Protein AF-A0AA39TIG7-F1 (afdb_monomer_lite)

Structure (mmCIF, N/CA/C/O backbone):
data_AF-A0AA39TIG7-F1
#
_entry.id   AF-A0AA39TIG7-F1
#
loop_
_atom_site.group_PDB
_atom_site.id
_atom_site.type_symbol
_atom_site.label_atom_id
_atom_site.label_alt_id
_atom_site.label_comp_id
_atom_site.label_asym_id
_atom_site.label_entity_id
_atom_site.label_seq_id
_atom_site.pdbx_PDB_ins_code
_atom_site.Cartn_x
_atom_site.Cartn_y
_atom_site.Cartn_z
_atom_site.occupancy
_atom_site.B_iso_or_equiv
_atom_site.auth_seq_id
_atom_site.auth_comp_id
_atom_site.auth_asym_id
_atom_site.auth_atom_id
_atom_site.pdbx_PDB_model_num
ATOM 1 N N . MET A 1 1 ? -5.031 3.787 -11.534 1.00 89.88 1 MET A N 1
ATOM 2 C CA . MET A 1 1 ? -4.505 4.512 -12.710 1.00 89.88 1 MET A CA 1
ATOM 3 C C . MET A 1 1 ? -5.677 5.017 -13.544 1.00 89.88 1 MET A C 1
ATOM 5 O O . MET A 1 1 ? -6.628 4.262 -13.726 1.00 89.88 1 MET A O 1
ATOM 9 N N . HIS A 1 2 ? -5.612 6.263 -14.025 1.00 93.69 2 HIS A N 1
ATOM 10 C CA . HIS A 1 2 ? -6.522 6.784 -15.052 1.00 93.69 2 HIS A CA 1
ATOM 11 C C . HIS A 1 2 ? -5.994 6.335 -16.424 1.00 93.69 2 HIS A C 1
ATOM 13 O O . HIS A 1 2 ? -4.950 6.807 -16.865 1.00 93.69 2 HIS A O 1
ATOM 19 N N . LEU A 1 3 ? -6.628 5.332 -17.029 1.00 95.31 3 LEU A N 1
ATOM 20 C CA . LEU A 1 3 ? -6.149 4.639 -18.228 1.00 95.31 3 LEU A CA 1
ATOM 21 C C . LEU A 1 3 ? -6.550 5.350 -19.520 1.00 95.31 3 LEU A C 1
ATOM 23 O O . LEU A 1 3 ? -5.784 5.358 -20.479 1.00 95.31 3 LEU A O 1
ATOM 27 N N . TRP A 1 4 ? -7.751 5.910 -19.568 1.00 96.31 4 TRP A N 1
ATOM 28 C CA . TRP A 1 4 ? -8.241 6.693 -20.696 1.00 96.31 4 TRP A CA 1
ATOM 29 C C . TRP A 1 4 ? -9.334 7.644 -20.220 1.00 96.31 4 TRP A C 1
ATOM 31 O O . TRP A 1 4 ? -9.942 7.386 -19.186 1.00 96.31 4 TRP A O 1
ATOM 41 N N . ASP A 1 5 ? -9.565 8.714 -20.976 1.00 92.19 5 ASP A N 1
ATOM 42 C CA . ASP A 1 5 ? -10.555 9.748 -20.670 1.00 92.19 5 ASP A CA 1
ATOM 43 C C . ASP A 1 5 ? -11.641 9.754 -21.754 1.00 92.19 5 ASP A C 1
ATOM 45 O O . ASP A 1 5 ? -11.363 9.902 -22.950 1.00 92.19 5 ASP A O 1
ATOM 49 N N . ALA A 1 6 ? -12.896 9.576 -21.348 1.00 88.69 6 ALA A N 1
ATOM 50 C CA . ALA A 1 6 ? -14.019 9.424 -22.267 1.00 88.69 6 ALA A CA 1
ATOM 51 C C . ALA A 1 6 ? -14.382 10.708 -23.017 1.00 88.69 6 ALA A C 1
ATOM 53 O O . ALA A 1 6 ? -14.984 10.646 -24.091 1.00 88.69 6 ALA A O 1
ATOM 54 N N . ARG A 1 7 ? -14.015 11.872 -22.474 1.00 89.38 7 ARG A N 1
ATOM 55 C CA . ARG A 1 7 ? -14.324 13.179 -23.061 1.00 89.38 7 ARG A CA 1
ATOM 56 C C . ARG A 1 7 ? -13.363 13.532 -24.191 1.00 89.38 7 ARG A C 1
ATOM 58 O O . ARG A 1 7 ? -13.789 14.011 -25.238 1.00 89.38 7 ARG A O 1
ATOM 65 N N . THR A 1 8 ? -12.075 13.318 -23.968 1.00 89.56 8 THR A N 1
ATOM 66 C CA . THR A 1 8 ? -10.991 13.640 -24.904 1.00 89.56 8 THR A CA 1
ATOM 67 C C . THR A 1 8 ? -10.666 12.473 -25.834 1.00 89.56 8 THR A C 1
ATOM 69 O O . THR A 1 8 ? -10.095 12.679 -26.904 1.00 89.56 8 THR A O 1
ATOM 72 N N . GLY A 1 9 ? -11.013 11.244 -25.440 1.00 87.00 9 GLY A N 1
ATOM 73 C CA . GLY A 1 9 ? -10.613 10.020 -26.131 1.00 87.00 9 GLY A CA 1
ATOM 74 C C . GLY A 1 9 ? -9.125 9.689 -25.978 1.00 87.00 9 GLY A C 1
ATOM 75 O O . GLY A 1 9 ? -8.648 8.766 -26.642 1.00 87.00 9 GLY A O 1
ATOM 76 N N . GLN A 1 10 ? -8.386 10.427 -25.139 1.00 91.00 10 GLN A N 1
ATOM 77 C CA . GLN A 1 10 ? -6.978 10.152 -24.865 1.00 91.00 10 GLN A CA 1
ATOM 78 C C . GLN A 1 10 ? -6.837 8.851 -24.073 1.00 91.00 10 GLN A C 1
ATOM 80 O O . GLN A 1 10 ? -7.632 8.560 -23.181 1.00 91.00 10 GLN A O 1
ATOM 85 N N . ILE A 1 11 ? -5.805 8.075 -24.396 1.00 95.50 11 ILE A N 1
ATOM 86 C CA . ILE A 1 11 ? -5.454 6.825 -23.719 1.00 95.50 11 ILE A CA 1
ATOM 87 C C . ILE A 1 11 ? -4.019 6.973 -23.226 1.00 95.50 11 ILE A C 1
ATOM 89 O O . ILE A 1 11 ? -3.161 7.423 -23.982 1.00 95.50 11 ILE A O 1
ATOM 93 N N . ALA A 1 12 ? -3.765 6.603 -21.976 1.00 94.25 12 ALA A N 1
ATOM 94 C CA . ALA A 1 12 ? -2.455 6.723 -21.364 1.00 94.25 12 ALA A CA 1
ATOM 95 C C . ALA A 1 12 ? -1.497 5.666 -21.926 1.00 94.25 12 ALA A C 1
ATOM 97 O O . ALA A 1 12 ? -1.851 4.489 -22.049 1.00 94.25 12 ALA A O 1
ATOM 98 N N . ASP A 1 13 ? -0.267 6.082 -22.215 1.00 96.88 13 ASP A N 1
ATOM 99 C CA . ASP A 1 13 ? 0.856 5.162 -22.354 1.00 96.88 13 ASP A CA 1
ATOM 100 C C . ASP A 1 13 ? 1.290 4.711 -20.957 1.00 96.88 13 ASP A C 1
ATOM 102 O O . ASP A 1 13 ? 1.221 5.475 -19.987 1.00 96.88 13 ASP A O 1
ATOM 106 N N . PHE A 1 14 ? 1.765 3.474 -20.840 1.00 97.38 14 PHE A N 1
ATOM 107 C CA . PHE A 1 14 ? 2.387 3.018 -19.602 1.00 97.38 14 PHE A CA 1
ATOM 108 C C . PHE A 1 14 ? 3.564 2.092 -19.865 1.00 97.38 14 PHE A C 1
ATOM 110 O O . PHE A 1 14 ? 3.647 1.416 -20.891 1.00 97.38 14 PHE A O 1
ATOM 117 N N . SER A 1 15 ? 4.465 2.041 -18.895 1.00 96.38 15 SER A N 1
ATOM 118 C CA . SER A 1 15 ? 5.565 1.093 -18.838 1.00 96.38 15 SER A CA 1
ATOM 119 C C . SER A 1 15 ? 5.729 0.603 -17.412 1.00 96.38 15 SER A C 1
ATOM 121 O O . SER A 1 15 ? 5.716 1.396 -16.472 1.00 96.38 15 SER A O 1
ATOM 123 N N . THR A 1 16 ? 5.944 -0.689 -17.247 1.00 97.56 16 THR A N 1
ATOM 124 C CA . THR A 1 16 ? 6.286 -1.286 -15.967 1.00 97.56 16 THR A CA 1
ATOM 125 C C . THR A 1 16 ? 7.482 -2.198 -16.126 1.00 97.56 16 THR A C 1
ATOM 127 O O . THR A 1 16 ? 7.651 -2.842 -17.161 1.00 97.56 16 THR A O 1
ATOM 130 N N . HIS A 1 17 ? 8.319 -2.215 -15.101 1.00 96.50 17 HIS A N 1
ATOM 131 C CA . HIS A 1 17 ? 9.458 -3.097 -14.984 1.00 96.50 17 HIS A CA 1
ATOM 132 C C . HIS A 1 17 ? 9.397 -3.773 -13.622 1.00 96.50 17 HIS A C 1
ATOM 134 O O . HIS A 1 17 ? 9.190 -3.111 -12.607 1.00 96.50 17 HIS A O 1
ATOM 140 N N . PHE A 1 18 ? 9.566 -5.084 -13.584 1.00 97.50 18 PHE A N 1
ATOM 141 C CA . PHE A 1 18 ? 9.679 -5.811 -12.331 1.00 97.50 18 PHE A CA 1
ATOM 142 C C . PHE A 1 18 ? 10.649 -6.966 -12.478 1.00 97.50 18 PHE A C 1
ATOM 144 O O . PHE A 1 18 ? 10.773 -7.569 -13.548 1.00 97.50 18 PHE A O 1
ATOM 151 N N . SER A 1 19 ? 11.307 -7.281 -11.370 1.00 96.75 19 SER A N 1
ATOM 152 C CA . SER A 1 19 ? 12.077 -8.506 -11.244 1.00 96.75 19 SER A CA 1
ATOM 153 C C . SER A 1 19 ? 11.345 -9.487 -10.349 1.00 96.75 19 SER A C 1
ATOM 155 O O . SER A 1 19 ? 10.748 -9.105 -9.338 1.00 96.75 19 SER A O 1
ATOM 157 N N . PHE A 1 20 ? 11.366 -10.755 -10.733 1.00 96.88 20 PHE A N 1
ATOM 158 C CA . PHE A 1 20 ? 10.688 -11.819 -10.012 1.00 96.88 20 PHE A CA 1
ATOM 159 C C . PHE A 1 20 ? 11.479 -13.118 -10.103 1.00 96.88 20 PHE A C 1
ATOM 161 O O . PHE A 1 20 ? 12.367 -13.256 -10.940 1.00 96.88 20 PHE A O 1
ATOM 168 N N . ASN A 1 21 ? 11.161 -14.083 -9.253 1.00 95.19 21 ASN A N 1
ATOM 169 C CA . ASN A 1 21 ? 11.560 -15.464 -9.484 1.00 95.19 21 ASN A CA 1
ATOM 170 C C . ASN A 1 21 ? 10.405 -16.407 -9.142 1.00 95.19 21 ASN A C 1
ATOM 172 O O . ASN A 1 21 ? 9.489 -16.052 -8.391 1.00 95.19 21 ASN A O 1
ATOM 176 N N . ILE A 1 22 ? 10.451 -17.600 -9.728 1.00 92.69 22 ILE A N 1
ATOM 177 C CA . ILE A 1 22 ? 9.528 -18.688 -9.425 1.00 92.69 22 ILE A CA 1
ATOM 178 C C . ILE A 1 22 ? 10.371 -19.875 -8.988 1.00 92.69 22 ILE A C 1
ATOM 180 O O . ILE A 1 22 ? 11.316 -20.260 -9.678 1.00 92.69 22 ILE A O 1
ATOM 184 N N . SER A 1 23 ? 10.065 -20.418 -7.815 1.00 87.62 23 SER A N 1
ATOM 185 C CA . SER A 1 23 ? 10.843 -21.492 -7.200 1.00 87.62 23 SER A CA 1
ATOM 186 C C . SER A 1 23 ? 9.969 -22.711 -6.943 1.00 87.62 23 SER A C 1
ATOM 188 O O . SER A 1 23 ? 8.957 -22.626 -6.243 1.00 87.62 23 SER A O 1
ATOM 190 N N . GLN A 1 24 ? 10.389 -23.856 -7.477 1.00 82.25 24 GLN A N 1
ATOM 191 C CA . GLN A 1 24 ? 9.772 -25.150 -7.189 1.00 82.25 24 GLN A CA 1
ATOM 192 C C . GLN A 1 24 ? 10.023 -25.606 -5.741 1.00 82.25 24 GLN A C 1
ATOM 194 O O . GLN A 1 24 ? 11.098 -25.375 -5.179 1.00 82.25 24 GLN A O 1
ATOM 199 N N . LEU A 1 25 ? 9.051 -26.310 -5.155 1.00 75.94 25 LEU A N 1
ATOM 200 C CA . LEU A 1 25 ? 9.242 -27.043 -3.903 1.00 75.94 25 LEU A CA 1
ATOM 201 C C . LEU A 1 25 ? 9.793 -28.461 -4.169 1.00 75.94 25 LEU A C 1
ATOM 203 O O . LEU A 1 25 ? 9.568 -29.005 -5.248 1.00 75.94 25 LEU A O 1
ATOM 207 N N . PRO A 1 26 ? 10.512 -29.084 -3.210 1.00 64.56 26 PRO A N 1
ATOM 208 C CA . PRO A 1 26 ? 11.216 -30.354 -3.440 1.00 64.56 26 PRO A CA 1
ATOM 209 C C . PRO A 1 26 ? 10.320 -31.559 -3.764 1.00 64.56 26 PRO A C 1
ATOM 211 O O . PRO A 1 26 ? 10.795 -32.528 -4.349 1.00 64.56 26 PRO A O 1
ATOM 214 N N . GLU A 1 27 ? 9.048 -31.527 -3.362 1.00 63.78 27 GLU A N 1
ATOM 215 C CA . GLU A 1 27 ? 8.099 -32.628 -3.535 1.00 63.78 27 GLU A CA 1
ATOM 216 C C . GLU A 1 27 ? 6.745 -32.086 -4.011 1.00 63.78 27 GLU A C 1
ATOM 218 O O . GLU A 1 27 ? 6.176 -31.202 -3.370 1.00 63.78 27 GLU A O 1
ATOM 223 N N . GLY A 1 28 ? 6.209 -32.643 -5.103 1.00 65.56 28 GLY A N 1
ATOM 224 C CA . GLY A 1 28 ? 4.862 -32.342 -5.596 1.00 65.56 28 GLY A CA 1
ATOM 225 C C . GLY A 1 28 ? 4.795 -32.015 -7.086 1.00 65.56 28 GLY A C 1
ATOM 226 O O . GLY A 1 28 ? 5.802 -31.978 -7.789 1.00 65.56 28 GLY A O 1
ATOM 227 N N . TRP A 1 29 ? 3.570 -31.797 -7.564 1.00 70.19 29 TRP A N 1
ATOM 228 C CA . TRP A 1 29 ? 3.323 -31.168 -8.860 1.00 70.19 29 TRP A CA 1
ATOM 229 C C . TRP A 1 29 ? 3.708 -29.684 -8.750 1.00 70.19 29 TRP A C 1
ATOM 231 O O . TRP A 1 29 ? 3.694 -29.125 -7.653 1.00 70.19 29 TRP A O 1
ATOM 241 N N . ILE A 1 30 ? 4.079 -29.044 -9.856 1.00 79.88 30 ILE A N 1
ATOM 242 C CA . ILE A 1 30 ? 4.574 -27.661 -9.844 1.00 79.88 30 ILE A CA 1
ATOM 243 C C . ILE A 1 30 ? 3.651 -26.816 -10.716 1.00 79.88 30 ILE A C 1
ATOM 245 O O . ILE A 1 30 ? 3.354 -27.226 -11.835 1.00 79.88 30 ILE A O 1
ATOM 249 N N . GLY A 1 31 ? 3.194 -25.683 -10.189 1.00 82.12 31 GLY A N 1
ATOM 250 C CA . GLY A 1 31 ? 2.282 -24.763 -10.862 1.00 82.12 31 GLY A CA 1
ATOM 251 C C . GLY A 1 31 ? 1.778 -23.658 -9.923 1.00 82.12 31 GLY A C 1
ATOM 252 O O . GLY A 1 31 ? 2.040 -23.701 -8.719 1.00 82.12 31 GLY A O 1
ATOM 253 N N . ASP A 1 32 ? 1.061 -22.652 -10.421 1.00 89.12 32 ASP A N 1
ATOM 254 C CA . ASP A 1 32 ? 0.542 -22.538 -11.799 1.00 89.12 32 ASP A CA 1
ATOM 255 C C . ASP A 1 32 ? 0.975 -21.246 -12.523 1.00 89.12 32 ASP A C 1
ATOM 257 O O . ASP A 1 32 ? 0.581 -21.003 -13.656 1.00 89.12 32 ASP A O 1
ATOM 261 N N . GLY A 1 33 ? 1.794 -20.411 -11.891 1.00 92.88 33 GLY A N 1
ATOM 262 C CA . GLY A 1 33 ? 2.364 -19.211 -12.494 1.00 92.88 33 GLY A CA 1
ATOM 263 C C . GLY A 1 33 ? 1.943 -17.898 -11.838 1.00 92.88 33 GLY A C 1
ATOM 264 O O . GLY A 1 33 ? 1.318 -17.837 -10.775 1.00 92.88 33 GLY A O 1
ATOM 265 N N . LEU A 1 34 ? 2.334 -16.813 -12.498 1.00 96.19 34 LEU A N 1
ATOM 266 C CA . LEU A 1 34 ? 2.170 -15.426 -12.063 1.00 96.19 34 LEU A CA 1
ATOM 267 C C . LEU A 1 34 ? 1.564 -14.608 -13.208 1.00 96.19 34 LEU A C 1
ATOM 269 O O . LEU A 1 34 ? 1.876 -14.848 -14.368 1.00 96.19 34 LEU A O 1
ATOM 273 N N . ALA A 1 35 ? 0.776 -13.581 -12.901 1.00 98.12 35 ALA A N 1
ATOM 274 C CA . ALA A 1 35 ? 0.313 -12.614 -13.890 1.00 98.12 35 ALA A CA 1
ATOM 275 C C . ALA A 1 35 ? 0.469 -11.167 -13.411 1.00 98.12 35 ALA A C 1
ATOM 277 O O . ALA A 1 35 ? 0.228 -10.853 -12.246 1.00 98.12 35 ALA A O 1
ATOM 278 N N . PHE A 1 36 ? 0.819 -10.271 -14.334 1.00 98.56 36 PHE A N 1
ATOM 279 C CA . PHE A 1 36 ? 0.627 -8.825 -14.191 1.00 98.56 36 PHE A CA 1
ATOM 280 C C . PHE A 1 36 ? -0.705 -8.442 -14.843 1.00 98.56 36 PHE A C 1
ATOM 282 O O . PHE A 1 36 ? -0.936 -8.814 -15.991 1.00 98.56 36 PHE A O 1
ATOM 289 N N . PHE A 1 37 ? -1.577 -7.698 -14.162 1.00 98.25 37 PHE A N 1
ATOM 290 C CA . PHE A 1 37 ? -2.932 -7.434 -14.659 1.00 98.25 37 PHE A CA 1
ATOM 291 C C . PHE A 1 37 ? -3.379 -5.972 -14.554 1.00 98.25 37 PHE A C 1
ATOM 293 O O . PHE A 1 37 ? -2.893 -5.197 -13.729 1.00 98.25 37 PHE A O 1
ATOM 300 N N . LEU A 1 38 ? -4.366 -5.630 -15.387 1.00 98.31 38 LEU A N 1
ATOM 301 C CA . LEU A 1 38 ? -5.185 -4.423 -15.344 1.00 98.31 38 LEU A CA 1
ATOM 302 C C . LEU A 1 38 ? -6.660 -4.822 -15.193 1.00 98.31 38 LEU A C 1
ATOM 304 O O . LEU A 1 38 ? -7.195 -5.532 -16.046 1.00 98.31 38 LEU A O 1
ATOM 308 N N . SER A 1 39 ? -7.337 -4.329 -14.155 1.00 96.81 39 SER A N 1
ATOM 309 C CA . SER A 1 39 ? -8.763 -4.603 -13.896 1.00 96.81 39 SER A CA 1
ATOM 310 C C . SER A 1 39 ? -9.506 -3.351 -13.411 1.00 96.81 39 SER A C 1
ATOM 312 O O . SER A 1 39 ? -8.861 -2.437 -12.901 1.00 96.81 39 SER A O 1
ATOM 314 N N . PRO A 1 40 ? -10.850 -3.286 -13.468 1.00 94.62 40 PRO A N 1
ATOM 315 C CA . PRO A 1 40 ? -11.622 -2.200 -12.871 1.00 94.62 40 PRO A CA 1
ATOM 316 C C . PRO A 1 40 ? -11.231 -1.919 -11.421 1.00 94.62 40 PRO A C 1
ATOM 318 O O . PRO A 1 40 ? -10.966 -2.851 -10.648 1.00 94.62 40 PRO A O 1
ATOM 321 N N . ASN A 1 41 ? -11.236 -0.643 -11.040 1.00 86.44 41 ASN A N 1
ATOM 322 C CA . ASN A 1 41 ? -11.006 -0.253 -9.655 1.00 86.44 41 ASN A CA 1
ATOM 323 C C . ASN A 1 41 ? -12.034 -0.920 -8.714 1.00 86.44 41 ASN A C 1
ATOM 325 O O . ASN A 1 41 ? -13.228 -0.950 -9.004 1.00 86.44 41 ASN A O 1
ATOM 329 N N . GLY A 1 42 ? -11.562 -1.477 -7.598 1.00 81.25 42 GLY A N 1
ATOM 330 C CA . GLY A 1 42 ? -12.390 -2.195 -6.622 1.00 81.25 42 GLY A CA 1
ATOM 331 C C . GLY A 1 42 ? -12.694 -3.660 -6.965 1.00 81.25 42 GLY A C 1
ATOM 332 O O . GLY A 1 42 ? -13.411 -4.315 -6.204 1.00 81.25 42 GLY A O 1
ATOM 333 N N . SER A 1 43 ? -12.145 -4.192 -8.066 1.00 86.62 43 SER A N 1
ATOM 334 C CA . SER A 1 43 ? -12.255 -5.620 -8.398 1.00 86.62 43 SER A CA 1
ATOM 335 C C . SER A 1 43 ? -11.749 -6.499 -7.250 1.00 86.62 43 SER A C 1
ATOM 337 O O . SER A 1 43 ? -10.721 -6.209 -6.643 1.00 86.62 43 SER A O 1
ATOM 339 N N . GLN A 1 44 ? -12.488 -7.568 -6.959 1.00 88.38 44 GLN A N 1
ATOM 340 C CA . GLN A 1 44 ? -12.138 -8.585 -5.966 1.00 88.38 44 GLN A CA 1
ATOM 341 C C . GLN A 1 44 ? -11.704 -9.869 -6.675 1.00 88.38 44 GLN A C 1
ATOM 343 O O . GLN A 1 44 ? -12.090 -10.091 -7.826 1.00 88.38 44 GLN A O 1
ATOM 348 N N . VAL A 1 45 ? -10.952 -10.720 -5.973 1.00 89.31 45 VAL A N 1
ATOM 349 C CA . VAL A 1 45 ? -10.595 -12.056 -6.470 1.00 89.31 45 VAL A CA 1
ATOM 350 C C . VAL A 1 45 ? -11.883 -12.834 -6.774 1.00 89.31 45 VAL A C 1
ATOM 352 O O . VAL A 1 45 ? -12.747 -12.926 -5.895 1.00 89.31 45 VAL A O 1
ATOM 355 N N . PRO A 1 46 ? -12.057 -13.370 -7.996 1.00 88.19 46 PRO A N 1
ATOM 356 C CA . PRO A 1 46 ? -13.255 -14.124 -8.335 1.00 88.19 46 PRO A CA 1
ATOM 357 C C . PRO A 1 46 ? -13.358 -15.433 -7.544 1.00 88.19 46 PRO A C 1
ATOM 359 O O . PRO A 1 46 ? -12.355 -16.047 -7.178 1.00 88.19 46 PRO A O 1
ATOM 362 N N . GLU A 1 47 ? -14.584 -15.902 -7.311 1.00 86.00 47 GLU A N 1
ATOM 363 C CA . GLU A 1 47 ? -14.808 -17.214 -6.696 1.00 86.00 47 GLU A CA 1
ATOM 364 C C . GLU A 1 47 ? -14.207 -18.324 -7.572 1.00 86.00 47 GLU A C 1
ATOM 366 O O . GLU A 1 47 ? -14.279 -18.250 -8.800 1.00 86.00 47 GLU A O 1
ATOM 371 N N . ASN A 1 48 ? -13.639 -19.361 -6.948 1.00 85.38 48 ASN A N 1
ATOM 372 C CA . ASN A 1 48 ? -13.027 -20.512 -7.629 1.00 85.38 48 ASN A CA 1
ATOM 373 C C . ASN A 1 48 ? -11.950 -20.137 -8.669 1.00 85.38 48 ASN A C 1
ATOM 375 O O . ASN A 1 48 ? -11.864 -20.760 -9.727 1.00 85.38 48 ASN A O 1
ATOM 379 N N . ALA A 1 49 ? -11.141 -19.114 -8.380 1.00 89.50 49 ALA A N 1
ATOM 380 C CA . ALA A 1 49 ? -10.009 -18.694 -9.207 1.00 89.50 49 ALA A CA 1
ATOM 381 C C . ALA A 1 49 ? -8.680 -19.337 -8.744 1.00 89.50 49 ALA A C 1
ATOM 383 O O . ALA A 1 49 ? -7.708 -18.646 -8.454 1.00 89.50 49 ALA A O 1
ATOM 384 N N . THR A 1 50 ? -8.652 -20.665 -8.616 1.00 89.06 50 THR A N 1
ATOM 385 C CA . THR A 1 50 ? -7.495 -21.447 -8.125 1.00 89.06 50 THR A CA 1
ATOM 386 C C . THR A 1 50 ? -6.608 -21.965 -9.263 1.00 89.06 50 THR A C 1
ATOM 388 O O . THR A 1 50 ? -7.075 -22.049 -10.398 1.00 89.06 50 THR A O 1
ATOM 391 N N . GLY A 1 51 ? -5.370 -22.377 -8.959 1.00 90.00 51 GLY A N 1
ATOM 392 C CA . GLY A 1 51 ? -4.432 -22.963 -9.930 1.00 90.00 51 GLY A CA 1
ATOM 393 C C . GLY A 1 51 ? -4.243 -22.112 -11.186 1.00 90.00 51 GLY A C 1
ATOM 394 O O . GLY A 1 51 ? -4.158 -20.889 -11.083 1.00 90.00 51 GLY A O 1
ATOM 395 N N . GLY A 1 52 ? -4.272 -22.746 -12.361 1.00 91.19 52 GLY A N 1
ATOM 396 C CA . GLY A 1 52 ? -4.131 -22.106 -13.679 1.00 91.19 52 GLY A CA 1
ATOM 397 C C . GLY A 1 52 ? -5.131 -20.993 -13.997 1.00 91.19 52 GLY A C 1
ATOM 398 O O . GLY A 1 52 ? -5.033 -20.350 -15.030 1.00 91.19 52 GLY A O 1
ATOM 399 N N . CYS A 1 53 ? -6.092 -20.696 -13.117 1.00 92.94 53 CYS A N 1
ATOM 400 C CA . CYS A 1 53 ? -6.896 -19.481 -13.228 1.00 92.94 53 CYS A CA 1
ATOM 401 C C . CYS A 1 53 ? -6.184 -18.216 -12.706 1.00 92.94 53 CYS A C 1
ATOM 403 O O . CYS A 1 53 ? -6.758 -17.126 -12.806 1.00 92.94 53 CYS A O 1
ATOM 405 N N . LEU A 1 54 ? -4.989 -18.352 -12.113 1.00 94.25 54 LEU A N 1
ATOM 406 C CA . LEU A 1 54 ? -4.082 -17.281 -11.669 1.00 94.25 54 LEU A CA 1
ATOM 407 C C . LEU A 1 54 ? -4.719 -16.227 -10.744 1.00 94.25 54 LEU A C 1
ATOM 409 O O . LEU A 1 54 ? -4.290 -15.073 -10.722 1.00 94.25 54 LEU A O 1
ATOM 413 N N . ALA A 1 55 ? -5.763 -16.598 -9.994 1.00 94.12 55 ALA A N 1
ATOM 414 C CA . ALA A 1 55 ? -6.604 -15.687 -9.206 1.00 94.12 55 ALA A CA 1
ATOM 415 C C . ALA A 1 55 ? -7.311 -14.582 -10.026 1.00 94.12 55 ALA A C 1
ATOM 417 O O . ALA A 1 55 ? -7.771 -13.587 -9.462 1.00 94.12 55 ALA A O 1
ATOM 418 N N . LEU A 1 56 ? -7.447 -14.767 -11.345 1.00 93.00 56 LEU A N 1
ATOM 419 C CA . LEU A 1 56 ? -8.020 -13.785 -12.274 1.00 93.00 56 LEU A CA 1
ATOM 420 C C . LEU A 1 56 ? -9.401 -14.157 -12.821 1.00 93.00 56 LEU A C 1
ATOM 422 O O . LEU A 1 56 ? -10.184 -13.268 -13.162 1.00 93.00 56 LEU A O 1
ATOM 426 N N . PHE A 1 57 ? -9.721 -15.449 -12.913 1.00 91.50 57 PHE A N 1
ATOM 427 C CA . PHE A 1 57 ? -10.925 -15.929 -13.598 1.00 91.50 57 PHE A CA 1
ATOM 428 C C . PHE A 1 57 ? -11.679 -16.974 -12.769 1.00 91.50 57 PHE A C 1
ATOM 430 O O . PHE A 1 57 ? -11.090 -17.928 -12.273 1.00 91.50 57 PHE A O 1
ATOM 437 N N . THR A 1 58 ? -13.005 -16.844 -12.670 1.00 88.12 58 THR A N 1
ATOM 438 C CA . THR A 1 58 ? -13.860 -17.898 -12.101 1.00 88.12 58 THR A CA 1
ATOM 439 C C . THR A 1 58 ? -13.982 -19.053 -13.083 1.00 88.12 58 THR A C 1
ATOM 441 O O . THR A 1 58 ? -14.449 -18.843 -14.202 1.00 88.12 58 THR A O 1
ATOM 444 N N . ASN A 1 59 ? -13.646 -20.269 -12.644 1.00 83.38 59 ASN A N 1
ATOM 445 C CA . ASN A 1 59 ? -13.785 -21.496 -13.436 1.00 83.38 59 ASN A CA 1
ATOM 446 C C . ASN A 1 59 ? -13.224 -21.342 -14.864 1.00 83.38 59 ASN A C 1
ATOM 448 O O . ASN A 1 59 ? -13.938 -21.476 -15.861 1.00 83.38 59 ASN A O 1
ATOM 452 N N . CYS A 1 60 ? -11.944 -20.977 -14.946 1.00 83.12 60 CYS A N 1
ATOM 453 C CA . CYS A 1 60 ? -11.282 -20.514 -16.164 1.00 83.12 60 CYS A CA 1
ATOM 454 C C . CYS A 1 60 ? -11.332 -21.506 -17.342 1.00 83.12 60 CYS A C 1
ATOM 456 O O . CYS A 1 60 ? -11.354 -21.076 -18.496 1.00 83.12 60 CYS A O 1
ATOM 458 N N . SER A 1 61 ? -11.480 -22.803 -17.060 1.00 84.75 61 SER A N 1
ATOM 459 C CA . SER A 1 61 ? -11.671 -23.879 -18.042 1.00 84.75 61 SER A CA 1
ATOM 460 C C . SER A 1 61 ? -12.938 -23.745 -18.899 1.00 84.75 61 SER A C 1
ATOM 462 O O . SER A 1 61 ? -13.012 -24.333 -19.976 1.00 84.75 61 SER A O 1
ATOM 464 N N . ASP A 1 62 ? -13.943 -22.986 -18.444 1.00 82.88 62 ASP A N 1
ATOM 465 C CA . ASP A 1 62 ? -15.191 -22.768 -19.190 1.00 82.88 62 ASP A CA 1
ATOM 466 C C . ASP A 1 62 ? -15.065 -21.657 -20.254 1.00 82.88 62 ASP A C 1
ATOM 468 O O . ASP A 1 62 ? -16.002 -21.442 -21.028 1.00 82.88 62 ASP A O 1
ATOM 472 N N . PHE A 1 63 ? -13.961 -20.897 -20.251 1.00 83.50 63 PHE A N 1
ATOM 473 C CA . PHE A 1 63 ? -13.712 -19.718 -21.102 1.00 83.50 63 PHE A CA 1
ATOM 474 C C . PHE A 1 63 ? -14.864 -18.705 -21.143 1.00 83.50 63 PHE A C 1
ATOM 476 O O . PHE A 1 63 ? -15.081 -18.015 -22.143 1.00 83.50 63 PHE A O 1
ATOM 483 N N . LYS A 1 64 ? -15.629 -18.611 -20.053 1.00 79.19 64 LYS A N 1
ATOM 484 C CA . LYS A 1 64 ? -16.718 -17.643 -19.936 1.00 79.19 64 LYS A CA 1
ATOM 485 C C . LYS A 1 64 ? -16.155 -16.231 -19.878 1.00 79.19 64 LYS A C 1
ATOM 487 O O . LYS A 1 64 ? -15.127 -15.986 -19.252 1.00 79.19 64 LYS A O 1
ATOM 492 N N . VAL A 1 65 ? -16.885 -15.300 -20.490 1.00 78.69 65 VAL A N 1
ATOM 493 C CA . VAL A 1 65 ? -16.587 -13.873 -20.365 1.00 78.69 65 VAL A CA 1
ATOM 494 C C . VAL A 1 65 ? -16.660 -13.501 -18.878 1.00 78.69 65 VAL A C 1
ATOM 496 O O . VAL A 1 65 ? -17.683 -13.774 -18.239 1.00 78.69 65 VAL A O 1
ATOM 499 N N . PRO A 1 66 ? -15.598 -12.914 -18.304 1.00 83.69 66 PRO A N 1
ATOM 500 C CA . PRO A 1 66 ? -15.557 -12.582 -16.894 1.00 83.69 66 PRO A CA 1
ATOM 501 C C . PRO A 1 66 ? -16.541 -11.456 -16.582 1.00 83.69 66 PRO A C 1
ATOM 503 O O . PRO A 1 66 ? -16.828 -10.593 -17.412 1.00 83.69 66 PRO A O 1
ATOM 506 N N . LYS A 1 67 ? -17.047 -11.452 -15.346 1.00 81.50 67 LYS A N 1
ATOM 507 C CA . LYS A 1 67 ? -17.963 -10.411 -14.855 1.00 81.50 67 LYS A CA 1
ATOM 508 C C . LYS A 1 67 ? -17.312 -9.024 -14.862 1.00 81.50 67 LYS A C 1
ATOM 510 O O . LYS A 1 67 ? -17.979 -8.042 -15.165 1.00 81.50 67 LYS A O 1
ATOM 515 N N . ASN A 1 68 ? -16.024 -8.970 -14.528 1.00 87.44 68 ASN A N 1
ATOM 516 C CA . ASN A 1 68 ? -15.208 -7.768 -14.602 1.00 87.44 68 ASN A CA 1
ATOM 517 C C . ASN A 1 68 ? -14.223 -7.927 -15.764 1.00 87.44 68 ASN A C 1
ATOM 519 O O . ASN A 1 68 ? -13.575 -8.974 -15.839 1.00 87.44 68 ASN A O 1
ATOM 523 N N . PRO A 1 69 ? -14.094 -6.931 -16.656 1.00 94.69 69 PRO A N 1
ATOM 524 C CA . PRO A 1 69 ? -13.109 -6.999 -17.720 1.00 94.69 69 PRO A CA 1
ATOM 525 C C . PRO A 1 69 ? -11.693 -7.031 -17.146 1.00 94.69 69 PRO A C 1
ATOM 527 O O . PRO A 1 69 ? -11.424 -6.445 -16.097 1.00 94.69 69 PRO A O 1
ATOM 530 N N . ILE A 1 70 ? -10.785 -7.704 -17.839 1.00 96.69 70 ILE A N 1
ATOM 531 C CA . ILE A 1 70 ? -9.403 -7.843 -17.405 1.00 96.69 70 ILE A CA 1
ATOM 532 C C . ILE A 1 70 ? -8.466 -8.000 -18.598 1.00 96.69 70 ILE A C 1
ATOM 534 O O . ILE A 1 70 ? -8.789 -8.657 -19.593 1.00 96.69 70 ILE A O 1
ATOM 538 N N . VAL A 1 71 ? -7.293 -7.392 -18.478 1.00 98.44 71 VAL A N 1
ATOM 539 C CA . VAL A 1 71 ? -6.154 -7.603 -19.371 1.00 98.44 71 VAL A CA 1
ATOM 540 C C . VAL A 1 71 ? -4.991 -8.050 -18.510 1.00 98.44 71 VAL A C 1
ATOM 542 O O . VAL A 1 71 ? -4.715 -7.405 -17.501 1.00 98.44 71 VAL A O 1
ATOM 545 N N . ALA A 1 72 ? -4.319 -9.131 -18.884 1.00 98.31 72 ALA A N 1
ATOM 546 C CA . ALA A 1 72 ? -3.184 -9.637 -18.128 1.00 98.31 72 ALA A CA 1
ATOM 547 C C . ALA A 1 72 ? -2.040 -10.075 -19.040 1.00 98.31 72 ALA A C 1
ATOM 549 O O . ALA A 1 72 ? -2.232 -10.334 -20.228 1.00 98.31 72 ALA A O 1
ATOM 550 N N . VAL A 1 73 ? -0.847 -10.112 -18.464 1.00 98.62 73 VAL A N 1
ATOM 551 C CA . VAL A 1 73 ? 0.335 -10.746 -19.029 1.00 98.62 73 VAL A CA 1
ATOM 552 C C . VAL A 1 73 ? 0.729 -11.865 -18.074 1.00 98.62 73 VAL A C 1
ATOM 554 O O . VAL A 1 73 ? 1.092 -11.584 -16.930 1.00 98.62 73 VAL A O 1
ATOM 557 N N . GLU A 1 74 ? 0.605 -13.108 -18.528 1.00 97.81 74 GLU A N 1
ATOM 558 C CA . GLU A 1 74 ? 0.869 -14.315 -17.741 1.00 97.81 74 GLU A CA 1
ATOM 559 C C . GLU A 1 74 ? 2.295 -14.835 -17.954 1.00 97.81 74 GLU A C 1
ATOM 561 O O . GLU A 1 74 ? 2.872 -14.719 -19.040 1.00 97.81 74 GLU A O 1
ATOM 566 N N . PHE A 1 75 ? 2.831 -15.422 -16.890 1.00 96.56 75 PHE A N 1
ATOM 567 C CA . PHE A 1 75 ? 4.063 -16.196 -16.813 1.00 96.56 75 PHE A CA 1
ATOM 568 C C . PHE A 1 75 ? 3.661 -17.563 -16.270 1.00 96.56 75 PHE A C 1
ATOM 570 O O . PHE A 1 75 ? 3.656 -17.789 -15.057 1.00 96.56 75 PHE A O 1
ATOM 577 N N . ASP A 1 76 ? 3.228 -18.421 -17.182 1.00 94.50 76 ASP A N 1
ATOM 578 C CA . ASP A 1 76 ? 2.595 -19.694 -16.887 1.00 94.50 76 ASP A CA 1
ATOM 579 C C . ASP A 1 76 ? 3.643 -20.806 -16.816 1.00 94.50 76 ASP A C 1
ATOM 581 O O . ASP A 1 76 ? 4.485 -20.980 -17.705 1.00 94.50 76 ASP A O 1
ATOM 585 N N . THR A 1 77 ? 3.614 -21.538 -15.714 1.00 91.69 77 THR A N 1
ATOM 586 C CA . THR A 1 77 ? 4.553 -22.614 -15.408 1.00 91.69 77 THR A CA 1
ATOM 587 C C . THR A 1 77 ? 3.898 -23.990 -15.469 1.00 91.69 77 THR A C 1
ATOM 589 O O . THR A 1 77 ? 4.578 -24.998 -15.235 1.00 91.69 77 THR A O 1
ATOM 592 N N . TYR A 1 78 ? 2.602 -24.073 -15.771 1.00 89.56 78 TYR A N 1
ATOM 593 C CA . TYR A 1 78 ? 1.860 -25.321 -15.801 1.00 89.56 78 TYR A CA 1
ATOM 594 C C . TYR A 1 78 ? 0.938 -25.411 -17.013 1.00 89.56 78 TYR A C 1
ATOM 596 O O . TYR A 1 78 ? -0.088 -24.760 -17.107 1.00 89.56 78 TYR A O 1
ATOM 604 N N . GLN A 1 79 ? 1.246 -26.346 -17.909 1.00 89.12 79 GLN A N 1
ATOM 605 C CA . GLN A 1 79 ? 0.443 -26.537 -19.108 1.00 89.12 79 GLN A CA 1
ATOM 606 C C . GLN A 1 79 ? -0.924 -27.167 -18.800 1.00 89.12 79 GLN A C 1
ATOM 608 O O . GLN A 1 79 ? -1.049 -28.375 -18.558 1.00 89.12 79 GLN A O 1
ATOM 613 N N . ASN A 1 80 ? -1.973 -26.365 -18.911 1.00 90.12 80 ASN A N 1
ATOM 614 C CA . ASN A 1 80 ? -3.361 -26.785 -18.970 1.00 90.12 80 ASN A CA 1
ATOM 615 C C . ASN A 1 80 ? -3.804 -27.096 -20.415 1.00 90.12 80 ASN A C 1
ATOM 617 O O . ASN A 1 80 ? -3.087 -26.927 -21.399 1.00 90.12 80 ASN A O 1
ATOM 621 N N . GLY A 1 81 ? -5.043 -27.574 -20.570 1.00 88.69 81 GLY A N 1
ATOM 622 C CA . GLY A 1 81 ? -5.592 -27.967 -21.876 1.00 88.69 81 GLY A CA 1
ATOM 623 C C . GLY A 1 81 ? -5.869 -26.808 -22.847 1.00 88.69 81 GLY A C 1
ATOM 624 O O . GLY A 1 81 ? -6.232 -27.062 -23.996 1.00 88.69 81 GLY A O 1
ATOM 625 N N . TRP A 1 82 ? -5.753 -25.554 -22.399 1.00 89.25 82 TRP A N 1
ATOM 626 C CA . TRP A 1 82 ? -5.925 -24.355 -23.231 1.00 89.25 82 TRP A CA 1
ATOM 627 C C . TRP A 1 82 ? -4.618 -23.727 -23.700 1.00 89.25 82 TRP A C 1
ATOM 629 O O . TRP A 1 82 ? -4.660 -22.865 -24.586 1.00 89.25 82 TRP A O 1
ATOM 639 N N . ASP A 1 83 ? -3.504 -24.175 -23.138 1.00 91.25 83 ASP A N 1
ATOM 640 C CA . ASP A 1 83 ? -2.183 -23.619 -23.380 1.00 91.25 83 ASP A CA 1
ATOM 641 C C . ASP A 1 83 ? -1.589 -24.119 -24.691 1.00 91.25 83 ASP A C 1
ATOM 643 O O . ASP A 1 83 ? -2.039 -25.130 -25.251 1.00 91.25 83 ASP A O 1
ATOM 647 N N . PRO A 1 84 ? -0.601 -23.398 -25.250 1.00 84.12 84 PRO A N 1
ATOM 648 C CA . PRO A 1 84 ? 0.091 -23.853 -26.444 1.00 84.12 84 PRO A CA 1
ATOM 649 C C . PRO A 1 84 ? 0.625 -25.277 -26.259 1.00 84.12 84 PRO A C 1
ATOM 651 O O . PRO A 1 84 ? 1.228 -25.624 -25.245 1.00 84.12 84 PRO A O 1
ATOM 654 N N . ASN A 1 85 ? 0.419 -26.117 -27.275 1.00 72.94 85 ASN A N 1
ATOM 655 C CA . ASN A 1 85 ? 0.971 -27.467 -27.303 1.00 72.94 85 ASN A CA 1
ATOM 656 C C . ASN A 1 85 ? 2.497 -27.386 -27.461 1.00 72.94 85 ASN A C 1
ATOM 658 O O . ASN A 1 85 ? 2.997 -27.269 -28.580 1.00 72.94 85 ASN A O 1
ATOM 662 N N . GLY A 1 86 ? 3.232 -27.446 -26.351 1.00 58.88 86 GLY A N 1
ATOM 663 C CA . GLY A 1 86 ? 4.682 -27.630 -26.362 1.00 58.88 86 GLY A CA 1
ATOM 664 C C . GLY A 1 86 ? 5.048 -29.057 -26.776 1.00 58.88 86 GLY A C 1
ATOM 665 O O . GLY A 1 86 ? 4.481 -30.022 -26.259 1.00 58.88 86 GLY A O 1
ATOM 666 N N . LEU A 1 87 ? 5.980 -29.196 -27.723 1.00 57.03 87 LEU A N 1
ATOM 667 C CA . LEU A 1 87 ? 6.556 -30.492 -28.107 1.00 57.03 87 LEU A CA 1
ATOM 668 C C . LEU A 1 87 ? 7.652 -30.954 -27.126 1.00 57.03 87 LEU A C 1
ATOM 670 O O . LEU A 1 87 ? 7.917 -32.151 -27.065 1.00 57.03 87 LEU A O 1
ATOM 674 N N . ASP A 1 88 ? 8.205 -30.037 -26.321 1.00 56.66 88 ASP A N 1
ATOM 675 C CA . ASP A 1 88 ? 9.336 -30.261 -25.415 1.00 56.66 88 ASP A CA 1
ATOM 676 C C . ASP A 1 88 ? 9.039 -29.761 -23.981 1.00 56.66 88 ASP A C 1
ATOM 678 O O . ASP A 1 88 ? 8.208 -28.876 -23.774 1.00 56.66 88 ASP A O 1
ATOM 682 N N . ASP A 1 89 ? 9.699 -30.366 -22.989 1.00 60.12 89 ASP A N 1
ATOM 683 C CA . ASP A 1 89 ? 9.709 -29.969 -21.570 1.00 60.12 89 ASP A CA 1
ATOM 684 C C . ASP A 1 89 ? 10.898 -29.012 -21.338 1.00 60.12 89 ASP A C 1
ATOM 686 O O . ASP A 1 89 ? 12.008 -29.347 -21.772 1.00 60.12 89 ASP A O 1
ATOM 690 N N . PRO A 1 90 ? 10.732 -27.837 -20.698 1.00 65.75 90 PRO A N 1
ATOM 691 C CA . PRO A 1 90 ? 9.573 -27.358 -19.941 1.00 65.75 90 PRO A CA 1
ATOM 692 C C . PRO A 1 90 ? 8.482 -26.714 -20.796 1.00 65.75 90 PRO A C 1
ATOM 694 O O . PRO A 1 90 ? 8.747 -25.950 -21.717 1.00 65.75 90 PRO A O 1
ATOM 697 N N . ARG A 1 91 ? 7.227 -27.000 -20.436 1.00 81.31 91 ARG A N 1
ATOM 698 C CA . ARG A 1 91 ? 6.014 -26.482 -21.097 1.00 81.31 91 ARG A CA 1
ATOM 699 C C . ARG A 1 91 ? 5.594 -25.106 -20.564 1.00 81.31 91 ARG A C 1
ATOM 701 O O . ARG A 1 91 ? 4.409 -24.801 -20.523 1.00 81.31 91 ARG A O 1
ATOM 708 N N . ASP A 1 92 ? 6.565 -24.317 -20.129 1.00 91.00 92 ASP A N 1
ATOM 709 C CA . ASP A 1 92 ? 6.354 -22.987 -19.572 1.00 91.00 92 ASP A CA 1
ATOM 710 C C . ASP A 1 92 ? 6.072 -22.007 -20.727 1.00 91.00 92 ASP A C 1
ATOM 712 O O . ASP A 1 92 ? 6.656 -22.127 -21.812 1.00 91.00 92 ASP A O 1
ATOM 716 N N . HIS A 1 93 ? 5.201 -21.018 -20.539 1.00 93.56 93 HIS A N 1
ATOM 717 C CA . HIS A 1 93 ? 4.958 -19.990 -21.557 1.00 93.56 93 HIS A CA 1
ATOM 718 C C . HIS A 1 93 ? 4.690 -18.619 -20.953 1.00 93.56 93 HIS A C 1
ATOM 720 O O . HIS A 1 93 ? 4.349 -18.464 -19.786 1.00 93.56 93 HIS A O 1
ATOM 726 N N . VAL A 1 94 ? 4.844 -17.597 -21.788 1.00 96.56 94 VAL A N 1
ATOM 727 C CA . VAL A 1 94 ? 4.349 -16.253 -21.495 1.00 96.56 94 VAL A CA 1
ATOM 728 C C . VAL A 1 94 ? 3.224 -15.900 -22.443 1.00 96.56 94 VAL A C 1
ATOM 730 O O . VAL A 1 94 ? 3.231 -16.313 -23.607 1.00 96.56 94 VAL A O 1
ATOM 733 N N . GLY A 1 95 ? 2.261 -15.126 -21.964 1.00 97.56 95 GLY A N 1
ATOM 734 C CA . GLY A 1 95 ? 1.027 -14.892 -22.697 1.00 97.56 95 GLY A CA 1
ATOM 735 C C . GLY A 1 95 ? 0.398 -13.537 -22.419 1.00 97.56 95 GLY A C 1
ATOM 736 O O . GLY A 1 95 ? 0.668 -12.911 -21.400 1.00 97.56 95 GLY A O 1
ATOM 737 N N . ILE A 1 96 ? -0.415 -13.052 -23.357 1.00 98.50 96 ILE A N 1
ATOM 738 C CA . ILE A 1 96 ? -1.270 -11.877 -23.161 1.00 98.50 96 ILE A CA 1
ATOM 739 C C . ILE A 1 96 ? -2.717 -12.357 -23.150 1.00 98.50 96 ILE A C 1
ATOM 741 O O . ILE A 1 96 ? -3.197 -12.917 -24.137 1.00 98.50 96 ILE A O 1
ATOM 745 N N . ASN A 1 97 ? -3.427 -12.077 -22.065 1.00 97.69 97 ASN A N 1
ATOM 746 C CA . ASN A 1 97 ? -4.813 -12.461 -21.838 1.00 97.69 97 ASN A CA 1
ATOM 747 C C . ASN A 1 97 ? -5.741 -11.259 -21.988 1.00 97.69 97 ASN A C 1
ATOM 749 O O . ASN A 1 97 ? -5.503 -10.206 -21.396 1.00 97.69 97 ASN A O 1
ATOM 753 N N . ILE A 1 98 ? -6.846 -11.430 -22.716 1.00 97.12 98 ILE A N 1
ATOM 754 C CA . ILE A 1 98 ? -7.906 -10.420 -22.844 1.00 97.12 98 ILE A CA 1
ATOM 755 C C . ILE A 1 98 ? -9.237 -11.080 -22.499 1.00 97.12 98 ILE A C 1
ATOM 757 O O . ILE A 1 98 ? -9.763 -11.857 -23.294 1.00 97.12 98 ILE A O 1
ATOM 761 N N . ASN A 1 99 ? -9.795 -10.769 -21.325 1.00 95.19 99 ASN A N 1
ATOM 762 C CA . ASN A 1 99 ? -11.083 -11.296 -20.855 1.00 95.19 99 ASN A CA 1
ATOM 763 C C . ASN A 1 99 ? -11.212 -12.837 -20.894 1.00 95.19 99 ASN A C 1
ATOM 765 O O . ASN A 1 99 ? -12.319 -13.365 -20.967 1.00 95.19 99 ASN A O 1
ATOM 769 N N . SER A 1 100 ? -10.103 -13.572 -20.874 1.00 94.38 100 SER A N 1
ATOM 770 C CA . SER A 1 100 ? -10.072 -15.035 -20.864 1.00 94.38 100 SER A CA 1
ATOM 771 C C . SER A 1 100 ? -8.706 -15.508 -20.390 1.00 94.38 100 SER A C 1
ATOM 773 O O . SER A 1 100 ? -7.717 -14.868 -20.734 1.00 94.38 100 SER A O 1
ATOM 775 N N . ILE A 1 101 ? -8.641 -16.637 -19.675 1.00 94.38 101 ILE A N 1
ATOM 776 C CA . ILE A 1 101 ? -7.357 -17.274 -19.341 1.00 94.38 101 ILE A CA 1
ATOM 777 C C . ILE A 1 101 ? -6.615 -17.734 -20.595 1.00 94.38 101 ILE A C 1
ATOM 779 O O . ILE A 1 101 ? -5.398 -17.761 -20.635 1.00 94.38 101 ILE A O 1
ATOM 783 N N . LYS A 1 102 ? -7.338 -18.038 -21.677 1.00 94.50 102 LYS A N 1
ATOM 784 C CA . LYS A 1 102 ? -6.695 -18.418 -22.925 1.00 94.50 102 LYS A CA 1
ATOM 785 C C . LYS A 1 102 ? -6.038 -17.192 -23.555 1.00 94.50 102 LYS A C 1
ATOM 787 O O . LYS A 1 102 ? -6.727 -16.286 -24.030 1.00 94.50 102 LYS A O 1
ATOM 792 N N . SER A 1 103 ? -4.712 -17.202 -23.587 1.00 95.81 103 SER A N 1
ATOM 793 C CA . SER A 1 103 ? -3.899 -16.161 -24.208 1.00 95.81 103 SER A CA 1
ATOM 794 C C . SER A 1 103 ? -4.296 -15.879 -25.662 1.00 95.81 103 SER A C 1
ATOM 796 O O . SER A 1 103 ? -4.411 -16.793 -26.483 1.00 95.81 103 SER A O 1
ATOM 798 N N . VAL A 1 104 ? -4.467 -14.597 -26.004 1.00 96.06 104 VAL A N 1
ATOM 799 C CA . VAL A 1 104 ? -4.696 -14.142 -27.392 1.00 96.06 104 VAL A CA 1
ATOM 800 C C . VAL A 1 104 ? -3.413 -14.184 -28.223 1.00 96.06 104 VAL A C 1
ATOM 802 O O . VAL A 1 104 ? -3.467 -14.304 -29.444 1.00 96.06 104 VAL A O 1
ATOM 805 N N . THR A 1 105 ? -2.262 -14.108 -27.557 1.00 96.25 105 THR A N 1
ATOM 806 C CA . THR A 1 105 ? -0.942 -14.403 -28.114 1.00 96.25 105 THR A CA 1
ATOM 807 C C . THR A 1 105 ? -0.065 -14.970 -27.007 1.00 96.25 105 THR A C 1
ATOM 809 O O . THR A 1 105 ? -0.197 -14.560 -25.855 1.00 96.25 105 THR A O 1
ATOM 812 N N . ASN A 1 106 ? 0.818 -15.905 -27.343 1.00 95.19 106 ASN A N 1
ATOM 813 C CA . ASN A 1 106 ? 1.717 -16.553 -26.395 1.00 95.19 106 ASN A CA 1
ATOM 814 C C . ASN A 1 106 ? 3.069 -16.871 -27.041 1.00 95.19 106 ASN A C 1
ATOM 816 O O . ASN A 1 106 ? 3.220 -16.816 -28.264 1.00 95.19 106 ASN A O 1
ATOM 820 N N . LEU A 1 107 ? 4.046 -17.180 -26.196 1.00 92.31 107 LEU A N 1
ATOM 821 C CA . LEU A 1 107 ? 5.358 -17.681 -26.574 1.00 92.31 107 LEU A CA 1
ATOM 822 C C . LEU A 1 107 ? 5.772 -18.763 -25.574 1.00 92.31 107 LEU A C 1
ATOM 824 O O . LEU A 1 107 ? 5.908 -18.479 -24.385 1.00 92.31 107 LEU A O 1
ATOM 828 N N . THR A 1 108 ? 6.012 -19.981 -26.059 1.00 90.88 108 THR A N 1
ATOM 829 C CA . THR A 1 108 ? 6.621 -21.045 -25.251 1.00 90.88 108 THR A CA 1
ATOM 830 C C . THR A 1 108 ? 8.035 -20.639 -24.842 1.00 90.88 108 THR A C 1
ATOM 832 O O . THR A 1 108 ? 8.850 -20.252 -25.686 1.00 90.88 108 THR A O 1
ATOM 835 N N . TRP A 1 109 ? 8.323 -20.712 -23.547 1.00 89.94 109 TRP A N 1
ATOM 836 C CA . TRP A 1 109 ? 9.612 -20.355 -22.982 1.00 89.94 109 TRP A CA 1
ATOM 837 C C . TRP A 1 109 ? 10.560 -21.556 -23.051 1.00 89.94 109 TRP A C 1
ATOM 839 O O . TRP A 1 109 ? 10.243 -22.643 -22.587 1.00 89.94 109 TRP A O 1
ATOM 849 N N . GLY A 1 110 ? 11.732 -21.380 -23.666 1.00 83.56 110 GLY A N 1
ATOM 850 C CA . GLY A 1 110 ? 12.636 -22.497 -23.984 1.00 83.56 110 GLY A CA 1
ATOM 851 C C . GLY A 1 110 ? 13.401 -23.089 -22.794 1.00 83.56 110 GLY A C 1
ATOM 852 O O . GLY A 1 110 ? 14.146 -24.051 -22.966 1.00 83.56 110 GLY A O 1
ATOM 853 N N . THR A 1 111 ? 13.273 -22.509 -21.601 1.00 84.62 111 THR A N 1
ATOM 854 C CA . THR A 1 111 ? 13.903 -22.981 -20.360 1.00 84.62 111 THR A CA 1
ATOM 855 C C . THR A 1 111 ? 12.891 -22.961 -19.218 1.00 84.62 111 THR A C 1
ATOM 857 O O . THR A 1 111 ? 11.799 -22.433 -19.362 1.00 84.62 111 THR A O 1
ATOM 860 N N . SER A 1 112 ? 13.220 -23.561 -18.073 1.00 87.44 112 SER A N 1
ATOM 861 C CA . SER A 1 112 ? 12.281 -23.601 -16.945 1.00 87.44 112 SER A CA 1
ATOM 862 C C . SER A 1 112 ? 12.277 -22.257 -16.225 1.00 87.44 112 SER A C 1
ATOM 864 O O . SER A 1 112 ? 13.338 -21.781 -15.811 1.00 87.44 112 SER A O 1
ATOM 866 N N . MET A 1 113 ? 11.095 -21.671 -16.040 1.00 90.44 113 MET A N 1
ATOM 867 C CA . MET A 1 113 ? 10.890 -20.456 -15.248 1.00 90.44 113 MET A CA 1
ATOM 868 C C . MET A 1 113 ? 10.904 -20.740 -13.735 1.00 90.44 113 MET A C 1
ATOM 870 O O . MET A 1 113 ? 11.085 -19.819 -12.944 1.00 90.44 113 MET A O 1
ATOM 874 N N . LYS A 1 114 ? 10.771 -22.015 -13.338 1.00 88.06 114 LYS A N 1
ATOM 875 C CA . LYS A 1 114 ? 10.599 -22.508 -11.952 1.00 88.06 114 LYS A CA 1
ATOM 876 C C . LYS A 1 114 ? 11.900 -22.793 -11.188 1.00 88.06 114 LYS A C 1
ATOM 878 O O . LYS A 1 114 ? 11.886 -23.396 -10.112 1.00 88.06 114 LYS A O 1
ATOM 883 N N . ASN A 1 115 ? 13.046 -22.439 -11.758 1.00 87.19 115 ASN A N 1
ATOM 884 C CA . ASN A 1 115 ? 14.360 -22.810 -11.228 1.00 87.19 115 ASN A CA 1
ATOM 885 C C . ASN A 1 115 ? 14.905 -21.838 -10.157 1.00 87.19 115 ASN A C 1
ATOM 887 O O . ASN A 1 115 ? 16.051 -21.986 -9.737 1.00 87.19 115 ASN A O 1
ATOM 891 N N . GLY A 1 116 ? 14.119 -20.841 -9.743 1.00 88.19 116 GLY A N 1
ATOM 892 C CA . GLY A 1 116 ? 14.519 -19.807 -8.784 1.00 88.19 116 GLY A CA 1
ATOM 893 C C . GLY A 1 116 ? 15.403 -18.697 -9.364 1.00 88.19 116 GLY A C 1
ATOM 894 O O . GLY A 1 116 ? 15.787 -17.786 -8.628 1.00 88.19 116 GLY A O 1
ATOM 895 N N . SER A 1 117 ? 15.711 -18.731 -10.665 1.00 89.88 117 SER A N 1
ATOM 896 C CA . SER A 1 117 ? 16.478 -17.669 -11.327 1.00 89.88 117 SER A CA 1
ATOM 897 C C . SER A 1 117 ? 15.684 -16.370 -11.368 1.00 89.88 117 SER A C 1
ATOM 899 O O . SER A 1 117 ? 14.463 -16.372 -11.533 1.00 89.88 117 SER A O 1
ATOM 901 N N . ILE A 1 118 ? 16.397 -15.252 -11.254 1.00 93.31 118 ILE A N 1
ATOM 902 C CA . ILE A 1 118 ? 15.793 -13.926 -11.318 1.00 93.31 118 ILE A CA 1
ATOM 903 C C . ILE A 1 118 ? 15.469 -13.596 -12.775 1.00 93.31 118 ILE A C 1
ATOM 905 O O . ILE A 1 118 ? 16.352 -13.484 -13.623 1.00 93.31 118 ILE A O 1
ATOM 909 N N . ALA A 1 119 ? 14.185 -13.419 -13.045 1.00 94.69 119 ALA A N 1
ATOM 910 C CA . ALA A 1 119 ? 13.657 -12.888 -14.283 1.00 94.69 119 ALA A CA 1
ATOM 911 C C . ALA A 1 119 ? 13.463 -11.372 -14.167 1.00 94.69 119 ALA A C 1
ATOM 913 O O . ALA A 1 119 ? 13.090 -10.865 -13.109 1.00 94.69 119 ALA A O 1
ATOM 914 N N . ASN A 1 120 ? 13.659 -10.656 -15.271 1.00 95.31 120 ASN A N 1
ATOM 915 C CA . ASN A 1 120 ? 13.324 -9.242 -15.413 1.00 95.31 120 ASN A CA 1
ATOM 916 C C . ASN A 1 120 ? 12.319 -9.086 -16.557 1.00 95.31 120 ASN A C 1
ATOM 918 O O . ASN A 1 120 ? 12.582 -9.519 -17.686 1.00 95.31 120 ASN A O 1
ATOM 922 N N . ALA A 1 121 ? 11.173 -8.476 -16.259 1.00 96.94 121 ALA A N 1
ATOM 923 C CA . ALA A 1 121 ? 10.078 -8.281 -17.196 1.00 96.94 121 ALA A CA 1
ATOM 924 C C . ALA A 1 121 ? 9.780 -6.793 -17.391 1.00 96.94 121 ALA A C 1
ATOM 926 O O . ALA A 1 121 ? 9.534 -6.069 -16.427 1.00 96.94 121 ALA A O 1
ATOM 927 N N . TRP A 1 122 ? 9.748 -6.359 -18.650 1.00 97.69 122 TRP A N 1
ATOM 928 C CA . TRP A 1 122 ? 9.256 -5.050 -19.065 1.00 97.69 122 TRP A CA 1
ATOM 929 C C . TRP A 1 122 ? 7.946 -5.222 -19.813 1.00 97.69 122 TRP A C 1
ATOM 931 O O . TRP A 1 122 ? 7.901 -5.908 -20.834 1.00 97.69 122 TRP A O 1
ATOM 941 N N . ILE A 1 123 ? 6.894 -4.567 -19.337 1.00 98.19 123 ILE A N 1
ATOM 942 C CA . ILE A 1 123 ? 5.612 -4.503 -20.036 1.00 98.19 123 ILE A CA 1
ATOM 943 C C . ILE A 1 123 ? 5.347 -3.051 -20.395 1.00 98.19 123 ILE A C 1
ATOM 945 O O . ILE A 1 123 ? 5.413 -2.174 -19.535 1.00 98.19 123 ILE A O 1
ATOM 949 N N . SER A 1 124 ? 5.043 -2.782 -21.659 1.00 96.88 124 SER A N 1
ATOM 950 C CA . SER A 1 124 ? 4.718 -1.437 -22.124 1.00 96.88 124 SER A CA 1
ATOM 951 C C . SER A 1 124 ? 3.487 -1.426 -23.012 1.00 96.88 124 SER A C 1
ATOM 953 O O . SER A 1 124 ? 3.233 -2.356 -23.778 1.00 96.88 124 SER A O 1
ATOM 955 N N . TYR A 1 125 ? 2.722 -0.347 -22.908 1.00 97.94 125 TYR A N 1
ATOM 956 C CA . TYR A 1 125 ? 1.604 -0.061 -23.784 1.00 97.94 125 TYR A CA 1
ATOM 957 C C . TYR A 1 125 ? 1.827 1.267 -24.493 1.00 97.94 125 TYR A C 1
ATOM 959 O O . TYR A 1 125 ? 2.051 2.293 -23.852 1.00 97.94 125 TYR A O 1
ATOM 967 N N . ASN A 1 126 ? 1.742 1.225 -25.820 1.00 93.94 126 ASN A N 1
ATOM 968 C CA . ASN A 1 126 ? 1.791 2.398 -26.678 1.00 93.94 126 ASN A CA 1
ATOM 969 C C . ASN A 1 126 ? 0.396 2.636 -27.272 1.00 93.94 126 ASN A C 1
ATOM 971 O O . ASN A 1 126 ? -0.058 1.893 -28.146 1.00 93.94 126 ASN A O 1
ATOM 975 N N . SER A 1 127 ? -0.275 3.677 -26.799 1.00 94.19 127 SER A N 1
ATOM 976 C CA . SER A 1 127 ? -1.623 4.107 -27.169 1.00 94.19 127 SER A CA 1
ATOM 977 C C . SER A 1 127 ? -1.757 4.440 -28.656 1.00 94.19 127 SER A C 1
ATOM 979 O O . SER A 1 127 ? -2.735 4.022 -29.282 1.00 94.19 127 SER A O 1
ATOM 981 N N . GLN A 1 128 ? -0.754 5.099 -29.250 1.00 91.50 128 GLN A N 1
ATOM 982 C CA . GLN A 1 128 ? -0.748 5.497 -30.666 1.00 91.50 128 GLN A CA 1
ATOM 983 C C . GLN A 1 128 ? -0.801 4.287 -31.605 1.00 91.50 128 GLN A C 1
ATOM 985 O O . GLN A 1 128 ? -1.495 4.293 -32.621 1.00 91.50 128 GLN A O 1
ATOM 990 N N . THR A 1 129 ? -0.078 3.224 -31.254 1.00 91.88 129 THR A N 1
ATOM 991 C CA . THR A 1 129 ? -0.055 1.963 -32.013 1.00 91.88 129 THR A CA 1
ATOM 992 C C . THR A 1 129 ? -1.057 0.933 -31.488 1.00 91.88 129 THR A C 1
ATOM 994 O O . THR A 1 129 ? -1.323 -0.060 -32.173 1.00 91.88 129 THR A O 1
ATOM 997 N N . SER A 1 130 ? -1.649 1.194 -30.317 1.00 95.38 130 SER A N 1
ATOM 998 C CA . SER A 1 130 ? -2.477 0.275 -29.529 1.00 95.38 130 SER A CA 1
ATOM 999 C C . SER A 1 130 ? -1.770 -1.052 -29.254 1.00 95.38 130 SER A C 1
ATOM 1001 O O . SER A 1 130 ? -2.373 -2.109 -29.406 1.00 95.38 130 SER A O 1
ATOM 1003 N N . ASN A 1 131 ? -0.476 -1.015 -28.936 1.00 96.06 131 ASN A N 1
ATOM 1004 C CA . ASN A 1 131 ? 0.345 -2.218 -28.825 1.00 96.06 131 ASN A CA 1
ATOM 1005 C C . ASN A 1 131 ? 0.756 -2.460 -27.371 1.00 96.06 131 ASN A C 1
ATOM 1007 O O . ASN A 1 131 ? 1.429 -1.618 -26.778 1.00 96.06 131 ASN A O 1
ATOM 1011 N N . LEU A 1 132 ? 0.358 -3.607 -26.820 1.00 98.12 132 LEU A N 1
ATOM 1012 C CA . LEU A 1 132 ? 0.799 -4.109 -25.521 1.00 98.12 132 LEU A CA 1
ATOM 1013 C C . LEU A 1 132 ? 1.952 -5.083 -25.751 1.00 98.12 132 LEU A C 1
ATOM 1015 O O . LEU A 1 132 ? 1.792 -6.056 -26.484 1.00 98.12 132 LEU A O 1
ATOM 1019 N N . SER A 1 133 ? 3.109 -4.811 -25.160 1.00 97.38 133 SER A N 1
ATOM 1020 C CA . SER A 1 133 ? 4.345 -5.556 -25.400 1.00 97.38 133 SER A CA 1
ATOM 1021 C C . SER A 1 133 ? 4.947 -6.057 -24.096 1.00 97.38 133 SER A C 1
ATOM 1023 O O . SER A 1 133 ? 4.953 -5.331 -23.109 1.00 97.38 133 SER A O 1
ATOM 1025 N N . LEU A 1 134 ? 5.489 -7.272 -24.121 1.00 97.62 134 LEU A N 1
ATOM 1026 C CA . LEU A 1 134 ? 6.284 -7.888 -23.065 1.00 97.62 134 LEU A CA 1
ATOM 1027 C C . LEU A 1 134 ? 7.707 -8.100 -23.581 1.00 97.62 134 LEU A C 1
ATOM 1029 O O . LEU A 1 134 ? 7.903 -8.619 -24.679 1.00 97.62 134 LEU A O 1
ATOM 1033 N N . PHE A 1 135 ? 8.693 -7.776 -22.757 1.00 95.62 135 PHE A N 1
ATOM 1034 C CA . PHE A 1 135 ? 10.066 -8.237 -22.887 1.00 95.62 135 PHE A CA 1
ATOM 1035 C C . PHE A 1 135 ? 10.477 -8.956 -21.607 1.00 95.62 135 PHE A C 1
ATOM 1037 O O . PHE A 1 135 ? 10.381 -8.385 -20.525 1.00 95.62 135 PHE A O 1
ATOM 1044 N N . LEU A 1 136 ? 10.925 -10.201 -21.741 1.00 95.06 136 LEU A N 1
ATOM 1045 C CA . LEU A 1 136 ? 11.356 -11.052 -20.634 1.00 95.06 136 LEU A CA 1
ATOM 1046 C C . LEU A 1 136 ? 12.805 -11.489 -20.852 1.00 95.06 136 LEU A C 1
ATOM 1048 O O . LEU A 1 136 ? 13.172 -11.902 -21.954 1.00 95.06 136 LEU A O 1
ATOM 1052 N N . THR A 1 137 ? 13.619 -11.420 -19.801 1.00 92.56 137 THR A N 1
ATOM 1053 C CA . THR A 1 137 ? 15.016 -11.869 -19.818 1.00 92.56 137 THR A CA 1
ATOM 1054 C C . THR A 1 137 ? 15.465 -12.376 -18.449 1.00 92.56 137 THR A C 1
ATOM 1056 O O . THR A 1 137 ? 14.989 -11.912 -17.417 1.00 92.56 137 THR A O 1
ATOM 1059 N N . TYR A 1 138 ? 16.412 -13.312 -18.455 1.00 90.38 138 TYR A N 1
ATOM 1060 C CA . TYR A 1 138 ? 17.055 -13.888 -17.266 1.00 90.38 138 TYR A CA 1
ATOM 1061 C C . TYR A 1 138 ? 18.535 -13.486 -17.162 1.00 90.38 138 TYR A C 1
ATOM 1063 O O . TYR A 1 138 ? 19.311 -14.129 -16.464 1.00 90.38 138 TYR A O 1
ATOM 1071 N N . LEU A 1 139 ? 18.960 -12.463 -17.910 1.00 83.50 139 LEU A N 1
ATOM 1072 C CA . LEU A 1 139 ? 20.315 -11.926 -17.794 1.00 83.50 139 LEU A CA 1
ATOM 1073 C C . LEU A 1 139 ? 20.478 -11.164 -16.475 1.00 83.50 139 LEU A C 1
ATOM 1075 O O . LEU A 1 139 ? 19.576 -10.435 -16.063 1.00 83.50 139 LEU A O 1
ATOM 1079 N N . ASP A 1 140 ? 21.657 -11.268 -15.869 1.00 73.06 140 ASP A N 1
ATOM 1080 C CA . ASP A 1 140 ? 22.021 -10.441 -14.721 1.00 73.06 140 ASP A CA 1
ATOM 1081 C C . ASP A 1 140 ? 22.215 -8.982 -15.162 1.00 73.06 140 ASP A C 1
ATOM 1083 O O . ASP A 1 140 ? 22.930 -8.701 -16.125 1.00 73.06 140 ASP A O 1
ATOM 1087 N N . ASN A 1 141 ? 21.585 -8.046 -14.446 1.00 71.56 141 ASN A N 1
ATOM 1088 C CA . ASN A 1 141 ? 21.586 -6.603 -14.738 1.00 71.56 141 ASN A CA 1
ATOM 1089 C C . ASN A 1 141 ? 21.236 -6.252 -16.205 1.00 71.56 141 ASN A C 1
ATOM 1091 O O . ASN A 1 141 ? 22.033 -5.611 -16.900 1.00 71.56 141 ASN A O 1
ATOM 1095 N N . PRO A 1 142 ? 20.052 -6.648 -16.708 1.00 78.81 142 PRO A N 1
ATOM 1096 C CA . PRO A 1 142 ? 19.704 -6.430 -18.103 1.00 78.81 142 PRO A CA 1
ATOM 1097 C C . PRO A 1 142 ? 19.424 -4.955 -18.399 1.00 78.81 142 PRO A C 1
ATOM 1099 O O . PRO A 1 142 ? 18.756 -4.259 -17.637 1.00 78.81 142 PRO A O 1
ATOM 1102 N N . VAL A 1 143 ? 19.869 -4.497 -19.571 1.00 70.56 143 VAL A N 1
ATOM 1103 C CA . VAL A 1 143 ? 19.483 -3.196 -20.129 1.00 70.56 143 VAL A CA 1
ATOM 1104 C C . VAL A 1 143 ? 18.390 -3.418 -21.165 1.00 70.56 143 VAL A C 1
ATOM 1106 O O . VAL A 1 143 ? 18.588 -4.143 -22.140 1.00 70.56 143 VAL A O 1
ATOM 1109 N N . PHE A 1 144 ? 17.239 -2.776 -20.980 1.00 76.94 144 PHE A N 1
ATOM 1110 C CA . PHE A 1 144 ? 16.149 -2.839 -21.946 1.00 76.94 144 PHE A CA 1
ATOM 1111 C C . PHE A 1 144 ? 16.481 -2.024 -23.203 1.00 76.94 144 PHE A C 1
ATOM 1113 O O . PHE A 1 144 ? 16.685 -0.812 -23.132 1.00 76.94 144 PHE A O 1
ATOM 1120 N N . LEU A 1 145 ? 16.529 -2.689 -24.362 1.00 73.75 145 LEU A N 1
ATOM 1121 C CA . LEU A 1 145 ? 16.881 -2.079 -25.654 1.00 73.75 145 LEU A CA 1
ATOM 1122 C C . LEU A 1 145 ? 15.656 -1.747 -26.527 1.00 73.75 145 LEU A C 1
ATOM 1124 O O . LEU A 1 145 ? 15.816 -1.335 -27.674 1.00 73.75 145 LEU A O 1
ATOM 1128 N N . GLY A 1 146 ? 14.437 -1.925 -26.007 1.00 71.81 146 GLY A N 1
ATOM 1129 C CA . GLY A 1 146 ? 13.191 -1.636 -26.727 1.00 71.81 146 GLY A CA 1
ATOM 1130 C C . GLY A 1 146 ? 12.676 -2.770 -27.622 1.00 71.81 146 GLY A C 1
ATOM 1131 O O . GLY A 1 146 ? 11.662 -2.600 -28.295 1.00 71.81 146 GLY A O 1
ATOM 1132 N N . ASN A 1 147 ? 13.338 -3.928 -27.638 1.00 80.62 147 ASN A N 1
ATOM 1133 C CA . ASN A 1 147 ? 12.829 -5.137 -28.281 1.00 80.62 147 ASN A CA 1
ATOM 1134 C C . ASN A 1 147 ? 11.744 -5.797 -27.420 1.00 80.62 147 ASN A C 1
ATOM 1136 O O . ASN A 1 147 ? 11.852 -5.824 -26.202 1.00 80.62 147 ASN A O 1
ATOM 1140 N N . SER A 1 148 ? 10.710 -6.355 -28.049 1.00 86.25 148 SER A N 1
ATOM 1141 C CA . SER A 1 148 ? 9.682 -7.138 -27.357 1.00 86.25 148 SER A CA 1
ATOM 1142 C C . SER A 1 148 ? 9.852 -8.624 -27.649 1.00 86.25 148 SER A C 1
ATOM 1144 O O . SER A 1 148 ? 10.186 -9.021 -28.765 1.00 86.25 148 SER A O 1
ATOM 1146 N N . THR A 1 149 ? 9.634 -9.444 -26.628 1.00 89.38 149 THR A N 1
ATOM 1147 C CA . THR A 1 149 ? 9.554 -10.903 -26.729 1.00 89.38 149 THR A CA 1
ATOM 1148 C C . THR A 1 149 ? 8.183 -11.331 -27.254 1.00 89.38 149 THR A C 1
ATOM 1150 O O . THR A 1 149 ? 8.076 -12.266 -28.042 1.00 89.38 149 THR A O 1
ATOM 1153 N N . LEU A 1 150 ? 7.134 -10.615 -26.845 1.00 94.69 150 LEU A N 1
ATOM 1154 C CA . LEU A 1 150 ? 5.749 -10.846 -27.238 1.00 94.69 150 LEU A CA 1
ATOM 1155 C C . LEU A 1 150 ? 5.039 -9.495 -27.370 1.00 94.69 150 LEU A C 1
ATOM 1157 O O . LEU A 1 150 ? 5.290 -8.587 -26.581 1.00 94.69 150 LEU A O 1
ATOM 1161 N N . SER A 1 151 ? 4.148 -9.337 -28.348 1.00 96.06 151 SER A N 1
ATOM 1162 C CA . SER A 1 151 ? 3.301 -8.143 -28.439 1.00 96.06 151 SER A CA 1
ATOM 1163 C C . SER A 1 151 ? 1.933 -8.458 -29.027 1.00 96.06 151 SER A C 1
ATOM 1165 O O . SER A 1 151 ? 1.775 -9.414 -29.788 1.00 96.06 151 SER A O 1
ATOM 1167 N N . TYR A 1 152 ? 0.937 -7.655 -28.661 1.00 97.69 152 TYR A N 1
ATOM 1168 C CA . TYR A 1 152 ? -0.428 -7.781 -29.146 1.00 97.69 152 TYR A CA 1
ATOM 1169 C C . TYR A 1 152 ? -1.083 -6.418 -29.333 1.00 97.69 152 TYR A C 1
ATOM 1171 O O . TYR A 1 152 ? -1.045 -5.556 -28.450 1.00 97.69 152 TYR A O 1
ATOM 1179 N N . LYS A 1 153 ? -1.759 -6.253 -30.472 1.00 97.44 153 LYS A N 1
ATOM 1180 C CA . LYS A 1 153 ? -2.489 -5.029 -30.782 1.00 97.44 153 LYS A CA 1
ATOM 1181 C C . LYS A 1 153 ? -3.880 -5.060 -30.150 1.00 97.44 153 LYS A C 1
ATOM 1183 O O . LYS A 1 153 ? -4.777 -5.746 -30.636 1.00 97.44 153 LYS A O 1
ATOM 1188 N N . VAL A 1 154 ? -4.076 -4.273 -29.099 1.00 96.38 154 VAL A N 1
ATOM 1189 C CA . VAL A 1 154 ? -5.338 -4.130 -28.370 1.00 96.38 154 VAL A CA 1
ATOM 1190 C C . VAL A 1 154 ? -5.605 -2.666 -28.051 1.00 96.38 154 VAL A C 1
ATOM 1192 O O . VAL A 1 154 ? -4.758 -1.969 -27.509 1.00 96.38 154 VAL A O 1
ATOM 1195 N N . ASN A 1 155 ? -6.811 -2.191 -28.357 1.00 95.81 155 ASN A N 1
ATOM 1196 C CA . ASN A 1 155 ? -7.256 -0.886 -27.883 1.00 95.81 155 ASN A CA 1
ATOM 1197 C C . ASN A 1 155 ? -7.859 -1.045 -26.480 1.00 95.81 155 ASN A C 1
ATOM 1199 O O . ASN A 1 155 ? -8.979 -1.545 -26.344 1.00 95.81 155 ASN A O 1
ATOM 1203 N N . LEU A 1 156 ? -7.119 -0.619 -25.455 1.00 96.81 156 LEU A N 1
ATOM 1204 C CA . LEU A 1 156 ? -7.507 -0.823 -24.059 1.00 96.81 156 LEU A CA 1
ATOM 1205 C C . LEU A 1 156 ? -8.788 -0.078 -23.651 1.00 96.81 156 LEU A C 1
ATOM 1207 O O . LEU A 1 156 ? -9.517 -0.599 -22.809 1.00 96.81 156 LEU A O 1
ATOM 1211 N N . SER A 1 157 ? -9.135 1.056 -24.276 1.00 95.62 157 SER A N 1
ATOM 1212 C CA . SER A 1 157 ? -10.378 1.782 -23.945 1.00 95.62 157 SER A CA 1
ATOM 1213 C C . SER A 1 157 ? -11.648 1.054 -24.387 1.00 95.62 157 SER A C 1
ATOM 1215 O O . SER A 1 157 ? -12.740 1.333 -23.901 1.00 95.62 157 SER A O 1
ATOM 1217 N N . LYS A 1 158 ? -11.517 0.074 -25.290 1.00 95.38 158 LYS A N 1
ATOM 1218 C CA . LYS A 1 158 ? -12.624 -0.802 -25.705 1.00 95.38 158 LYS A CA 1
ATOM 1219 C C . LYS A 1 158 ? -12.799 -2.022 -24.802 1.00 95.38 158 LYS A C 1
ATOM 1221 O O . LYS A 1 158 ? -13.750 -2.775 -24.996 1.00 95.38 158 LYS A O 1
ATOM 1226 N N . VAL A 1 159 ? -11.868 -2.248 -23.877 1.00 96.69 159 VAL A N 1
ATOM 1227 C CA . VAL A 1 159 ? -11.829 -3.441 -23.022 1.00 96.69 159 VAL A CA 1
ATOM 1228 C C . VAL A 1 159 ? -12.031 -3.067 -21.559 1.00 96.69 159 VAL A C 1
ATOM 1230 O O . VAL A 1 159 ? -12.833 -3.698 -20.877 1.00 96.69 159 VAL A O 1
ATOM 1233 N N . LEU A 1 160 ? -11.317 -2.049 -21.080 1.00 97.19 160 LEU A N 1
ATOM 1234 C CA . LEU A 1 160 ? -11.245 -1.659 -19.674 1.00 97.19 160 LEU A CA 1
ATOM 1235 C C . LEU A 1 160 ? -11.938 -0.308 -19.429 1.00 97.19 160 LEU A C 1
ATOM 1237 O O . LEU A 1 160 ? -11.982 0.529 -20.332 1.00 97.19 160 LEU A O 1
ATOM 1241 N N . PRO A 1 161 ? -12.456 -0.057 -18.212 1.00 96.19 161 PRO A N 1
ATOM 1242 C CA . PRO A 1 161 ? -12.999 1.251 -17.842 1.00 96.19 161 PRO A CA 1
ATOM 1243 C C . PRO A 1 161 ? -11.901 2.323 -17.738 1.00 96.19 161 PRO A C 1
ATOM 1245 O O . PRO A 1 161 ? -10.713 2.006 -17.734 1.00 96.19 161 PRO A O 1
ATOM 1248 N N . GLU A 1 162 ? -12.306 3.591 -17.611 1.00 95.31 162 GLU A N 1
ATOM 1249 C CA . GLU A 1 162 ? -11.392 4.741 -17.475 1.00 95.31 162 GLU A CA 1
ATOM 1250 C C . GLU A 1 162 ? -10.440 4.588 -16.280 1.00 95.31 162 GLU A C 1
ATOM 1252 O O . GLU A 1 162 ? -9.261 4.921 -16.366 1.00 95.31 162 GLU A O 1
ATOM 1257 N N . TRP A 1 163 ? -10.923 4.026 -15.167 1.00 94.19 163 TRP A N 1
ATOM 1258 C CA . TRP A 1 163 ? -10.149 3.842 -13.939 1.00 94.19 163 TRP A CA 1
ATOM 1259 C C . TRP A 1 163 ? -9.892 2.369 -13.638 1.00 94.19 163 TRP A C 1
ATOM 1261 O O . TRP A 1 163 ? -10.818 1.592 -13.380 1.00 94.19 163 TRP A O 1
ATOM 1271 N N . VAL A 1 164 ? -8.611 2.005 -13.602 1.00 96.38 164 VAL A N 1
ATOM 1272 C CA . VAL A 1 164 ? -8.151 0.628 -13.392 1.00 96.38 164 VAL A CA 1
ATOM 1273 C C . VAL A 1 164 ? -7.185 0.512 -12.217 1.00 96.38 164 VAL A C 1
ATOM 1275 O O . VAL A 1 164 ? -6.464 1.457 -11.880 1.00 96.38 164 VAL A O 1
ATOM 1278 N N . ASN A 1 165 ? -7.142 -0.678 -11.631 1.00 95.88 165 ASN A N 1
ATOM 1279 C CA . ASN A 1 165 ? -6.077 -1.139 -10.754 1.00 95.88 165 ASN A CA 1
ATOM 1280 C C . ASN A 1 165 ? -5.055 -1.927 -11.572 1.00 95.88 165 ASN A C 1
ATOM 1282 O O . ASN A 1 165 ? -5.421 -2.642 -12.503 1.00 95.88 165 ASN A O 1
ATOM 1286 N N . VAL A 1 166 ? -3.789 -1.772 -11.198 1.00 97.19 166 VAL A N 1
ATOM 1287 C CA . VAL A 1 166 ? -2.652 -2.526 -11.726 1.00 97.19 166 VAL A CA 1
ATOM 1288 C C . VAL A 1 166 ? -2.076 -3.360 -10.595 1.00 97.19 166 VAL A C 1
ATOM 1290 O O . VAL A 1 166 ? -2.042 -2.895 -9.452 1.00 97.19 166 VAL A O 1
ATOM 1293 N N . GLY A 1 167 ? -1.629 -4.573 -10.884 1.00 97.12 167 GLY A N 1
ATOM 1294 C CA . GLY A 1 167 ? -1.046 -5.411 -9.847 1.00 97.12 167 GLY A CA 1
ATOM 1295 C C . GLY A 1 167 ? -0.577 -6.760 -10.349 1.00 97.12 167 GLY A C 1
ATOM 1296 O O . GLY A 1 167 ? -0.526 -7.012 -11.552 1.00 97.12 167 GLY A O 1
ATOM 1297 N N . PHE A 1 168 ? -0.250 -7.615 -9.387 1.00 98.25 168 PHE A N 1
ATOM 1298 C CA . PHE A 1 168 ? 0.160 -8.989 -9.613 1.00 98.25 168 PHE A CA 1
ATOM 1299 C C . PHE A 1 168 ? -0.845 -9.949 -9.000 1.00 98.25 168 PHE A C 1
ATOM 1301 O O . PHE A 1 168 ? -1.411 -9.670 -7.939 1.00 98.25 168 PHE A O 1
ATOM 1308 N N . SER A 1 169 ? -1.038 -11.085 -9.648 1.00 96.62 169 SER A N 1
ATOM 1309 C CA . SER A 1 169 ? -1.815 -12.191 -9.112 1.00 96.62 169 SER A CA 1
ATOM 1310 C C . SER A 1 169 ? -1.078 -13.498 -9.344 1.00 96.62 169 SER A C 1
ATOM 1312 O O . SER A 1 169 ? -0.376 -13.673 -10.337 1.00 96.62 169 SER A O 1
ATOM 1314 N N . SER A 1 170 ? -1.244 -14.426 -8.419 1.00 93.62 170 SER A N 1
ATOM 1315 C CA . SER A 1 170 ? -0.852 -15.811 -8.609 1.00 93.62 170 SER A CA 1
ATOM 1316 C C . SER A 1 170 ? -1.847 -16.694 -7.880 1.00 93.62 170 SER A C 1
ATOM 1318 O O . SER A 1 170 ? -2.522 -16.271 -6.934 1.00 93.62 170 SER A O 1
ATOM 1320 N N . ALA A 1 171 ? -1.962 -17.926 -8.345 1.00 88.62 171 ALA A N 1
ATOM 1321 C CA . ALA A 1 171 ? -2.682 -18.964 -7.643 1.00 88.62 171 ALA A CA 1
ATOM 1322 C C . ALA A 1 171 ? -1.913 -20.270 -7.798 1.00 88.62 171 ALA A C 1
ATOM 1324 O O . ALA A 1 171 ? -1.198 -20.480 -8.773 1.00 88.62 171 ALA A O 1
ATOM 1325 N N . THR A 1 172 ? -2.070 -21.137 -6.812 1.00 80.44 172 THR A N 1
ATOM 1326 C CA . THR A 1 172 ? -1.565 -22.504 -6.856 1.00 80.44 172 THR A CA 1
ATOM 1327 C C . THR A 1 172 ? -2.746 -23.466 -6.870 1.00 80.44 172 THR A C 1
ATOM 1329 O O . THR A 1 172 ? -3.840 -23.151 -6.373 1.00 80.44 172 THR A O 1
ATOM 1332 N N . GLY A 1 173 ? -2.560 -24.603 -7.529 1.00 78.69 173 GLY A N 1
ATOM 1333 C CA . GLY A 1 173 ? -3.522 -25.693 -7.619 1.00 78.69 173 GLY A CA 1
ATOM 1334 C C . GLY A 1 173 ? -3.126 -26.864 -6.724 1.00 78.69 173 GLY A C 1
ATOM 1335 O O . GLY A 1 173 ? -2.768 -26.697 -5.559 1.00 78.69 173 GLY A O 1
ATOM 1336 N N . GLU A 1 174 ? -3.200 -28.078 -7.273 1.00 74.94 174 GLU A N 1
ATOM 1337 C CA . GLU A 1 174 ? -2.615 -29.265 -6.629 1.00 74.94 174 GLU A CA 1
ATOM 1338 C C . GLU A 1 174 ? -1.082 -29.200 -6.610 1.00 74.94 174 GLU A C 1
ATOM 1340 O O . GLU A 1 174 ? -0.448 -29.750 -5.707 1.00 74.94 174 GLU A O 1
ATOM 1345 N N . GLY A 1 175 ? -0.499 -28.518 -7.601 1.00 75.25 175 GLY A N 1
ATOM 1346 C CA . GLY A 1 175 ? 0.910 -28.172 -7.617 1.00 75.25 175 GLY A CA 1
ATOM 1347 C C . GLY A 1 175 ? 1.198 -26.898 -6.832 1.00 75.25 175 GLY A C 1
ATOM 1348 O O . GLY A 1 175 ? 0.367 -25.993 -6.778 1.00 75.25 175 GLY A O 1
ATOM 1349 N N . VAL A 1 176 ? 2.372 -26.840 -6.201 1.00 77.31 176 VAL A N 1
ATOM 1350 C CA . VAL A 1 176 ? 2.773 -25.699 -5.371 1.00 77.31 176 VAL A CA 1
ATOM 1351 C C . VAL A 1 176 ? 4.138 -25.196 -5.804 1.00 77.31 176 VAL A C 1
ATOM 1353 O O . VAL A 1 176 ? 5.128 -25.928 -5.801 1.00 77.31 176 VAL A O 1
ATOM 1356 N N . GLU A 1 177 ? 4.197 -23.907 -6.097 1.00 85.75 177 GLU A N 1
ATOM 1357 C CA . GLU A 1 177 ? 5.432 -23.165 -6.296 1.00 85.75 177 GLU A CA 1
ATOM 1358 C C . GLU A 1 177 ? 5.381 -21.837 -5.537 1.00 85.75 177 GLU A C 1
ATOM 1360 O O . GLU A 1 177 ? 4.325 -21.413 -5.055 1.00 85.75 177 GLU A O 1
ATOM 1365 N N . ILE A 1 178 ? 6.541 -21.200 -5.387 1.00 87.75 178 ILE A N 1
ATOM 1366 C CA . ILE A 1 178 ? 6.659 -19.912 -4.707 1.00 87.75 178 ILE A CA 1
ATOM 1367 C C . ILE A 1 178 ? 6.986 -18.830 -5.731 1.00 87.75 178 ILE A C 1
ATOM 1369 O O . ILE A 1 178 ? 7.991 -18.931 -6.435 1.00 87.75 178 ILE A O 1
ATOM 1373 N N . HIS A 1 179 ? 6.173 -17.773 -5.758 1.00 91.31 179 HIS A N 1
ATOM 1374 C CA . HIS A 1 179 ? 6.373 -16.589 -6.594 1.00 91.31 179 HIS A CA 1
ATOM 1375 C C . HIS A 1 179 ? 6.862 -15.417 -5.746 1.00 91.31 179 HIS A C 1
ATOM 1377 O O . HIS A 1 179 ? 6.167 -14.982 -4.825 1.00 91.31 179 HIS A O 1
ATOM 1383 N N . TYR A 1 180 ? 8.027 -14.865 -6.075 1.00 91.94 180 TYR A N 1
ATOM 1384 C CA . TYR A 1 180 ? 8.539 -13.657 -5.429 1.00 91.94 180 TYR A CA 1
ATOM 1385 C C . TYR A 1 180 ? 8.592 -12.503 -6.418 1.00 91.94 180 TYR A C 1
ATOM 1387 O O . TYR A 1 180 ? 9.273 -12.604 -7.432 1.00 91.94 180 TYR A O 1
ATOM 1395 N N . ILE A 1 181 ? 7.954 -11.380 -6.083 1.00 97.06 181 ILE A N 1
ATOM 1396 C CA . ILE A 1 181 ? 8.237 -10.087 -6.718 1.00 97.06 181 ILE A CA 1
ATOM 1397 C C . ILE A 1 181 ? 9.358 -9.417 -5.922 1.00 97.06 181 ILE A C 1
ATOM 1399 O O . ILE A 1 181 ? 9.204 -9.131 -4.736 1.00 97.06 181 ILE A O 1
ATOM 1403 N N . LEU A 1 182 ? 10.499 -9.193 -6.566 1.00 91.56 182 LEU A N 1
ATOM 1404 C CA . LEU A 1 182 ? 11.728 -8.696 -5.938 1.00 91.56 182 LEU A CA 1
ATOM 1405 C C . LEU A 1 182 ? 11.860 -7.172 -6.063 1.00 91.56 182 LEU A C 1
ATOM 1407 O O . LEU A 1 182 ? 12.362 -6.498 -5.157 1.00 91.56 182 LEU A O 1
ATOM 1411 N N . SER A 1 183 ? 11.396 -6.621 -7.183 1.00 94.50 183 SER A N 1
ATOM 1412 C CA . SER A 1 183 ? 11.303 -5.181 -7.426 1.00 94.50 183 SER A CA 1
ATOM 1413 C C . SER A 1 183 ? 10.135 -4.874 -8.354 1.00 94.50 183 SER A C 1
ATOM 1415 O O . SER A 1 183 ? 9.734 -5.730 -9.138 1.00 94.50 183 SER A O 1
ATOM 1417 N N . TRP A 1 184 ? 9.593 -3.660 -8.271 1.00 97.50 184 TRP A N 1
ATOM 1418 C CA . TRP A 1 184 ? 8.545 -3.202 -9.173 1.00 97.50 184 TRP A CA 1
ATOM 1419 C C . TRP A 1 184 ? 8.623 -1.689 -9.376 1.00 97.50 184 TRP A C 1
ATOM 1421 O O . TRP A 1 184 ? 8.682 -0.919 -8.419 1.00 97.50 184 TRP A O 1
ATOM 1431 N N . GLU A 1 185 ? 8.599 -1.283 -10.637 1.00 94.69 185 GLU A N 1
ATOM 1432 C CA . GLU A 1 185 ? 8.468 0.083 -11.112 1.00 94.69 185 GLU A CA 1
ATOM 1433 C C . GLU A 1 185 ? 7.291 0.156 -12.091 1.00 94.69 185 GLU A C 1
ATOM 1435 O O . GLU A 1 185 ? 7.124 -0.698 -12.966 1.00 94.69 185 GLU A O 1
ATOM 1440 N N . PHE A 1 186 ? 6.469 1.193 -11.961 1.00 96.19 186 PHE A N 1
ATOM 1441 C CA . PHE A 1 186 ? 5.346 1.462 -12.851 1.00 96.19 186 PHE A CA 1
ATOM 1442 C C . PHE A 1 186 ? 5.304 2.954 -13.183 1.00 96.19 186 PHE A C 1
ATOM 1444 O O . PHE A 1 186 ? 5.403 3.798 -12.293 1.00 96.19 186 PHE A O 1
ATOM 1451 N N . ASN A 1 187 ? 5.140 3.277 -14.461 1.00 93.62 187 ASN A N 1
ATOM 1452 C CA . ASN A 1 187 ? 5.039 4.638 -14.969 1.00 93.62 187 ASN A CA 1
ATOM 1453 C C . ASN A 1 187 ? 3.891 4.724 -15.982 1.00 93.62 187 ASN A C 1
ATOM 1455 O O . ASN A 1 187 ? 3.732 3.833 -16.815 1.00 93.62 187 ASN A O 1
ATOM 1459 N N . SER A 1 188 ? 3.104 5.793 -15.913 1.00 95.12 188 SER A N 1
ATOM 1460 C CA . SER A 1 188 ? 2.024 6.092 -16.849 1.00 95.12 188 SER A CA 1
ATOM 1461 C C . SER A 1 188 ? 2.006 7.573 -17.191 1.00 95.12 188 SER A C 1
ATOM 1463 O O . SER A 1 188 ? 2.218 8.405 -16.308 1.00 95.12 188 SER A O 1
ATOM 1465 N N . THR A 1 189 ? 1.674 7.908 -18.433 1.00 91.31 189 THR A N 1
ATOM 1466 C CA . THR A 1 189 ? 1.465 9.302 -18.843 1.00 91.31 189 THR A CA 1
ATOM 1467 C C . THR A 1 189 ? 0.206 9.877 -18.201 1.00 91.31 189 THR A C 1
ATOM 1469 O O . THR A 1 189 ? -0.833 9.214 -18.178 1.00 91.31 189 THR A O 1
ATOM 1472 N N . GLU A 1 190 ? 0.270 11.122 -17.732 1.00 85.38 190 GLU A N 1
ATOM 1473 C CA . GLU A 1 190 ? -0.918 11.847 -17.280 1.00 85.38 190 GLU A CA 1
ATOM 1474 C C . GLU A 1 190 ? -1.819 12.219 -18.463 1.00 85.38 190 GLU A C 1
ATOM 1476 O O . GLU A 1 190 ? -1.349 12.639 -19.521 1.00 85.38 190 GLU A O 1
ATOM 1481 N N . LEU A 1 191 ? -3.130 12.073 -18.270 1.00 85.44 191 LEU A N 1
ATOM 1482 C CA . LEU A 1 191 ? -4.137 12.511 -19.232 1.00 85.44 191 LEU A CA 1
ATOM 1483 C C . LEU A 1 191 ? -4.476 13.976 -18.956 1.00 85.44 191 LEU A C 1
ATOM 1485 O O . LEU A 1 191 ? -4.876 14.322 -17.841 1.00 85.44 191 LEU A O 1
ATOM 1489 N N . ILE A 1 192 ? -4.315 14.839 -19.959 1.00 77.44 192 ILE A N 1
ATOM 1490 C CA . ILE A 1 192 ? -4.571 16.273 -19.807 1.00 77.44 192 ILE A CA 1
ATOM 1491 C C . ILE A 1 192 ? -6.079 16.488 -19.896 1.00 77.44 192 ILE A C 1
ATOM 1493 O O . ILE A 1 192 ? -6.688 16.340 -20.955 1.00 77.44 192 ILE A O 1
ATOM 1497 N N . SER A 1 193 ? -6.692 16.861 -18.775 1.00 54.44 193 SER A N 1
ATOM 1498 C CA . SER A 1 193 ? -8.067 17.341 -18.779 1.00 54.44 193 SER A CA 1
ATOM 1499 C C . SER A 1 193 ? -8.063 18.841 -19.067 1.00 54.44 193 SER A C 1
ATOM 1501 O O . SER A 1 193 ? -7.648 19.638 -18.232 1.00 54.44 193 SER A O 1
ATOM 1503 N N . ASP A 1 194 ? -8.551 19.254 -20.240 1.00 47.09 194 ASP A N 1
ATOM 1504 C CA . ASP A 1 194 ? -8.856 20.670 -20.462 1.00 47.09 194 ASP A CA 1
ATOM 1505 C C . ASP A 1 194 ? -9.912 21.083 -19.428 1.00 47.09 194 ASP A C 1
ATOM 1507 O O . ASP A 1 194 ? -11.050 20.603 -19.471 1.00 47.09 194 ASP A O 1
ATOM 1511 N N . GLN A 1 195 ? -9.549 21.921 -18.457 1.00 47.75 195 GLN A N 1
ATOM 1512 C CA . GLN A 1 195 ? -10.528 22.586 -17.605 1.00 47.75 195 GLN A CA 1
ATOM 1513 C C . GLN A 1 195 ? -11.280 23.598 -18.472 1.00 47.75 195 GLN A C 1
ATOM 1515 O O . GLN A 1 195 ? -10.760 24.656 -18.814 1.00 47.75 195 GLN A O 1
ATOM 1520 N N . GLY A 1 196 ? -12.503 23.245 -18.865 1.00 36.69 196 GLY A N 1
ATOM 1521 C CA . GLY A 1 196 ? -13.324 24.060 -19.750 1.00 36.69 196 GLY A CA 1
ATOM 1522 C C . GLY A 1 196 ? -14.806 23.726 -19.622 1.00 36.69 196 GLY A C 1
ATOM 1523 O O . GLY A 1 196 ? -15.290 22.824 -20.294 1.00 36.69 196 GLY A O 1
ATOM 1524 N N . ASN A 1 197 ? -15.479 24.517 -18.784 1.00 33.41 197 ASN A N 1
ATOM 1525 C CA . ASN A 1 197 ? -16.915 24.809 -18.716 1.00 33.41 197 ASN A CA 1
ATOM 1526 C C . ASN A 1 197 ? -17.899 23.652 -18.464 1.00 33.41 197 ASN A C 1
ATOM 1528 O O . ASN A 1 197 ? -18.270 22.898 -19.362 1.00 33.41 197 ASN A O 1
ATOM 1532 N N . ASP A 1 198 ? -18.432 23.646 -17.238 1.00 46.62 198 ASP A N 1
ATOM 1533 C CA . ASP A 1 198 ? -19.679 22.989 -16.854 1.00 46.62 198 ASP A CA 1
ATOM 1534 C C . ASP A 1 198 ? -20.821 23.351 -17.816 1.00 46.62 198 ASP A C 1
ATOM 1536 O O . ASP A 1 198 ? -21.325 24.476 -17.835 1.00 46.62 198 ASP A O 1
ATOM 1540 N N . ALA A 1 199 ? -21.273 22.366 -18.589 1.00 32.50 199 ALA A N 1
ATOM 1541 C CA . ALA A 1 199 ? -22.556 22.401 -19.272 1.00 32.50 199 ALA A CA 1
ATOM 1542 C C . ALA A 1 199 ? -23.289 21.084 -18.998 1.00 32.50 199 ALA A C 1
ATOM 1544 O O . ALA A 1 199 ? -22.961 20.028 -19.536 1.00 32.50 199 ALA A O 1
ATOM 1545 N N . ILE A 1 200 ? -24.285 21.173 -18.120 1.00 38.38 200 ILE A N 1
ATOM 1546 C CA . ILE A 1 200 ? -25.245 20.119 -17.783 1.00 38.38 200 ILE A CA 1
ATOM 1547 C C . ILE A 1 200 ? -25.973 19.665 -19.065 1.00 38.38 200 ILE A C 1
ATOM 1549 O O . ILE A 1 200 ? -26.616 20.506 -19.701 1.00 38.38 200 ILE A O 1
ATOM 1553 N N . PRO A 1 201 ? -25.975 18.370 -19.438 1.00 34.91 201 PRO A N 1
ATOM 1554 C CA . PRO A 1 201 ? -26.918 17.852 -20.419 1.00 34.91 201 PRO A CA 1
ATOM 1555 C C . PRO A 1 201 ? -28.242 17.447 -19.741 1.00 34.91 201 PRO A C 1
ATOM 1557 O O . PRO A 1 201 ? -28.248 17.021 -18.583 1.00 34.91 201 PRO A O 1
ATOM 1560 N N . PRO A 1 202 ? -29.379 17.568 -20.447 1.00 31.86 202 PRO A N 1
ATOM 1561 C CA . PRO A 1 202 ? -30.702 17.416 -19.862 1.00 31.86 202 PRO A CA 1
ATOM 1562 C C . PRO A 1 202 ? -31.092 15.949 -19.655 1.00 31.86 202 PRO A C 1
ATOM 1564 O O . PRO A 1 202 ? -30.765 15.056 -20.437 1.00 31.86 202 PRO A O 1
ATOM 1567 N N . THR A 1 203 ? -31.882 15.741 -18.608 1.00 31.00 203 THR A N 1
ATOM 1568 C CA . THR A 1 203 ? -32.669 14.543 -18.336 1.00 31.00 203 THR A CA 1
ATOM 1569 C C . THR A 1 203 ? -33.654 14.254 -19.474 1.00 31.00 203 THR A C 1
ATOM 1571 O O . THR A 1 203 ? -34.456 15.107 -19.853 1.00 31.00 203 THR A O 1
ATOM 1574 N N . SER A 1 204 ? -33.648 13.018 -19.982 1.00 30.19 204 SER A N 1
ATOM 1575 C CA . SER A 1 204 ? -34.704 12.486 -20.849 1.00 30.19 204 SER A CA 1
ATOM 1576 C C . SER A 1 204 ? -35.260 11.193 -20.265 1.00 30.19 204 SER A C 1
ATOM 1578 O O . SER A 1 204 ? -34.556 10.197 -20.120 1.00 30.19 204 SER A O 1
ATOM 1580 N N . ASN A 1 205 ? -36.554 11.241 -19.957 1.00 27.67 205 ASN A N 1
ATOM 1581 C CA . ASN A 1 205 ? -37.396 10.126 -19.549 1.00 27.67 205 ASN A CA 1
ATOM 1582 C C . ASN A 1 205 ? -37.766 9.195 -20.721 1.00 27.67 205 ASN A C 1
ATOM 1584 O O . ASN A 1 205 ? -37.906 9.632 -21.860 1.00 27.67 205 ASN A O 1
ATOM 1588 N N . ASN A 1 206 ? -38.120 7.969 -20.323 1.00 30.08 206 ASN A N 1
ATOM 1589 C CA . ASN A 1 206 ? -39.057 7.010 -20.925 1.00 30.08 206 ASN A CA 1
ATOM 1590 C C . ASN A 1 206 ? -38.638 6.113 -22.103 1.00 30.08 206 ASN A C 1
ATOM 1592 O O . ASN A 1 206 ? -38.468 6.540 -23.239 1.00 30.08 206 ASN A O 1
ATOM 1596 N N . GLY A 1 207 ? -38.735 4.805 -21.826 1.00 25.58 207 GLY A N 1
ATOM 1597 C CA . GLY A 1 207 ? -38.934 3.731 -22.798 1.00 25.58 207 GLY A CA 1
ATOM 1598 C C . GLY A 1 207 ? -39.243 2.395 -22.108 1.00 25.58 207 GLY A C 1
ATOM 1599 O O . GLY A 1 207 ? -38.336 1.681 -21.708 1.00 25.58 207 GLY A O 1
ATOM 1600 N N . ASN A 1 208 ? -40.532 2.074 -21.953 1.00 27.62 208 ASN A N 1
ATOM 1601 C CA . ASN A 1 208 ? -41.060 0.808 -21.421 1.00 27.62 208 ASN A CA 1
ATOM 1602 C C . ASN A 1 208 ? -40.854 -0.400 -22.365 1.00 27.62 208 ASN A C 1
ATOM 1604 O O . ASN A 1 208 ? -40.844 -0.215 -23.581 1.00 27.62 208 ASN A O 1
ATOM 1608 N N . LYS A 1 209 ? -40.954 -1.608 -21.763 1.00 27.44 209 LYS A N 1
ATOM 1609 C CA . LYS A 1 209 ? -41.211 -2.983 -22.293 1.00 27.44 209 LYS A CA 1
ATOM 1610 C C . LYS A 1 209 ? -39.979 -3.910 -22.273 1.00 27.44 209 LYS A C 1
ATOM 1612 O O . LYS A 1 209 ? -38.902 -3.485 -22.643 1.00 27.44 209 LYS A O 1
ATOM 1617 N N . ALA A 1 210 ? -40.054 -5.192 -21.902 1.00 27.03 210 ALA A N 1
ATOM 1618 C CA . ALA A 1 210 ? -41.165 -6.066 -21.511 1.00 27.03 210 ALA A CA 1
ATOM 1619 C C . ALA A 1 210 ? -40.659 -7.223 -20.623 1.00 27.03 210 ALA A C 1
ATOM 1621 O O . ALA A 1 210 ? -39.497 -7.615 -20.683 1.00 27.03 210 ALA A O 1
ATOM 1622 N N . GLN A 1 211 ? -41.586 -7.772 -19.837 1.00 28.66 211 GLN A N 1
ATOM 1623 C CA . GLN A 1 211 ? -41.475 -9.012 -19.072 1.00 28.66 211 GLN A CA 1
ATOM 1624 C C . GLN A 1 211 ? -41.310 -10.244 -19.974 1.00 28.6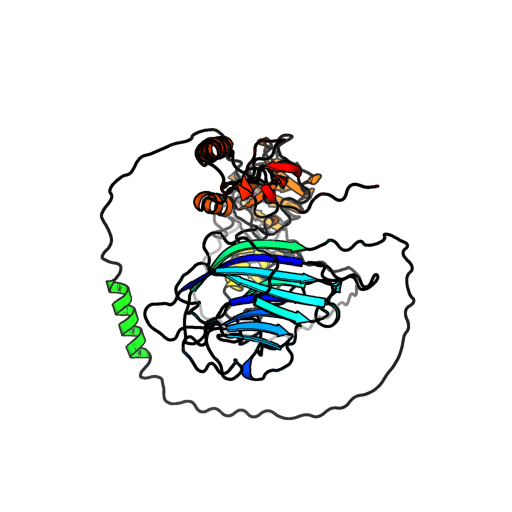6 211 GLN A C 1
ATOM 1626 O O . GLN A 1 211 ? -41.965 -10.355 -21.009 1.00 28.66 211 GLN A O 1
ATOM 1631 N N . GLY A 1 212 ? -40.539 -11.219 -19.493 1.00 25.47 212 GLY A N 1
ATOM 1632 C CA . GLY A 1 212 ? -40.561 -12.608 -19.945 1.00 25.47 212 GLY A CA 1
ATOM 1633 C C . GLY A 1 212 ? -40.080 -13.504 -18.807 1.00 25.47 212 GLY A C 1
ATOM 1634 O O . GLY A 1 212 ? -38.893 -13.525 -18.503 1.00 25.47 212 GLY A O 1
ATOM 1635 N N . GLY A 1 213 ? -41.010 -14.176 -18.128 1.00 26.28 213 GLY A N 1
ATOM 1636 C CA . GLY A 1 213 ? -40.706 -15.136 -17.070 1.00 26.28 213 GLY A CA 1
ATOM 1637 C C . GLY A 1 213 ? -40.535 -16.558 -17.604 1.00 26.28 213 GLY A C 1
ATOM 1638 O O . GLY A 1 213 ? -41.159 -16.925 -18.597 1.00 26.28 213 GLY A O 1
ATOM 1639 N N . ALA A 1 214 ? -39.753 -17.366 -16.889 1.00 30.56 214 ALA A N 1
ATOM 1640 C CA . ALA A 1 214 ? -39.929 -18.813 -16.802 1.00 30.56 214 ALA A CA 1
ATOM 1641 C C . ALA A 1 214 ? -39.292 -19.337 -15.502 1.00 30.56 214 ALA A C 1
ATOM 1643 O O . ALA A 1 214 ? -38.126 -19.080 -15.217 1.00 30.56 214 ALA A O 1
ATOM 1644 N N . ASN A 1 215 ? -40.098 -20.060 -14.724 1.00 27.50 215 ASN A N 1
ATOM 1645 C CA . ASN A 1 215 ? -39.719 -20.840 -13.545 1.00 27.50 215 ASN A CA 1
ATOM 1646 C C . ASN A 1 215 ? -39.065 -22.169 -13.960 1.00 27.50 215 ASN A C 1
ATOM 1648 O O . ASN A 1 215 ? -39.474 -22.707 -14.981 1.00 27.50 215 ASN A O 1
ATOM 1652 N N . ILE A 1 216 ? -38.177 -22.718 -13.121 1.00 33.62 216 ILE A N 1
ATOM 1653 C CA . ILE A 1 216 ? -37.860 -24.144 -12.830 1.00 33.62 216 ILE A CA 1
ATOM 1654 C C . ILE A 1 216 ? -36.812 -24.051 -11.696 1.00 33.62 216 ILE A C 1
ATOM 1656 O O . ILE A 1 216 ? -35.889 -23.258 -11.810 1.00 33.62 216 ILE A O 1
ATOM 1660 N N . GLY A 1 217 ? -36.831 -24.724 -10.549 1.00 29.61 217 GLY A N 1
ATOM 1661 C CA . GLY A 1 217 ? -37.509 -25.920 -10.063 1.00 29.61 217 GLY A CA 1
ATOM 1662 C C . GLY A 1 217 ? -36.520 -26.587 -9.092 1.00 29.61 217 GLY A C 1
ATOM 1663 O O . GLY A 1 217 ? -35.402 -26.906 -9.480 1.00 29.61 217 GLY A O 1
ATOM 1664 N N . VAL A 1 218 ? -36.898 -26.718 -7.819 1.00 31.19 218 VAL A N 1
ATOM 1665 C CA . VAL A 1 218 ? -36.103 -27.316 -6.730 1.00 31.19 218 VAL A CA 1
ATOM 1666 C C . VAL A 1 218 ? -36.063 -28.841 -6.871 1.00 31.19 218 VAL A C 1
ATOM 1668 O O . VAL A 1 218 ? -37.116 -29.448 -7.049 1.00 31.19 218 VAL A O 1
ATOM 1671 N N . VAL A 1 219 ? -34.893 -29.467 -6.683 1.00 31.64 219 VAL A N 1
ATOM 1672 C CA . VAL A 1 219 ? -34.784 -30.890 -6.307 1.00 31.64 219 VAL A CA 1
ATOM 1673 C C . VAL A 1 219 ? -33.715 -31.053 -5.223 1.00 31.64 219 VAL A C 1
ATOM 1675 O O . VAL A 1 219 ? -32.537 -30.787 -5.442 1.00 31.64 219 VAL A O 1
ATOM 1678 N N . ILE A 1 220 ? -34.158 -31.498 -4.047 1.00 36.31 220 ILE A N 1
ATOM 1679 C CA . ILE A 1 220 ? -33.337 -31.985 -2.932 1.00 36.31 220 ILE A CA 1
ATOM 1680 C C . ILE A 1 220 ? -33.194 -33.502 -3.094 1.00 36.31 220 ILE A C 1
ATOM 1682 O O . ILE A 1 220 ? -34.185 -34.185 -3.349 1.00 36.31 220 ILE A O 1
ATOM 1686 N N . GLY A 1 221 ? -31.992 -34.037 -2.879 1.00 30.55 221 GLY A N 1
ATOM 1687 C CA . GLY A 1 221 ? -31.765 -35.477 -2.764 1.00 30.55 221 GLY A CA 1
ATOM 1688 C C . GLY A 1 221 ? -30.477 -35.787 -2.008 1.00 30.55 221 GLY A C 1
ATOM 1689 O O . GLY A 1 221 ? -29.387 -35.666 -2.554 1.00 30.55 221 GLY A O 1
ATOM 1690 N N . SER A 1 222 ? -30.615 -36.165 -0.739 1.00 33.12 222 SER A N 1
ATOM 1691 C CA . SER A 1 222 ? -29.547 -36.617 0.155 1.00 33.12 222 SER A CA 1
ATOM 1692 C C . SER A 1 222 ? -29.111 -38.054 -0.149 1.00 33.12 222 SER A C 1
ATOM 1694 O O . SER A 1 222 ? -29.963 -38.923 -0.304 1.00 33.12 222 SER A O 1
ATOM 1696 N N . VAL A 1 223 ? -27.805 -38.335 -0.080 1.00 32.19 223 VAL A N 1
ATOM 1697 C CA . VAL A 1 223 ? -27.276 -39.654 0.312 1.00 32.19 223 VAL A CA 1
ATOM 1698 C C . VAL A 1 223 ? -26.108 -39.429 1.274 1.00 32.19 223 VAL A C 1
ATOM 1700 O O . VAL A 1 223 ? -25.042 -38.958 0.891 1.00 32.19 223 VAL A O 1
ATOM 1703 N N . VAL A 1 224 ? -26.342 -39.747 2.546 1.00 40.50 224 VAL A N 1
ATOM 1704 C CA . VAL A 1 224 ? -25.323 -39.876 3.594 1.00 40.50 224 VAL A CA 1
ATOM 1705 C C . VAL A 1 224 ? -25.024 -41.360 3.764 1.00 40.50 224 VAL A C 1
ATOM 1707 O O . VAL A 1 224 ? -25.952 -42.161 3.843 1.00 40.50 224 VAL A O 1
ATOM 1710 N N . GLY A 1 225 ? -23.746 -41.704 3.925 1.00 34.09 225 GLY A N 1
ATOM 1711 C CA . GLY A 1 225 ? -23.348 -42.927 4.621 1.00 34.09 225 GLY A CA 1
ATOM 1712 C C . GLY A 1 225 ? -22.170 -43.641 3.980 1.00 34.09 225 GLY A C 1
ATOM 1713 O O . GLY A 1 225 ? -22.369 -44.525 3.157 1.00 34.09 225 GLY A O 1
ATOM 1714 N N . GLY A 1 226 ? -20.943 -43.300 4.394 1.00 35.38 226 GLY A N 1
ATOM 1715 C CA . GLY A 1 226 ? -19.792 -44.120 4.014 1.00 35.38 226 GLY A CA 1
ATOM 1716 C C . GLY A 1 226 ? -18.378 -43.576 4.207 1.00 35.38 226 GLY A C 1
ATOM 1717 O O . GLY A 1 226 ? -17.480 -44.187 3.657 1.00 35.38 226 GLY A O 1
ATOM 1718 N N . LEU A 1 227 ? -18.118 -42.481 4.936 1.00 41.47 227 LEU A N 1
ATOM 1719 C CA . LEU A 1 227 ? -16.736 -41.984 5.131 1.00 41.47 227 LEU A CA 1
ATOM 1720 C C . LEU A 1 227 ? -16.490 -41.361 6.521 1.00 41.47 227 LEU A C 1
ATOM 1722 O O . LEU A 1 227 ? -15.918 -40.285 6.636 1.00 41.47 227 LEU A O 1
ATOM 1726 N N . VAL A 1 228 ? -16.907 -42.028 7.604 1.00 46.31 228 VAL A N 1
ATOM 1727 C CA . VAL A 1 228 ? -16.617 -41.556 8.982 1.00 46.31 228 VAL A CA 1
ATOM 1728 C C . VAL A 1 228 ? -15.555 -42.394 9.709 1.00 46.31 228 VAL A C 1
ATOM 1730 O O . VAL A 1 228 ? -15.066 -41.982 10.752 1.00 46.31 228 VAL A O 1
ATOM 1733 N N . LEU A 1 229 ? -15.082 -43.514 9.155 1.00 42.78 229 LEU A N 1
ATOM 1734 C CA . LEU A 1 229 ? -14.168 -44.403 9.896 1.00 42.78 229 LEU A CA 1
ATOM 1735 C C . LEU A 1 229 ? -12.709 -44.429 9.413 1.00 42.78 229 LEU A C 1
ATOM 1737 O O . LEU A 1 229 ? -11.913 -45.176 9.968 1.00 42.78 229 LEU A O 1
ATOM 1741 N N . VAL A 1 230 ? -12.319 -43.568 8.466 1.00 47.41 230 VAL A N 1
ATOM 1742 C CA . VAL A 1 230 ? -10.912 -43.463 8.012 1.00 47.41 230 VAL A CA 1
ATOM 1743 C C . VAL A 1 230 ? -10.269 -42.119 8.398 1.00 47.41 230 VAL A C 1
ATOM 1745 O O . VAL A 1 230 ? -9.094 -42.076 8.757 1.00 47.41 230 VAL A O 1
ATOM 1748 N N . GLY A 1 231 ? -11.043 -41.027 8.456 1.00 46.72 231 GLY A N 1
ATOM 1749 C CA . GLY A 1 231 ? -10.526 -39.694 8.815 1.00 46.72 231 GLY A CA 1
ATOM 1750 C C . GLY A 1 231 ? -10.125 -39.535 10.289 1.00 46.72 231 GLY A C 1
ATOM 1751 O O . GLY A 1 231 ? -9.169 -38.827 10.598 1.00 46.72 231 GLY A O 1
ATOM 1752 N N . GLY A 1 232 ? -10.795 -40.242 11.207 1.00 50.41 232 GLY A N 1
ATOM 1753 C CA . GLY A 1 232 ? -10.523 -40.134 12.647 1.00 50.41 232 GLY A CA 1
ATOM 1754 C C . GLY A 1 232 ? -9.174 -40.722 13.083 1.00 50.41 232 GLY A C 1
ATOM 1755 O O . GLY A 1 232 ? -8.586 -40.267 14.063 1.00 50.41 232 GLY A O 1
ATOM 1756 N N . VAL A 1 233 ? -8.649 -41.699 12.338 1.00 53.03 233 VAL A N 1
ATOM 1757 C CA . VAL A 1 233 ? -7.364 -42.349 12.652 1.00 53.03 233 VAL A CA 1
ATOM 1758 C C . VAL A 1 233 ? -6.186 -41.525 12.117 1.00 53.03 233 VAL A C 1
ATOM 1760 O O . VAL A 1 233 ? -5.159 -41.409 12.779 1.00 53.03 233 VAL A O 1
ATOM 1763 N N . LEU A 1 234 ? -6.353 -40.853 10.974 1.00 53.94 234 LEU A N 1
ATOM 1764 C CA . LEU A 1 234 ? -5.327 -39.965 10.417 1.00 53.94 234 LEU A CA 1
ATOM 1765 C C . LEU A 1 234 ? -5.152 -38.686 11.252 1.00 53.94 234 LEU A C 1
ATOM 1767 O O . LEU A 1 234 ? -4.023 -38.261 11.497 1.00 53.94 234 LEU A O 1
ATOM 1771 N N . SER A 1 235 ? -6.237 -38.103 11.776 1.00 55.34 235 SER A N 1
ATOM 1772 C CA . SER A 1 235 ? -6.138 -36.898 12.614 1.00 55.34 235 SER A CA 1
ATOM 1773 C C . SER A 1 235 ? -5.459 -37.142 13.970 1.00 55.34 235 SER A C 1
ATOM 1775 O O . SER A 1 235 ? -4.750 -36.260 14.454 1.00 55.34 235 SER A O 1
ATOM 1777 N N . THR A 1 236 ? -5.608 -38.326 14.577 1.00 56.44 236 THR A N 1
ATOM 1778 C CA . THR A 1 236 ? -4.963 -38.652 15.867 1.00 56.44 236 THR A CA 1
ATOM 1779 C C . THR A 1 236 ? -3.472 -38.967 15.722 1.00 56.44 236 THR A C 1
ATOM 1781 O O . THR A 1 236 ? -2.678 -38.601 16.598 1.00 56.44 236 THR A O 1
ATOM 1784 N N . LEU A 1 237 ? -3.064 -39.539 14.585 1.00 59.31 237 LEU A N 1
ATOM 1785 C CA . LEU A 1 237 ? -1.656 -39.772 14.251 1.00 59.31 237 LEU A CA 1
ATOM 1786 C C . LEU A 1 237 ? -0.917 -38.460 13.942 1.00 59.31 237 LEU A C 1
ATOM 1788 O O . LEU A 1 237 ? 0.172 -38.235 14.471 1.00 59.31 237 LEU A O 1
ATOM 1792 N N . VAL A 1 238 ? -1.537 -37.536 13.196 1.00 65.44 238 VAL A N 1
ATOM 1793 C CA . VAL A 1 238 ? -0.953 -36.209 12.902 1.00 65.44 238 VAL A CA 1
ATOM 1794 C C . VAL A 1 238 ? -0.818 -35.351 14.166 1.00 65.44 238 VAL A C 1
ATOM 1796 O O . VAL A 1 238 ? 0.180 -34.644 14.336 1.00 65.44 238 VAL A O 1
ATOM 1799 N N . PHE A 1 239 ? -1.783 -35.429 15.090 1.00 55.38 239 PHE A N 1
ATOM 1800 C CA . PHE A 1 239 ? -1.726 -34.671 16.344 1.00 55.38 239 PHE A CA 1
ATOM 1801 C C . PHE A 1 239 ? -0.633 -35.191 17.291 1.00 55.38 239 PHE A C 1
ATOM 1803 O O . PHE A 1 239 ? 0.076 -34.401 17.919 1.00 55.38 239 PHE A O 1
ATOM 1810 N N . SER A 1 240 ? -0.439 -36.511 17.333 1.00 51.62 240 SER A N 1
ATOM 1811 C CA . SER A 1 240 ? 0.647 -37.148 18.091 1.00 51.62 240 SER A CA 1
ATOM 1812 C C . SER A 1 240 ? 2.025 -36.814 17.509 1.00 51.62 240 SER A C 1
ATOM 1814 O O . SER A 1 240 ? 2.954 -36.516 18.259 1.00 51.62 240 SER A O 1
ATOM 1816 N N . TRP A 1 241 ? 2.146 -36.759 16.178 1.00 49.22 241 TRP A N 1
ATOM 1817 C CA . TRP A 1 241 ? 3.401 -36.431 15.492 1.00 49.22 241 TRP A CA 1
ATOM 1818 C C . TRP A 1 241 ? 3.810 -34.955 15.659 1.00 49.22 241 TRP A C 1
ATOM 1820 O O . TRP A 1 241 ? 4.979 -34.653 15.902 1.00 49.22 241 TRP A O 1
ATOM 1830 N N . ARG A 1 242 ? 2.845 -34.020 15.652 1.00 47.81 242 ARG A N 1
ATOM 1831 C CA . ARG A 1 242 ? 3.098 -32.583 15.896 1.00 47.81 242 ARG A CA 1
ATOM 1832 C C . ARG A 1 242 ? 3.549 -32.262 17.323 1.00 47.81 242 ARG A C 1
ATOM 1834 O O . ARG A 1 242 ? 4.249 -31.271 17.521 1.00 47.81 242 ARG A O 1
ATOM 1841 N N . LYS A 1 243 ? 3.182 -33.082 18.313 1.00 43.16 243 LYS A N 1
ATOM 1842 C CA . LYS A 1 243 ? 3.592 -32.876 19.712 1.00 43.16 243 LYS A CA 1
ATOM 1843 C C . LYS A 1 243 ? 5.052 -33.280 19.963 1.00 43.16 243 LYS A C 1
ATOM 1845 O O . LYS A 1 243 ? 5.681 -32.707 20.844 1.00 43.16 243 LYS A O 1
ATOM 1850 N N . SER A 1 244 ? 5.602 -34.196 19.161 1.00 41.88 244 SER A N 1
ATOM 1851 C CA . SER A 1 244 ? 6.972 -34.698 19.337 1.00 41.88 244 SER A CA 1
ATOM 1852 C C . SER A 1 244 ? 8.060 -33.771 18.777 1.00 41.88 244 SER A C 1
ATOM 1854 O O . SER A 1 244 ? 9.196 -33.866 19.218 1.00 41.88 244 SER A O 1
ATOM 1856 N N . ARG A 1 245 ? 7.740 -32.851 17.849 1.00 46.56 245 ARG A N 1
ATOM 1857 C CA . ARG A 1 245 ? 8.727 -31.935 17.228 1.00 46.56 245 ARG A CA 1
ATOM 1858 C C . ARG A 1 245 ? 8.919 -30.596 17.958 1.00 46.56 245 ARG A C 1
ATOM 1860 O O . ARG A 1 245 ? 9.689 -29.770 17.499 1.00 46.56 245 ARG A O 1
ATOM 1867 N N . LYS A 1 246 ? 8.225 -30.356 19.079 1.00 37.62 246 LYS A N 1
ATOM 1868 C CA . LYS A 1 246 ? 8.356 -29.118 19.881 1.00 37.62 246 LYS A CA 1
ATOM 1869 C C . LYS A 1 246 ? 9.294 -29.247 21.093 1.00 37.62 246 LYS A C 1
ATOM 1871 O O . LYS A 1 246 ? 9.310 -28.346 21.923 1.00 37.62 246 LYS A O 1
ATOM 1876 N N . ALA A 1 247 ? 10.033 -30.351 21.214 1.00 37.75 247 ALA A N 1
ATOM 1877 C CA . ALA A 1 247 ? 10.881 -30.637 22.376 1.00 37.75 247 ALA A CA 1
ATOM 1878 C C . ALA A 1 247 ? 12.399 -30.626 22.096 1.00 37.75 247 ALA A C 1
ATOM 1880 O O . ALA A 1 247 ? 13.169 -30.751 23.039 1.00 37.75 247 ALA A O 1
ATOM 1881 N N . GLU A 1 248 ? 12.836 -30.421 20.854 1.00 38.41 248 GLU A N 1
ATOM 1882 C CA . GLU A 1 248 ? 14.253 -30.284 20.492 1.00 38.41 248 GLU A CA 1
ATOM 1883 C C . GLU A 1 248 ? 14.403 -29.062 19.590 1.00 38.41 248 GLU A C 1
ATOM 1885 O O . GLU A 1 248 ? 14.076 -29.128 18.414 1.00 38.41 248 GLU A O 1
ATOM 1890 N N . ASP A 1 249 ? 14.749 -27.926 20.197 1.00 31.17 249 ASP A N 1
ATOM 1891 C CA . ASP A 1 249 ? 15.637 -26.897 19.632 1.00 31.17 249 ASP A CA 1
ATOM 1892 C C . ASP A 1 249 ? 15.745 -25.750 20.648 1.00 31.17 249 ASP A C 1
ATOM 1894 O O . ASP A 1 249 ? 15.175 -24.665 20.525 1.00 31.17 249 ASP A O 1
ATOM 1898 N N . GLN A 1 250 ? 16.475 -26.033 21.726 1.00 29.20 250 GLN A N 1
ATOM 1899 C CA . GLN A 1 250 ? 17.216 -25.022 22.464 1.00 29.20 250 GLN A CA 1
ATOM 1900 C C . GLN A 1 250 ? 18.693 -25.379 22.330 1.00 29.20 250 GLN A C 1
ATOM 1902 O O . GLN A 1 250 ? 19.064 -26.516 22.610 1.00 29.20 250 GLN A O 1
ATOM 1907 N N . GLN A 1 251 ? 19.490 -24.360 21.981 1.00 25.23 251 GLN A N 1
ATOM 1908 C CA . GLN A 1 251 ? 20.933 -24.220 22.218 1.00 25.23 251 GLN A CA 1
ATOM 1909 C C . GLN A 1 251 ? 21.873 -24.368 21.008 1.00 25.23 251 GLN A C 1
ATOM 1911 O O . GLN A 1 251 ? 22.369 -25.448 20.725 1.00 25.23 251 GLN A O 1
ATOM 1916 N N . SER A 1 252 ? 22.250 -23.225 20.417 1.00 27.31 252 SER A N 1
ATOM 1917 C CA . SER A 1 252 ? 23.659 -22.786 20.354 1.00 27.31 252 SER A CA 1
ATOM 1918 C C . SER A 1 252 ? 23.783 -21.366 19.780 1.00 27.31 252 SER A C 1
ATOM 1920 O O . SER A 1 252 ? 23.458 -21.119 18.623 1.00 27.31 252 SER A O 1
ATOM 1922 N N . THR A 1 253 ? 24.268 -20.448 20.613 1.00 24.12 253 THR A N 1
ATOM 1923 C CA . THR A 1 253 ? 24.744 -19.090 20.309 1.00 24.12 253 THR A CA 1
ATOM 1924 C C . THR A 1 253 ? 26.215 -19.117 19.884 1.00 24.12 253 THR A C 1
ATOM 1926 O O . THR A 1 253 ? 26.992 -19.756 20.590 1.00 24.12 253 THR A O 1
ATOM 1929 N N . VAL A 1 254 ? 26.614 -18.364 18.849 1.00 27.20 254 VAL A N 1
ATOM 1930 C CA . VAL A 1 254 ? 27.936 -17.701 18.760 1.00 27.20 254 VAL A CA 1
ATOM 1931 C C . VAL A 1 254 ? 27.770 -16.352 18.044 1.00 27.20 254 VAL A C 1
ATOM 1933 O O . VAL A 1 254 ? 26.974 -16.219 17.119 1.00 27.20 254 VAL A O 1
ATOM 1936 N N . GLU A 1 255 ? 28.497 -15.376 18.574 1.00 24.72 255 GLU A N 1
ATOM 1937 C CA . GLU A 1 255 ? 28.480 -13.925 18.395 1.00 24.72 255 GLU A CA 1
ATOM 1938 C C . GLU A 1 255 ? 29.005 -13.436 17.032 1.00 24.72 255 GLU A C 1
ATOM 1940 O O . GLU A 1 255 ? 29.923 -14.027 16.465 1.00 24.72 255 GLU A O 1
ATOM 1945 N N . SER A 1 256 ? 28.502 -12.285 16.569 1.00 24.81 256 SER A N 1
ATOM 1946 C CA . SER A 1 256 ? 29.279 -11.357 15.736 1.00 24.81 256 SER A CA 1
ATOM 1947 C C . SER A 1 256 ? 28.776 -9.915 15.899 1.00 24.81 256 SER A C 1
ATOM 1949 O O . SER A 1 256 ? 27.745 -9.537 15.347 1.00 24.81 256 SER A O 1
ATOM 1951 N N . ASP A 1 257 ? 29.528 -9.183 16.715 1.00 24.39 257 ASP A N 1
ATOM 1952 C CA . ASP A 1 257 ? 29.858 -7.755 16.729 1.00 24.39 257 ASP A CA 1
ATOM 1953 C C . ASP A 1 257 ? 28.807 -6.669 16.418 1.00 24.39 257 ASP A C 1
ATOM 1955 O O . ASP A 1 257 ? 28.345 -6.440 15.301 1.00 24.39 257 ASP A O 1
ATOM 1959 N N . ASP A 1 258 ? 28.567 -5.934 17.501 1.00 24.83 258 ASP A N 1
ATOM 1960 C CA . ASP A 1 258 ? 27.895 -4.661 17.719 1.00 24.83 258 ASP A CA 1
ATOM 1961 C C . ASP A 1 258 ? 28.449 -3.499 16.870 1.00 24.83 258 ASP A C 1
ATOM 1963 O O . ASP A 1 258 ? 29.638 -3.177 16.912 1.00 24.83 258 ASP A O 1
ATOM 1967 N N . HIS A 1 259 ? 27.549 -2.795 16.180 1.00 28.09 259 HIS A N 1
ATOM 1968 C CA . HIS A 1 259 ? 27.726 -1.385 15.840 1.00 28.09 259 HIS A CA 1
ATOM 1969 C C . HIS A 1 259 ? 26.430 -0.615 16.114 1.00 28.09 259 HIS A C 1
ATOM 1971 O O . HIS A 1 259 ? 25.633 -0.333 15.217 1.00 28.09 259 HIS A O 1
ATOM 1977 N N . SER A 1 260 ? 26.256 -0.264 17.385 1.00 28.31 260 SER A N 1
ATOM 1978 C CA . SER A 1 260 ? 25.457 0.862 17.863 1.00 28.31 260 SER A CA 1
ATOM 1979 C C . SER A 1 260 ? 25.689 2.135 17.034 1.00 28.31 260 SER A C 1
ATOM 1981 O O . SER A 1 260 ? 26.804 2.640 16.887 1.00 28.31 260 SER A O 1
ATOM 1983 N N . ILE A 1 261 ? 24.598 2.677 16.492 1.00 27.66 261 ILE A N 1
ATOM 1984 C CA . ILE A 1 261 ? 24.490 4.093 16.143 1.00 27.66 261 ILE A CA 1
ATOM 1985 C C . ILE A 1 261 ? 23.350 4.630 16.995 1.00 27.66 261 ILE A C 1
ATOM 1987 O O . ILE A 1 261 ? 22.186 4.603 16.601 1.00 27.66 261 ILE A O 1
ATOM 1991 N N . ASP A 1 262 ? 23.712 5.106 18.179 1.00 27.86 262 ASP A N 1
ATOM 1992 C CA . ASP A 1 262 ? 22.911 6.104 18.860 1.00 27.86 262 ASP A CA 1
ATOM 1993 C C . ASP A 1 262 ? 23.069 7.420 18.093 1.00 27.86 262 ASP A C 1
ATOM 1995 O O . ASP A 1 262 ? 24.186 7.885 17.859 1.00 27.86 262 ASP A O 1
ATOM 1999 N N . ASN A 1 263 ? 21.943 7.977 17.650 1.00 26.95 263 ASN A N 1
ATOM 2000 C CA . ASN A 1 263 ? 21.631 9.398 17.781 1.00 26.95 263 ASN A CA 1
ATOM 2001 C C . ASN A 1 263 ? 20.160 9.640 17.404 1.00 26.95 263 ASN A C 1
ATOM 2003 O O . ASN A 1 263 ? 19.780 9.682 16.236 1.00 26.95 263 ASN A O 1
ATOM 2007 N N . GLU A 1 264 ? 19.357 9.784 18.459 1.00 26.94 264 GLU A N 1
ATOM 2008 C CA . GLU A 1 264 ? 18.473 10.934 18.665 1.00 26.94 264 GLU A CA 1
ATOM 2009 C C . GLU A 1 264 ? 17.472 11.247 17.536 1.00 26.94 264 GLU A C 1
ATOM 2011 O O . GLU A 1 264 ? 17.574 12.233 16.812 1.00 26.94 264 GLU A O 1
ATOM 2016 N N . PHE A 1 265 ? 16.432 10.419 17.442 1.00 26.89 265 PHE A N 1
ATOM 2017 C CA . PHE A 1 265 ? 15.106 10.887 17.045 1.00 26.89 265 PHE A CA 1
ATOM 2018 C C . PHE A 1 265 ? 14.144 10.548 18.180 1.00 26.89 265 PHE A C 1
ATOM 2020 O O . PHE A 1 265 ? 13.994 9.386 18.569 1.00 26.89 265 PHE A O 1
ATOM 2027 N N . GLU A 1 266 ? 13.556 11.592 18.763 1.00 26.05 266 GLU A N 1
ATOM 2028 C CA . GLU A 1 266 ? 12.590 11.480 19.846 1.00 26.05 266 GLU A CA 1
ATOM 2029 C C . GLU A 1 266 ? 11.499 10.484 19.458 1.00 26.05 266 GLU A C 1
ATOM 2031 O O . GLU A 1 266 ? 10.853 10.599 18.413 1.00 26.05 266 GLU A O 1
ATOM 2036 N N . HIS A 1 267 ? 11.309 9.484 20.317 1.00 29.11 267 HIS A N 1
ATOM 2037 C CA . HIS A 1 267 ? 10.212 8.541 20.218 1.00 29.11 267 HIS A CA 1
ATOM 2038 C C . HIS A 1 267 ? 8.919 9.318 20.461 1.00 29.11 267 HIS A C 1
ATOM 2040 O O . HIS A 1 267 ? 8.435 9.421 21.589 1.00 29.11 267 HIS A O 1
ATOM 2046 N N . GLY A 1 268 ? 8.361 9.896 19.399 1.00 26.56 268 GLY A N 1
ATOM 2047 C CA . GLY A 1 268 ? 6.991 10.368 19.407 1.00 26.56 268 GLY A CA 1
ATOM 2048 C C . GLY A 1 268 ? 6.106 9.166 19.702 1.00 26.56 268 GLY A C 1
ATOM 2049 O O . GLY A 1 268 ? 5.934 8.302 18.844 1.00 26.56 268 GLY A O 1
ATOM 2050 N N . MET A 1 269 ? 5.591 9.080 20.930 1.00 32.47 269 MET A N 1
ATOM 2051 C CA . MET A 1 269 ? 4.584 8.095 21.313 1.00 32.47 269 MET A CA 1
ATOM 2052 C C . MET A 1 269 ? 3.335 8.337 20.454 1.00 32.47 269 MET A C 1
ATOM 2054 O O . MET A 1 269 ? 2.493 9.184 20.752 1.00 32.47 269 MET A O 1
ATOM 2058 N N . GLY A 1 270 ? 3.278 7.624 19.329 1.00 30.33 270 GLY A N 1
ATOM 2059 C CA . GLY A 1 270 ? 2.130 7.534 18.440 1.00 30.33 270 GLY A CA 1
ATOM 2060 C C . GLY A 1 270 ? 0.990 6.722 19.071 1.00 30.33 270 GLY A C 1
ATOM 2061 O O . GLY A 1 270 ? 1.165 6.092 20.108 1.00 30.33 270 GLY A O 1
ATOM 2062 N N . PRO A 1 271 ? -0.227 6.799 18.516 1.00 33.72 271 PRO A N 1
ATOM 2063 C CA . PRO A 1 271 ? -1.446 6.694 19.304 1.00 33.72 271 PRO A CA 1
ATOM 2064 C C . PRO A 1 271 ? -2.039 5.281 19.345 1.00 33.72 271 PRO A C 1
ATOM 2066 O O . PRO A 1 271 ? -2.421 4.717 18.325 1.00 33.72 271 PRO A O 1
ATOM 2069 N N . LYS A 1 272 ? -2.320 4.784 20.553 1.00 30.48 272 LYS A N 1
ATOM 2070 C CA . LYS A 1 272 ? -3.216 3.637 20.758 1.00 30.48 272 LYS A CA 1
ATOM 2071 C C . LYS A 1 272 ? -4.670 4.079 20.603 1.00 30.48 272 LYS A C 1
ATOM 2073 O O . LYS A 1 272 ? -5.266 4.610 21.544 1.00 30.48 272 LYS A O 1
ATOM 2078 N N . ARG A 1 273 ? -5.275 3.852 19.432 1.00 38.00 273 ARG A N 1
ATOM 2079 C CA . ARG A 1 273 ? -6.725 4.020 19.240 1.00 38.00 273 ARG A CA 1
ATOM 2080 C C . ARG A 1 273 ? -7.373 2.986 18.330 1.00 38.00 273 ARG A C 1
ATOM 2082 O O . ARG A 1 273 ? -6.827 2.560 17.338 1.00 38.00 273 ARG A O 1
ATOM 2089 N N . SER A 1 274 ? -8.587 2.605 18.688 1.00 27.95 274 SER A N 1
ATOM 2090 C CA . SER A 1 274 ? -9.299 1.458 18.161 1.00 27.95 274 SER A CA 1
ATOM 2091 C C . SER A 1 274 ? -10.282 1.780 17.015 1.00 27.95 274 SER A C 1
ATOM 2093 O O . SER A 1 274 ? -10.942 2.825 17.020 1.00 27.95 274 SER A O 1
ATOM 2095 N N . ARG A 1 275 ? -10.344 0.871 16.026 1.00 27.89 275 ARG A N 1
ATOM 2096 C CA . ARG A 1 275 ? -10.934 1.022 14.672 1.00 27.89 275 ARG A CA 1
ATOM 2097 C C . ARG A 1 275 ? -12.423 1.383 14.612 1.00 27.89 275 ARG A C 1
ATOM 2099 O O . ARG A 1 275 ? -13.193 0.939 15.470 1.00 27.89 275 ARG A O 1
ATOM 2106 N N . GLN A 1 276 ? -12.802 2.168 13.589 1.00 30.12 276 GLN A N 1
ATOM 2107 C CA . GLN A 1 276 ? -14.155 2.247 13.008 1.00 30.12 276 GLN A CA 1
ATOM 2108 C C . GLN A 1 276 ? -14.175 3.041 11.689 1.00 30.12 276 GLN A C 1
ATOM 2110 O O . GLN A 1 276 ? -13.870 4.234 11.692 1.00 30.12 276 GLN A O 1
ATOM 2115 N N . THR A 1 277 ? -14.641 2.407 10.617 1.00 28.11 277 THR A N 1
ATOM 2116 C CA . THR A 1 277 ? -14.885 2.983 9.284 1.00 28.11 277 THR A CA 1
ATOM 2117 C C . THR A 1 277 ? -16.234 3.720 9.198 1.00 28.11 277 THR A C 1
ATOM 2119 O O . THR A 1 277 ? -17.207 3.350 9.854 1.00 28.11 277 THR A O 1
ATOM 2122 N N . LYS A 1 278 ? -16.303 4.788 8.384 1.00 28.31 278 LYS A N 1
ATOM 2123 C CA . LYS A 1 278 ? -17.526 5.551 8.048 1.00 28.31 278 LYS A CA 1
ATOM 2124 C C . LYS A 1 278 ? -18.027 5.182 6.647 1.00 28.31 278 LYS A C 1
ATOM 2126 O O . LYS A 1 278 ? -17.230 5.107 5.718 1.00 28.31 278 LYS A O 1
ATOM 2131 N N . SER A 1 279 ? -19.348 5.084 6.487 1.00 27.73 279 SER A N 1
ATOM 2132 C CA . SER A 1 279 ? -20.035 5.289 5.206 1.00 27.73 279 SER A CA 1
ATOM 2133 C C . SER A 1 279 ? -21.010 6.462 5.350 1.00 27.73 279 SER A C 1
ATOM 2135 O O . SER A 1 279 ? -21.629 6.640 6.399 1.00 27.73 279 SER A O 1
ATOM 2137 N N . ASN A 1 280 ? -21.064 7.314 4.326 1.00 24.92 280 ASN A N 1
ATOM 2138 C CA . ASN A 1 280 ? -21.955 8.468 4.245 1.00 24.92 280 ASN A CA 1
ATOM 2139 C C . ASN A 1 280 ? -23.329 8.013 3.751 1.00 24.92 280 ASN A C 1
ATOM 2141 O O . ASN A 1 280 ? -23.387 7.284 2.765 1.00 24.92 280 ASN A O 1
ATOM 2145 N N . ASN A 1 281 ? -24.414 8.519 4.343 1.00 26.27 281 ASN A N 1
ATOM 2146 C CA . ASN A 1 281 ? -25.633 8.761 3.580 1.00 26.27 281 ASN A CA 1
ATOM 2147 C C . ASN A 1 281 ? -26.526 9.854 4.172 1.00 26.27 281 ASN A C 1
ATOM 2149 O O . ASN A 1 281 ? -26.510 10.164 5.360 1.00 26.27 281 ASN A O 1
ATOM 2153 N N . LEU A 1 282 ? -27.234 10.454 3.223 1.00 24.28 282 LEU A N 1
ATOM 2154 C CA . LEU A 1 282 ? -27.980 11.699 3.224 1.00 24.28 282 LEU A CA 1
ATOM 2155 C C . LEU A 1 282 ? -29.279 11.626 4.046 1.00 24.28 282 LEU A C 1
ATOM 2157 O O . LEU A 1 282 ? -29.934 10.592 4.127 1.00 24.28 282 LEU A O 1
ATOM 2161 N N . ILE A 1 283 ? -29.645 12.769 4.623 1.00 23.81 283 ILE A N 1
ATOM 2162 C CA . ILE A 1 283 ? -30.829 13.017 5.457 1.00 23.81 283 ILE A CA 1
ATOM 2163 C C . ILE A 1 283 ? -32.046 13.319 4.569 1.00 23.81 283 ILE A C 1
ATOM 2165 O O . ILE A 1 283 ? -31.918 14.186 3.716 1.00 23.81 283 ILE A O 1
ATOM 2169 N N . PHE A 1 284 ? -33.220 12.724 4.843 1.00 23.22 284 PHE A N 1
ATOM 2170 C CA . PHE A 1 284 ? -34.540 13.396 4.808 1.00 23.22 284 PHE A CA 1
ATOM 2171 C C . PHE A 1 284 ? -35.560 12.678 5.736 1.00 23.22 284 PHE A C 1
ATOM 2173 O O . PHE A 1 284 ? -35.386 11.489 6.003 1.00 23.22 284 PHE A O 1
ATOM 2180 N N . PRO A 1 285 ? -36.577 13.387 6.284 1.00 26.44 285 PRO A N 1
ATOM 2181 C CA . PRO A 1 285 ? -37.173 13.069 7.586 1.00 26.44 285 PRO A CA 1
ATOM 2182 C C . PRO A 1 285 ? -38.612 12.506 7.566 1.00 26.44 285 PRO A C 1
ATOM 2184 O O . PRO A 1 285 ? -39.344 12.650 6.593 1.00 26.44 285 PRO A O 1
ATOM 2187 N N . ASN A 1 286 ? -39.002 12.020 8.754 1.00 24.83 286 ASN A N 1
ATOM 2188 C CA . ASN A 1 286 ? -40.342 11.910 9.355 1.00 24.83 286 ASN A CA 1
ATOM 2189 C C . ASN A 1 286 ? -41.378 10.936 8.768 1.00 24.83 286 ASN A C 1
ATOM 2191 O O . ASN A 1 286 ? -41.864 11.123 7.660 1.00 24.83 286 ASN A O 1
ATOM 2195 N N . GLN A 1 287 ? -41.900 10.062 9.640 1.00 25.19 287 GLN A N 1
ATOM 2196 C CA . GLN A 1 287 ? -43.315 10.128 10.029 1.00 25.19 287 GLN A CA 1
ATOM 2197 C C . GLN A 1 287 ? -43.608 9.375 11.337 1.00 25.19 287 GLN A C 1
ATOM 2199 O O . GLN A 1 287 ? -43.131 8.270 11.578 1.00 25.19 287 GLN A O 1
ATOM 2204 N N . GLU A 1 288 ? -44.389 10.046 12.179 1.00 26.64 288 GLU A N 1
ATOM 2205 C CA . GLU A 1 288 ? -45.016 9.575 13.410 1.00 26.64 288 GLU A CA 1
ATOM 2206 C C . GLU A 1 288 ? -46.029 8.458 13.132 1.00 26.64 288 GLU A C 1
ATOM 2208 O O . GLU A 1 288 ? -46.766 8.563 12.159 1.00 26.64 288 GLU A O 1
ATOM 2213 N N . THR A 1 289 ? -46.187 7.499 14.052 1.00 26.53 289 THR A N 1
ATOM 2214 C CA . THR A 1 289 ? -47.518 6.965 14.402 1.00 26.53 289 THR A CA 1
ATOM 2215 C C . THR A 1 289 ? -47.538 6.397 15.821 1.00 26.53 289 THR A C 1
ATOM 2217 O O . THR A 1 289 ? -46.678 5.612 16.217 1.00 26.53 289 THR A O 1
ATOM 2220 N N . LEU A 1 290 ? -48.565 6.817 16.557 1.00 22.08 290 LEU A N 1
ATOM 2221 C CA . LEU A 1 290 ? -48.937 6.466 17.924 1.00 22.08 290 LEU A CA 1
ATOM 2222 C C . LEU A 1 290 ? -49.754 5.165 18.011 1.00 22.08 290 LEU A C 1
ATOM 2224 O O . LEU A 1 290 ? -50.596 4.910 17.154 1.00 22.08 290 LEU A O 1
ATOM 2228 N N . SER A 1 291 ? -49.663 4.526 19.189 1.00 25.12 291 SER A N 1
ATOM 2229 C CA . SER A 1 291 ? -50.678 3.657 19.830 1.00 25.12 291 SER A CA 1
ATOM 2230 C C . SER A 1 291 ? -50.905 2.275 19.174 1.00 25.12 291 SER A C 1
ATOM 2232 O O . SER A 1 291 ? -50.726 2.110 17.981 1.00 25.12 291 SER A O 1
ATOM 2234 N N . LEU A 1 292 ? -51.232 1.184 19.870 1.00 24.00 292 LEU A N 1
ATOM 2235 C CA . LEU A 1 292 ? -52.149 1.004 20.992 1.00 24.00 292 LEU A CA 1
ATOM 2236 C C . LEU A 1 292 ? -51.763 -0.216 21.848 1.00 24.00 292 LEU A C 1
ATOM 2238 O O . LEU A 1 292 ? -51.262 -1.227 21.361 1.00 24.00 292 LEU A O 1
ATOM 2242 N N . SER A 1 293 ? -52.087 -0.104 23.130 1.00 26.84 293 SER A N 1
ATOM 2243 C CA . SER A 1 293 ? -52.103 -1.139 24.156 1.00 26.84 293 SER A CA 1
ATOM 2244 C C . SER A 1 293 ? -53.129 -2.247 23.878 1.00 26.84 293 SER A C 1
ATOM 2246 O O . SER A 1 293 ? -54.275 -1.969 23.535 1.00 26.84 293 SER A O 1
ATOM 2248 N N . PHE A 1 294 ? -52.751 -3.498 24.155 1.00 25.64 294 PHE A N 1
ATOM 2249 C CA . PHE A 1 294 ? -53.694 -4.585 24.422 1.00 25.64 294 PHE A CA 1
ATOM 2250 C C . PHE A 1 294 ? -53.296 -5.335 25.696 1.00 25.64 294 PHE A C 1
ATOM 2252 O O . PHE A 1 294 ? -52.240 -5.956 25.785 1.00 25.64 294 PHE A O 1
ATOM 2259 N N . PHE A 1 295 ? -54.181 -5.239 26.688 1.00 24.88 295 PHE A N 1
ATOM 2260 C CA . PHE A 1 295 ? -54.233 -6.075 27.879 1.00 24.88 295 PHE A CA 1
ATOM 2261 C C . PHE A 1 295 ? -54.691 -7.485 27.499 1.00 24.88 295 PHE A C 1
ATOM 2263 O O . PHE A 1 295 ? -55.756 -7.627 26.906 1.00 24.88 295 PHE A O 1
ATOM 2270 N N . PHE A 1 296 ? -53.973 -8.513 27.951 1.00 28.11 296 PHE A N 1
ATOM 2271 C CA . PHE A 1 296 ? -54.575 -9.805 28.281 1.00 28.11 296 PHE A CA 1
ATOM 2272 C C . PHE A 1 296 ? -53.919 -10.370 29.542 1.00 28.11 296 PHE A C 1
ATOM 2274 O O . PHE A 1 296 ? -52.701 -10.502 29.637 1.00 28.11 296 PHE A O 1
ATOM 2281 N N . SER A 1 297 ? -54.765 -10.646 30.532 1.00 24.66 297 SER A N 1
ATOM 2282 C CA . SER A 1 297 ? -54.442 -11.312 31.792 1.00 24.66 297 SER A CA 1
ATOM 2283 C C . SER A 1 297 ? -54.631 -12.828 31.685 1.00 24.66 297 SER A C 1
ATOM 2285 O O . SER A 1 297 ? -55.403 -13.288 30.845 1.00 24.66 297 SER A O 1
ATOM 2287 N N . SER A 1 298 ? -54.030 -13.535 32.657 1.00 26.94 298 SER A N 1
ATOM 2288 C CA . SER A 1 298 ? -54.257 -14.933 33.083 1.00 26.94 298 SER A CA 1
ATOM 2289 C C . SER A 1 298 ? -53.476 -15.999 32.295 1.00 26.94 298 SER A C 1
ATOM 2291 O O . SER A 1 298 ? -53.489 -15.991 31.077 1.00 26.94 298 SER A O 1
ATOM 2293 N N . LEU A 1 299 ? -52.769 -16.972 32.885 1.00 29.09 299 LEU A N 1
ATOM 2294 C CA . LEU A 1 299 ? -52.737 -17.554 34.235 1.00 29.09 299 LEU A CA 1
ATOM 2295 C C . LEU A 1 299 ? -51.335 -18.139 34.521 1.00 29.09 299 LEU A C 1
ATOM 2297 O O . LEU A 1 299 ? -50.634 -18.574 33.613 1.00 29.09 299 LEU A O 1
ATOM 2301 N N . ALA A 1 300 ? -50.966 -18.166 35.802 1.00 28.00 300 ALA A N 1
ATOM 2302 C CA . ALA A 1 300 ? -49.710 -18.679 36.347 1.00 28.00 300 ALA A CA 1
ATOM 2303 C C . ALA A 1 300 ? -49.694 -20.207 36.554 1.00 28.00 300 ALA A C 1
ATOM 2305 O O . ALA A 1 300 ? -50.752 -20.791 36.763 1.00 28.00 300 ALA A O 1
ATOM 2306 N N . LEU A 1 301 ? -48.486 -20.793 36.616 1.00 28.59 301 LEU A N 1
ATOM 2307 C CA . LEU A 1 301 ? -48.008 -21.829 37.564 1.00 28.59 301 LEU A CA 1
ATOM 2308 C C . LEU A 1 301 ? -46.443 -21.789 37.587 1.00 28.59 301 LEU A C 1
ATOM 2310 O O . LEU A 1 301 ? -45.855 -21.216 36.671 1.00 28.59 301 LEU A O 1
ATOM 2314 N N . PRO A 1 302 ? -45.763 -22.266 38.653 1.00 35.22 302 PRO A N 1
ATOM 2315 C CA . PRO A 1 302 ? -44.705 -21.516 39.352 1.00 35.22 302 PRO A CA 1
ATOM 2316 C C . PRO A 1 302 ? -43.250 -21.903 38.996 1.00 35.22 302 PRO A C 1
ATOM 2318 O O . PRO A 1 302 ? -43.019 -22.964 38.416 1.00 35.22 302 PRO A O 1
ATOM 2321 N N . PRO A 1 303 ? -42.253 -21.079 39.393 1.00 35.16 303 PRO A N 1
ATOM 2322 C CA . PRO A 1 303 ? -40.840 -21.322 39.118 1.00 35.16 303 PRO A CA 1
ATOM 2323 C C . PRO A 1 303 ? -40.154 -22.203 40.177 1.00 35.16 303 PRO A C 1
ATOM 2325 O O . PRO A 1 303 ? -40.453 -22.152 41.370 1.00 35.16 303 PRO A O 1
ATOM 2328 N N . SER A 1 304 ? -39.179 -22.982 39.705 1.00 30.45 304 SER A N 1
ATOM 2329 C CA . SER A 1 304 ? -38.223 -23.749 40.505 1.00 30.45 304 SER A CA 1
ATOM 2330 C C . SER A 1 304 ? -37.257 -22.819 41.246 1.00 30.45 304 SER A C 1
ATOM 2332 O O . SER A 1 304 ? -36.666 -21.919 40.655 1.00 30.45 304 SER A O 1
ATOM 2334 N N . VAL A 1 305 ? -37.092 -23.072 42.542 1.00 34.72 305 VAL A N 1
ATOM 2335 C CA . VAL A 1 305 ? -36.287 -22.307 43.501 1.00 34.72 305 VAL A CA 1
ATOM 2336 C C . VAL A 1 305 ? -34.792 -22.629 43.365 1.00 34.72 305 VAL A C 1
ATOM 2338 O O . VAL A 1 305 ? -34.403 -23.790 43.463 1.00 34.72 305 VAL A O 1
ATOM 2341 N N . ALA A 1 306 ? -33.959 -21.594 43.227 1.00 32.06 306 ALA A N 1
ATOM 2342 C CA . ALA A 1 306 ? -32.548 -21.547 43.638 1.00 32.06 306 ALA A CA 1
ATOM 2343 C C . ALA A 1 306 ? -32.164 -20.067 43.896 1.00 32.06 306 ALA A C 1
ATOM 2345 O O . ALA A 1 306 ? -32.803 -19.176 43.338 1.00 32.06 306 ALA A O 1
ATOM 2346 N N . PRO A 1 307 ? -31.235 -19.776 44.821 1.00 30.92 307 PRO A N 1
ATOM 2347 C CA . PRO A 1 307 ? -31.462 -18.797 45.881 1.00 30.92 307 PRO A CA 1
ATOM 2348 C C . PRO A 1 307 ? -31.233 -17.342 45.462 1.00 30.92 307 PRO A C 1
ATOM 2350 O O . PRO A 1 307 ? -30.257 -17.001 44.800 1.00 30.92 307 PRO A O 1
ATOM 2353 N N . ALA A 1 308 ? -32.123 -16.477 45.953 1.00 28.14 308 ALA A N 1
ATOM 2354 C CA . ALA A 1 308 ? -31.951 -15.036 45.963 1.00 28.14 308 ALA A CA 1
ATOM 2355 C C . ALA A 1 308 ? -30.775 -14.659 46.874 1.00 28.14 308 ALA A C 1
ATOM 2357 O O . ALA A 1 308 ? -30.776 -14.958 48.070 1.00 28.14 308 ALA A O 1
ATOM 2358 N N . ILE A 1 309 ? -29.788 -13.970 46.306 1.00 33.75 309 ILE A N 1
ATOM 2359 C CA . ILE A 1 309 ? -28.848 -13.169 47.083 1.00 33.75 309 ILE A CA 1
ATOM 2360 C C . ILE A 1 309 ? -29.654 -11.987 47.622 1.00 33.75 309 ILE A C 1
ATOM 2362 O O . ILE A 1 309 ? -30.221 -11.198 46.867 1.00 33.75 309 ILE A O 1
ATOM 2366 N N . SER A 1 310 ? -29.759 -11.919 48.943 1.00 27.56 310 SER A N 1
ATOM 2367 C CA . SER A 1 310 ? -30.392 -10.835 49.681 1.00 27.56 310 SER A CA 1
ATOM 2368 C C . SER A 1 310 ? -29.762 -9.494 49.305 1.00 27.56 310 SER A C 1
ATOM 2370 O O . SER A 1 310 ? -28.586 -9.271 49.588 1.00 27.56 310 SER A O 1
ATOM 2372 N N . ILE A 1 311 ? -30.548 -8.597 48.708 1.00 35.12 311 ILE A N 1
ATOM 2373 C CA . ILE A 1 311 ? -30.207 -7.176 48.604 1.00 35.12 311 ILE A CA 1
ATOM 2374 C C . ILE A 1 311 ? -30.290 -6.603 50.025 1.00 35.12 311 ILE A C 1
ATOM 2376 O O . ILE A 1 311 ? -31.373 -6.653 50.617 1.00 35.12 311 ILE A O 1
ATOM 2380 N N . PRO A 1 312 ? -29.197 -6.076 50.606 1.00 35.59 312 PRO A N 1
ATOM 2381 C CA . PRO A 1 312 ? -29.295 -5.333 51.843 1.00 35.59 312 PRO A CA 1
ATOM 2382 C C . PRO A 1 312 ? -30.050 -4.037 51.566 1.00 35.59 312 PRO A C 1
ATOM 2384 O O . PRO A 1 312 ? -29.742 -3.283 50.644 1.00 35.59 312 PRO A O 1
ATOM 2387 N N . THR A 1 313 ? -31.064 -3.838 52.391 1.00 37.69 313 THR A N 1
ATOM 2388 C CA . THR A 1 313 ? -31.725 -2.593 52.759 1.00 37.69 313 THR A CA 1
ATOM 2389 C C . THR A 1 313 ? -30.915 -1.334 52.434 1.00 37.69 313 THR A C 1
ATOM 2391 O O . THR A 1 313 ? -29.753 -1.224 52.815 1.00 37.69 313 THR A O 1
ATOM 2394 N N . LEU A 1 314 ? -31.588 -0.388 51.765 1.00 45.84 314 LEU A N 1
ATOM 2395 C CA . LEU A 1 314 ? -31.219 1.013 51.537 1.00 45.84 314 LEU A CA 1
ATOM 2396 C C . LEU A 1 314 ? -30.114 1.521 52.478 1.00 45.84 314 LEU A C 1
ATOM 2398 O O . LEU A 1 314 ? -30.382 1.918 53.610 1.00 45.84 314 LEU A O 1
ATOM 2402 N N . MET A 1 315 ? -28.876 1.544 51.981 1.00 38.84 315 MET A N 1
ATOM 2403 C CA . MET A 1 315 ? -27.810 2.322 52.597 1.00 38.84 315 MET A CA 1
ATOM 2404 C C . MET A 1 315 ? -27.963 3.784 52.164 1.00 38.84 315 MET A C 1
ATOM 2406 O O . MET A 1 315 ? -27.847 4.148 50.985 1.00 38.84 315 MET A O 1
ATOM 2410 N N . GLU A 1 316 ? -28.236 4.643 53.140 1.00 41.59 316 GLU A N 1
ATOM 2411 C CA . GLU A 1 316 ? -28.002 6.086 53.076 1.00 41.59 316 GLU A CA 1
ATOM 2412 C C . GLU A 1 316 ? -26.488 6.345 53.050 1.00 41.59 316 GLU A C 1
ATOM 2414 O O . GLU A 1 316 ? -25.901 6.847 53.999 1.00 41.59 316 GLU A O 1
ATOM 2419 N N . GLY A 1 317 ? -25.839 5.933 51.960 1.00 46.16 317 GLY A N 1
ATOM 2420 C CA . GLY A 1 317 ? -24.503 6.398 51.622 1.00 46.16 317 GLY A CA 1
ATOM 2421 C C . GLY A 1 317 ? -24.563 7.840 51.130 1.00 46.16 317 GLY A C 1
ATOM 2422 O O . GLY A 1 317 ? -25.553 8.261 50.516 1.00 46.16 317 GLY A O 1
ATOM 2423 N N . SER A 1 318 ? -23.495 8.588 51.390 1.00 59.19 318 SER A N 1
ATOM 2424 C CA . SER A 1 318 ? -23.251 9.903 50.788 1.00 59.19 318 SER A CA 1
ATOM 2425 C C . SER A 1 318 ? -23.482 9.835 49.270 1.00 59.19 318 SER A C 1
ATOM 2427 O O . SER A 1 318 ? -23.174 8.821 48.644 1.00 59.19 318 SER A O 1
ATOM 2429 N N . ALA A 1 319 ? -24.007 10.895 48.643 1.00 61.69 319 ALA A N 1
ATOM 2430 C CA . ALA A 1 319 ? -24.241 10.919 47.192 1.00 61.69 319 ALA A CA 1
ATOM 2431 C C . ALA A 1 319 ? -22.989 10.516 46.375 1.00 61.69 319 ALA A C 1
ATOM 2433 O O . ALA A 1 319 ? -23.124 9.891 45.325 1.00 61.69 319 ALA A O 1
ATOM 2434 N N . ASN A 1 320 ? -21.784 10.778 46.902 1.00 62.12 320 ASN A N 1
ATOM 2435 C CA . ASN A 1 320 ? -20.516 10.337 46.310 1.00 62.12 320 ASN A CA 1
ATOM 2436 C C . ASN A 1 320 ? -20.287 8.818 46.383 1.00 62.12 320 ASN A C 1
ATOM 2438 O O . ASN A 1 320 ? -19.786 8.236 45.429 1.00 62.12 320 ASN A O 1
ATOM 2442 N N . GLU A 1 321 ? -20.682 8.149 47.468 1.00 71.38 321 GLU A N 1
ATOM 2443 C CA . GLU A 1 321 ? -20.479 6.699 47.620 1.00 71.38 321 GLU A CA 1
ATOM 2444 C C . GLU A 1 321 ? -21.330 5.895 46.630 1.00 71.38 321 GLU A C 1
ATOM 2446 O O . GLU A 1 321 ? -20.927 4.820 46.186 1.00 71.38 321 GLU A O 1
ATOM 2451 N N . ARG A 1 322 ? -22.497 6.430 46.240 1.00 81.25 322 ARG A N 1
ATOM 2452 C CA . ARG A 1 322 ? -23.342 5.820 45.203 1.00 81.25 322 ARG A CA 1
ATOM 2453 C C . ARG A 1 322 ? -22.762 6.000 43.802 1.00 81.25 322 ARG A C 1
ATOM 2455 O O . ARG A 1 322 ? -22.833 5.065 43.013 1.00 81.25 322 ARG A O 1
ATOM 2462 N N . LEU A 1 323 ? -22.171 7.157 43.499 1.00 84.94 323 LEU A N 1
ATOM 2463 C CA . LEU A 1 323 ? -21.544 7.420 42.197 1.00 84.94 323 LEU A CA 1
ATOM 2464 C C . LEU A 1 323 ? -20.341 6.502 41.951 1.00 84.94 323 LEU A C 1
ATOM 2466 O O . LEU A 1 323 ? -20.198 5.951 40.858 1.00 84.94 323 LEU A O 1
ATOM 2470 N N . ASP A 1 324 ? -19.521 6.292 42.979 1.00 90.62 324 ASP A N 1
ATOM 2471 C CA . ASP A 1 324 ? -18.281 5.516 42.887 1.00 90.62 324 ASP A CA 1
ATOM 2472 C C . ASP A 1 324 ? -18.480 4.001 43.017 1.00 90.62 324 ASP A C 1
ATOM 2474 O O . ASP A 1 324 ? -17.533 3.226 42.843 1.00 90.62 324 ASP A O 1
ATOM 2478 N N . PHE A 1 325 ? -19.705 3.543 43.283 1.00 92.12 325 PHE A N 1
ATOM 2479 C CA . PHE A 1 325 ? -19.978 2.122 43.437 1.00 92.12 325 PHE A CA 1
ATOM 2480 C C . PHE A 1 325 ? -19.546 1.333 42.189 1.00 92.12 325 PHE A C 1
ATOM 2482 O O . PHE A 1 325 ? -19.910 1.650 41.053 1.00 92.12 325 PHE A O 1
ATOM 2489 N N . GLY A 1 326 ? -18.738 0.292 42.402 1.00 86.62 326 GLY A N 1
ATOM 2490 C CA . GLY A 1 326 ? -18.240 -0.566 41.329 1.00 86.62 326 GLY A CA 1
ATOM 2491 C C . GLY A 1 326 ? -17.106 0.020 40.483 1.00 86.62 326 GLY A C 1
ATOM 2492 O O . GLY A 1 326 ? -16.739 -0.596 39.482 1.00 86.62 326 GLY A O 1
ATOM 2493 N N . LYS A 1 327 ? -16.553 1.191 40.827 1.00 92.31 327 LYS A N 1
ATOM 2494 C CA . LYS A 1 327 ? -15.450 1.821 40.078 1.00 92.31 327 LYS A CA 1
ATOM 2495 C C . LYS A 1 327 ? -14.308 0.835 39.840 1.00 92.31 327 LYS A C 1
ATOM 2497 O O . LYS A 1 327 ? -13.883 0.147 40.766 1.00 92.31 327 LYS A O 1
ATOM 2502 N N . MET A 1 328 ? -13.832 0.743 38.595 1.00 90.88 328 MET A N 1
ATOM 2503 C CA . MET A 1 328 ? -12.775 -0.189 38.152 1.00 90.88 328 MET A CA 1
ATOM 2504 C C . MET A 1 328 ? -13.112 -1.692 38.270 1.00 90.88 328 MET A C 1
ATOM 2506 O O . MET A 1 328 ? -12.346 -2.526 37.777 1.00 90.88 328 MET A O 1
ATOM 2510 N N . GLY A 1 329 ? -14.255 -2.052 38.861 1.00 91.12 329 GLY A N 1
ATOM 2511 C CA . GLY A 1 329 ? -14.697 -3.433 39.073 1.00 91.12 329 GLY A CA 1
ATOM 2512 C C . GLY A 1 329 ? -15.390 -4.070 37.866 1.00 91.12 329 GLY A C 1
ATOM 2513 O O . GLY A 1 329 ? -15.545 -5.287 37.830 1.00 91.12 329 GLY A O 1
ATOM 2514 N N . TYR A 1 330 ? -15.769 -3.271 36.865 1.00 94.25 330 TYR A N 1
ATOM 2515 C CA . TYR A 1 330 ? -16.512 -3.714 35.682 1.00 94.25 330 TYR A CA 1
ATOM 2516 C C . TYR A 1 330 ? -15.784 -3.367 34.374 1.00 94.25 330 TYR A C 1
ATOM 2518 O O . TYR A 1 330 ? -14.843 -2.566 34.335 1.00 94.25 330 TYR A O 1
ATOM 2526 N N . GLY A 1 331 ? -16.235 -3.984 33.281 1.00 91.75 331 GLY A N 1
ATOM 2527 C CA . GLY A 1 331 ? -15.769 -3.730 31.923 1.00 91.75 331 GLY A CA 1
ATOM 2528 C C . GLY A 1 331 ? -15.133 -4.961 31.286 1.00 91.75 331 GLY A C 1
ATOM 2529 O O . GLY A 1 331 ? -15.507 -6.099 31.557 1.00 91.75 331 GLY A O 1
ATOM 2530 N N . CYS A 1 332 ? -14.157 -4.733 30.415 1.00 92.50 332 CYS A N 1
ATOM 2531 C CA . CYS A 1 332 ? -13.509 -5.770 29.618 1.00 92.50 332 CYS A CA 1
ATOM 2532 C C . CYS A 1 332 ? -11.993 -5.550 29.536 1.00 92.50 332 CYS A C 1
ATOM 2534 O O . CYS A 1 332 ? -11.443 -4.627 30.136 1.00 92.50 332 CYS A O 1
ATOM 2536 N N . LYS A 1 333 ? -11.306 -6.381 28.743 1.00 89.50 333 LYS A N 1
ATOM 2537 C CA . LYS A 1 333 ? -9.869 -6.220 28.465 1.00 89.50 333 LYS A CA 1
ATOM 2538 C C . LYS A 1 333 ? -9.524 -4.901 27.757 1.00 89.50 333 LYS A C 1
ATOM 2540 O O . LYS A 1 333 ? -8.375 -4.480 27.804 1.00 89.50 333 LYS A O 1
ATOM 2545 N N . HIS A 1 334 ? -10.493 -4.259 27.099 1.00 86.62 334 HIS A N 1
ATOM 2546 C CA . HIS A 1 334 ? -10.275 -3.008 26.367 1.00 86.62 334 HIS A CA 1
ATOM 2547 C C . HIS A 1 334 ? -10.482 -1.773 27.249 1.00 86.62 334 HIS A C 1
ATOM 2549 O O . HIS A 1 334 ? -9.640 -0.877 27.251 1.00 86.62 334 HIS A O 1
ATOM 2555 N N . TYR A 1 335 ? -11.583 -1.733 28.004 1.00 89.44 335 TYR A N 1
ATOM 2556 C CA . TYR A 1 335 ? -11.993 -0.577 28.805 1.00 89.44 335 TYR A CA 1
ATOM 2557 C C . TYR A 1 335 ? -12.521 -1.005 30.168 1.00 89.44 335 TYR A C 1
ATOM 2559 O O . TYR A 1 335 ? -13.261 -1.989 30.267 1.00 89.44 335 TYR A O 1
ATOM 2567 N N . ARG A 1 336 ? -12.186 -0.229 31.202 1.00 93.88 336 ARG A N 1
ATOM 2568 C CA . ARG A 1 336 ? -12.793 -0.354 32.530 1.00 93.88 336 ARG A CA 1
ATOM 2569 C C . ARG A 1 336 ? -14.022 0.531 32.532 1.00 93.88 336 ARG A C 1
ATOM 2571 O O . ARG A 1 336 ? -13.887 1.714 32.288 1.00 93.88 336 ARG A O 1
ATOM 2578 N N . ARG A 1 337 ? -15.217 -0.020 32.701 1.00 94.38 337 ARG A N 1
ATOM 2579 C CA . ARG A 1 337 ? -16.456 0.767 32.631 1.00 94.38 337 ARG A CA 1
ATOM 2580 C C . ARG A 1 337 ? -17.606 0.017 33.267 1.00 94.38 337 ARG A C 1
ATOM 2582 O O . ARG A 1 337 ? -17.657 -1.209 33.213 1.00 94.38 337 ARG A O 1
ATOM 2589 N N . ARG A 1 338 ? -18.562 0.761 33.807 1.00 95.88 338 ARG A N 1
ATOM 2590 C CA . ARG A 1 338 ? -19.735 0.235 34.518 1.00 95.88 338 ARG A CA 1
ATOM 2591 C C . ARG A 1 338 ? -20.981 0.183 33.627 1.00 95.88 338 ARG A C 1
ATOM 2593 O O . ARG A 1 338 ? -22.105 0.209 34.125 1.00 95.88 338 ARG A O 1
ATOM 2600 N N . CYS A 1 339 ? -20.788 0.100 32.310 1.00 96.38 339 CYS A N 1
ATOM 2601 C CA . CYS A 1 339 ? -21.861 -0.069 31.338 1.00 96.38 339 CYS A CA 1
ATOM 2602 C C . CYS A 1 339 ? -21.489 -0.970 30.154 1.00 96.38 339 CYS A C 1
ATOM 2604 O O . CYS A 1 339 ? -20.330 -1.073 29.733 1.00 96.38 339 CYS A O 1
ATOM 2606 N N . LYS A 1 340 ? -22.526 -1.562 29.566 1.00 96.75 340 LYS A N 1
ATOM 2607 C CA . LYS A 1 340 ? -22.514 -2.282 28.291 1.00 96.75 340 LYS A CA 1
ATOM 2608 C C . LYS A 1 340 ? -23.207 -1.433 27.232 1.00 96.75 340 LYS A C 1
ATOM 2610 O O . LYS A 1 340 ? -23.984 -0.537 27.552 1.00 96.75 340 LYS A O 1
ATOM 2615 N N . ILE A 1 341 ? -22.922 -1.707 25.967 1.00 95.50 341 ILE A N 1
ATOM 2616 C CA . ILE A 1 341 ? -23.583 -1.044 24.839 1.00 95.50 341 ILE A CA 1
ATOM 2617 C C . ILE A 1 341 ? -24.538 -2.014 24.157 1.00 95.50 341 ILE A C 1
ATOM 2619 O O . ILE A 1 341 ? -24.223 -3.200 24.029 1.00 95.50 341 ILE A O 1
ATOM 2623 N N . ARG A 1 342 ? -25.668 -1.496 23.679 1.00 96.19 342 ARG A N 1
ATOM 2624 C CA . ARG A 1 342 ? -26.502 -2.192 22.702 1.00 96.19 342 ARG A CA 1
ATOM 2625 C C . ARG A 1 342 ? -26.001 -1.833 21.310 1.00 96.19 342 ARG A C 1
ATOM 2627 O O . ARG A 1 342 ? -25.952 -0.658 20.945 1.00 96.19 342 ARG A O 1
ATOM 2634 N N . ALA A 1 343 ? -25.556 -2.834 20.564 1.00 94.31 343 ALA A N 1
ATOM 2635 C CA . ALA A 1 343 ? -24.998 -2.651 19.235 1.00 94.31 343 ALA A CA 1
ATOM 2636 C C . ALA A 1 343 ? -26.119 -2.268 18.248 1.00 94.31 343 ALA A C 1
ATOM 2638 O O . ALA A 1 343 ? -27.030 -3.068 18.056 1.00 94.31 343 ALA A O 1
ATOM 2639 N N . PRO A 1 344 ? -26.086 -1.092 17.594 1.00 92.69 344 PRO A N 1
ATOM 2640 C CA . PRO A 1 344 ? -27.165 -0.668 16.693 1.00 92.69 344 PRO A CA 1
ATOM 2641 C C . PRO A 1 344 ? -27.286 -1.553 15.441 1.00 92.69 344 PRO A C 1
ATOM 2643 O O . PRO A 1 344 ? -28.362 -1.676 14.870 1.00 92.69 344 PRO A O 1
ATOM 2646 N N . CYS A 1 345 ? -26.193 -2.200 15.036 1.00 90.56 345 CYS A N 1
ATOM 2647 C CA . CYS A 1 345 ? -26.113 -3.040 13.843 1.00 90.56 345 CYS A CA 1
ATOM 2648 C C . CYS A 1 345 ? -26.824 -4.397 13.972 1.00 90.56 345 CYS A C 1
ATOM 2650 O O . CYS A 1 345 ? -27.389 -4.880 12.997 1.00 90.56 345 CYS A O 1
ATOM 2652 N N . CYS A 1 346 ? -26.796 -5.018 15.153 1.00 91.62 346 CYS A N 1
ATOM 2653 C CA . CYS A 1 346 ? -27.327 -6.369 15.381 1.00 91.62 346 CYS A CA 1
ATOM 2654 C C . CYS A 1 346 ? -28.244 -6.471 16.605 1.00 91.62 346 CYS A C 1
ATOM 2656 O O . CYS A 1 346 ? -28.792 -7.533 16.876 1.00 91.62 346 CYS A O 1
ATOM 2658 N N . ASN A 1 347 ? -28.430 -5.370 17.336 1.00 93.50 347 ASN A N 1
ATOM 2659 C CA . ASN A 1 347 ? -29.224 -5.269 18.559 1.00 93.50 347 ASN A CA 1
ATOM 2660 C C . ASN A 1 347 ? -28.738 -6.143 19.736 1.00 93.50 347 ASN A C 1
ATOM 2662 O O . ASN A 1 347 ? -29.430 -6.267 20.746 1.00 93.50 347 ASN A O 1
ATOM 2666 N N . GLU A 1 348 ? -27.536 -6.707 19.636 1.00 94.38 348 GLU A N 1
ATOM 2667 C CA . GLU A 1 348 ? -26.904 -7.523 20.673 1.00 94.38 348 GLU A CA 1
ATOM 2668 C C . GLU A 1 348 ? -26.175 -6.663 21.720 1.00 94.38 348 GLU A C 1
ATOM 2670 O O . GLU A 1 348 ? -25.753 -5.531 21.452 1.00 94.38 348 GLU A O 1
ATOM 2675 N N . ILE A 1 349 ? -26.007 -7.197 22.932 1.00 96.25 349 ILE A N 1
ATOM 2676 C CA . ILE A 1 349 ? -25.388 -6.480 24.058 1.00 96.25 349 ILE A CA 1
ATOM 2677 C C . ILE A 1 349 ? -23.918 -6.872 24.186 1.00 96.25 349 ILE A C 1
ATOM 2679 O O . ILE A 1 349 ? -23.585 -8.045 24.342 1.00 96.25 349 ILE A O 1
ATOM 2683 N N . PHE A 1 350 ? -23.032 -5.876 24.208 1.00 95.62 350 PHE A N 1
ATOM 2684 C CA . PHE A 1 350 ? -21.594 -6.096 24.342 1.00 95.62 350 PHE A CA 1
ATOM 2685 C C . PHE A 1 350 ? -20.944 -5.207 25.397 1.00 95.62 350 PHE A C 1
ATOM 2687 O O . PHE A 1 350 ? -21.264 -4.027 25.558 1.00 95.62 350 PHE A O 1
ATOM 2694 N N . GLU A 1 351 ? -19.929 -5.764 26.062 1.00 93.69 351 GLU A N 1
ATOM 2695 C CA . GLU A 1 351 ? -19.118 -5.054 27.053 1.00 93.69 351 GLU A CA 1
ATOM 2696 C C . GLU A 1 351 ? -18.343 -3.880 26.473 1.00 93.69 351 GLU A C 1
ATOM 2698 O O . GLU A 1 351 ? -17.964 -3.026 27.255 1.00 93.69 351 GLU A O 1
ATOM 2703 N N . CYS A 1 352 ? -18.085 -3.815 25.160 1.00 91.94 352 CYS A N 1
ATOM 2704 C CA . CYS A 1 352 ? -17.636 -2.630 24.416 1.00 91.94 352 CYS A CA 1
ATOM 2705 C C . CYS A 1 352 ? -17.672 -2.873 22.906 1.00 91.94 352 CYS A C 1
ATOM 2707 O O . CYS A 1 352 ? -17.882 -3.997 22.449 1.00 91.94 352 CYS A O 1
ATOM 2709 N N . ARG A 1 353 ? -17.414 -1.820 22.117 1.00 87.81 353 ARG A N 1
ATOM 2710 C CA . ARG A 1 353 ? -17.373 -1.935 20.653 1.00 87.81 353 ARG A CA 1
ATOM 2711 C C . ARG A 1 353 ? -16.273 -2.876 20.147 1.00 87.81 353 ARG A C 1
ATOM 2713 O O . ARG A 1 353 ? -16.447 -3.496 19.111 1.00 87.81 353 ARG A O 1
ATOM 2720 N N . HIS A 1 354 ? -15.159 -3.018 20.872 1.00 86.31 354 HIS A N 1
ATOM 2721 C CA . HIS A 1 354 ? -14.095 -3.956 20.489 1.00 86.31 354 HIS A CA 1
ATOM 2722 C C . HIS A 1 354 ? -14.461 -5.388 20.818 1.00 86.31 354 HIS A C 1
ATOM 2724 O O . HIS A 1 354 ? -14.237 -6.252 19.985 1.00 86.31 354 HIS A O 1
ATOM 2730 N N . CYS A 1 355 ? -15.094 -5.638 21.966 1.00 90.69 355 CYS A N 1
ATOM 2731 C CA . CYS A 1 355 ? -15.658 -6.952 22.260 1.00 90.69 355 CYS A CA 1
ATOM 2732 C C . CYS A 1 355 ? -16.657 -7.381 21.178 1.00 90.69 355 CYS A C 1
ATOM 2734 O O . CYS A 1 355 ? -16.613 -8.529 20.752 1.00 90.69 355 CYS A O 1
ATOM 2736 N N . HIS A 1 356 ? -17.495 -6.456 20.695 1.00 92.38 356 HIS A N 1
ATOM 2737 C CA . HIS A 1 356 ? -18.366 -6.709 19.547 1.00 92.38 356 HIS A CA 1
ATOM 2738 C C . HIS A 1 356 ? -17.561 -7.037 18.284 1.00 92.38 356 HIS A C 1
ATOM 2740 O O . HIS A 1 356 ? -17.715 -8.119 17.730 1.00 92.38 356 HIS A O 1
ATOM 2746 N N . ASN A 1 357 ? -16.689 -6.129 17.830 1.00 86.31 357 ASN A N 1
ATOM 2747 C CA . ASN A 1 357 ? -15.983 -6.295 16.555 1.00 86.31 357 ASN A CA 1
ATOM 2748 C C . ASN A 1 357 ? -15.072 -7.537 16.552 1.00 86.31 357 ASN A C 1
ATOM 2750 O O . ASN A 1 357 ? -14.935 -8.187 15.522 1.00 86.31 357 ASN A O 1
ATOM 2754 N N . GLU A 1 358 ? -14.486 -7.905 17.694 1.00 88.56 358 GLU A N 1
ATOM 2755 C CA . GLU A 1 358 ? -13.732 -9.153 17.842 1.00 88.56 358 GLU A CA 1
ATOM 2756 C C . GLU A 1 358 ? -14.637 -10.386 17.751 1.00 88.56 358 GLU A C 1
ATOM 2758 O O . GLU A 1 358 ? -14.294 -11.337 17.055 1.00 88.56 358 GLU A O 1
ATOM 2763 N N . ALA A 1 359 ? -15.793 -10.387 18.420 1.00 89.19 359 ALA A N 1
ATOM 2764 C CA . ALA A 1 359 ? -16.717 -11.520 18.381 1.00 89.19 359 ALA A CA 1
ATOM 2765 C C . ALA A 1 359 ? -17.328 -11.711 16.984 1.00 89.19 359 ALA A C 1
ATOM 2767 O O . ALA A 1 359 ? -17.343 -12.820 16.450 1.00 89.19 359 ALA A O 1
ATOM 2768 N N . VAL A 1 360 ? -17.786 -10.617 16.375 1.00 87.88 360 VAL A N 1
ATOM 2769 C CA . VAL A 1 360 ? -18.440 -10.611 15.063 1.00 87.88 360 VAL A CA 1
ATOM 2770 C C . VAL A 1 360 ? -17.430 -10.811 13.929 1.00 87.88 360 VAL A C 1
ATOM 2772 O O . VAL A 1 360 ? -17.718 -11.508 12.958 1.00 87.88 360 VAL A O 1
ATOM 2775 N N . GLY A 1 361 ? -16.206 -10.294 14.063 1.00 81.81 361 GLY A N 1
ATOM 2776 C CA . GLY A 1 361 ? -15.132 -10.504 13.087 1.00 81.81 361 GLY A CA 1
ATOM 2777 C C . GLY A 1 361 ? -14.681 -11.966 12.963 1.00 81.81 361 GLY A C 1
ATOM 2778 O O . GLY A 1 361 ? -14.163 -12.358 11.918 1.00 81.81 361 GLY A O 1
ATOM 2779 N N . MET A 1 362 ? -14.922 -12.787 13.991 1.00 81.12 362 MET A N 1
ATOM 2780 C CA . MET A 1 362 ? -14.582 -14.217 14.024 1.00 81.12 362 MET A CA 1
ATOM 2781 C C . MET A 1 362 ? -15.701 -15.127 13.493 1.00 81.12 362 MET A C 1
ATOM 2783 O O . MET A 1 362 ? -15.557 -16.354 13.500 1.00 81.12 362 MET A O 1
ATOM 2787 N N . LEU A 1 363 ? -16.821 -14.563 13.025 1.00 82.38 363 LEU A N 1
ATOM 2788 C CA . LEU A 1 363 ? -17.907 -15.353 12.452 1.00 82.38 363 LEU A CA 1
ATOM 2789 C C . LEU A 1 363 ? -17.446 -16.088 11.184 1.00 82.38 363 LEU A C 1
ATOM 2791 O O . LEU A 1 363 ? -16.720 -15.555 10.332 1.00 82.38 363 LEU A O 1
ATOM 2795 N N . LYS A 1 364 ? -17.883 -17.351 11.076 1.00 78.44 364 LYS A N 1
ATOM 2796 C CA . LYS A 1 364 ? -17.527 -18.250 9.966 1.00 78.44 364 LYS A CA 1
ATOM 2797 C C . LYS A 1 364 ? -18.014 -17.714 8.627 1.00 78.44 364 LYS A C 1
ATOM 2799 O O . LYS A 1 364 ? -17.297 -17.833 7.642 1.00 78.44 364 LYS A O 1
ATOM 2804 N N . ASN A 1 365 ? -19.213 -17.140 8.612 1.00 77.06 365 ASN A N 1
ATOM 2805 C CA . ASN A 1 365 ? -19.791 -16.529 7.432 1.00 77.06 365 ASN A CA 1
ATOM 2806 C C . ASN A 1 365 ? -19.263 -15.089 7.280 1.00 77.06 365 ASN A C 1
ATOM 2808 O O . ASN A 1 365 ? -19.529 -14.261 8.154 1.00 77.06 365 ASN A O 1
ATOM 2812 N N . PRO A 1 366 ? -18.529 -14.763 6.202 1.00 77.12 366 PRO A N 1
ATOM 2813 C CA . PRO A 1 366 ? -18.011 -13.417 5.977 1.00 77.12 366 PRO A CA 1
ATOM 2814 C C . PRO A 1 366 ? -19.101 -12.350 5.833 1.00 77.12 366 PRO A C 1
ATOM 2816 O O . PRO A 1 366 ? -18.859 -11.207 6.202 1.00 77.12 366 PRO A O 1
ATOM 2819 N N . TYR A 1 367 ? -20.292 -12.714 5.343 1.00 77.19 367 TYR A N 1
ATOM 2820 C CA . TYR A 1 367 ? -21.400 -11.772 5.134 1.00 77.19 367 TYR A CA 1
ATOM 2821 C C . TYR A 1 367 ? -22.052 -11.294 6.435 1.00 77.19 367 TYR A C 1
ATOM 2823 O O . TYR A 1 367 ? -22.655 -10.227 6.457 1.00 77.19 367 TYR A O 1
ATOM 2831 N N . ASP A 1 368 ? -21.886 -12.049 7.522 1.00 80.62 368 ASP A N 1
ATOM 2832 C CA . ASP A 1 368 ? -22.395 -11.668 8.841 1.00 80.62 368 ASP A CA 1
ATOM 2833 C C . ASP A 1 368 ? -21.389 -10.789 9.605 1.00 80.62 368 ASP A C 1
ATOM 2835 O O . ASP A 1 368 ? -21.696 -10.277 10.684 1.00 80.62 368 ASP A O 1
ATOM 2839 N N . ARG A 1 369 ? -20.175 -10.595 9.064 1.00 85.19 369 ARG A N 1
ATOM 2840 C CA . ARG A 1 369 ? -19.145 -9.756 9.681 1.00 85.19 369 ARG A CA 1
ATOM 2841 C C . ARG A 1 369 ? -19.492 -8.290 9.491 1.00 85.19 369 ARG A C 1
ATOM 2843 O O . ARG A 1 369 ? -19.653 -7.810 8.375 1.00 85.19 369 ARG A O 1
ATOM 2850 N N . HIS A 1 370 ? -19.543 -7.566 10.595 1.00 86.00 370 HIS A N 1
ATOM 2851 C CA . HIS A 1 370 ? -19.807 -6.140 10.609 1.00 86.00 370 HIS A CA 1
ATOM 2852 C C . HIS A 1 370 ? -19.159 -5.497 11.836 1.00 86.00 370 HIS A C 1
ATOM 2854 O O . HIS A 1 370 ? -18.803 -6.164 12.811 1.00 86.00 370 HIS A O 1
ATOM 2860 N N . GLU A 1 371 ? -19.015 -4.179 11.788 1.00 83.31 371 GLU A N 1
ATOM 2861 C CA . GLU A 1 371 ? -18.522 -3.381 12.902 1.00 83.31 371 GLU A CA 1
ATOM 2862 C C . GLU A 1 371 ? -19.631 -2.458 13.402 1.00 83.31 371 GLU A C 1
ATOM 2864 O O . GLU A 1 371 ? -20.471 -1.997 12.630 1.00 83.31 371 GLU A O 1
ATOM 2869 N N . ILE A 1 372 ? -19.633 -2.163 14.702 1.00 86.62 372 ILE A N 1
ATOM 2870 C CA . ILE A 1 372 ? -20.502 -1.106 15.239 1.00 86.62 372 ILE A CA 1
ATOM 2871 C C . ILE A 1 372 ? -20.106 0.225 14.589 1.00 86.62 372 ILE A C 1
ATOM 2873 O O . ILE A 1 372 ? -18.926 0.419 14.315 1.00 86.62 372 ILE A O 1
ATOM 2877 N N . ASN A 1 373 ? -21.040 1.168 14.433 1.00 82.69 373 ASN A N 1
ATOM 2878 C CA . ASN A 1 373 ? -20.759 2.602 14.316 1.00 82.69 373 ASN A CA 1
ATOM 2879 C C . ASN A 1 373 ? -21.015 3.273 15.681 1.00 82.69 373 ASN A C 1
ATOM 2881 O O . ASN A 1 373 ? -22.119 3.211 16.212 1.00 82.69 373 ASN A O 1
ATOM 2885 N N . ARG A 1 374 ? -19.999 3.896 16.299 1.00 81.81 374 ARG A N 1
ATOM 2886 C CA . ARG A 1 374 ? -20.088 4.395 17.689 1.00 81.81 374 ARG A CA 1
ATOM 2887 C C . ARG A 1 374 ? -21.058 5.563 17.817 1.00 81.81 374 ARG A C 1
ATOM 2889 O O . ARG A 1 374 ? -21.633 5.751 18.880 1.00 81.81 374 ARG A O 1
ATOM 2896 N N . LEU A 1 375 ? -21.203 6.337 16.742 1.00 83.50 375 LEU A N 1
ATOM 2897 C CA . LEU A 1 375 ? -22.063 7.516 16.712 1.00 83.50 375 LEU A CA 1
ATOM 2898 C C . LEU A 1 375 ? -23.547 7.125 16.725 1.00 83.50 375 LEU A C 1
ATOM 2900 O O . LEU A 1 375 ? -24.377 7.916 17.152 1.00 83.50 375 LEU A O 1
ATOM 2904 N N . GLU A 1 376 ? -23.863 5.897 16.313 1.00 89.38 376 GLU A N 1
ATOM 2905 C CA . GLU A 1 376 ? -25.224 5.353 16.267 1.00 89.38 376 GLU A CA 1
ATOM 2906 C C . GLU A 1 376 ? -25.629 4.637 17.563 1.00 89.38 376 GLU A C 1
ATOM 2908 O O . GLU A 1 376 ? -26.764 4.183 17.694 1.00 89.38 376 GLU A O 1
ATOM 2913 N N . VAL A 1 377 ? -24.729 4.522 18.546 1.00 92.31 377 VAL A N 1
ATOM 2914 C CA . VAL A 1 377 ? -25.063 3.915 19.839 1.00 92.31 377 VAL A CA 1
ATOM 2915 C C . VAL A 1 377 ? -25.975 4.869 20.612 1.00 92.31 377 VAL A C 1
ATOM 2917 O O . VAL A 1 377 ? -25.543 5.931 21.062 1.00 92.31 377 VAL A O 1
ATOM 2920 N N . THR A 1 378 ? -27.239 4.475 20.780 1.00 94.81 378 THR A N 1
ATOM 2921 C CA . THR A 1 378 ? -28.263 5.265 21.485 1.00 94.81 378 THR A CA 1
ATOM 2922 C C . THR A 1 378 ? -28.611 4.717 22.867 1.00 94.81 378 THR A C 1
ATOM 2924 O O . THR A 1 378 ? -29.059 5.487 23.714 1.00 94.81 378 THR A O 1
ATOM 2927 N N . GLN A 1 379 ? -28.372 3.425 23.118 1.00 96.31 379 GLN A N 1
ATOM 2928 C CA . GLN A 1 379 ? -28.737 2.738 24.360 1.00 96.31 379 GLN A CA 1
ATOM 2929 C C . GLN A 1 379 ? -27.516 2.106 25.040 1.00 96.31 379 GLN A C 1
ATOM 2931 O O . GLN A 1 379 ? -26.647 1.507 24.393 1.00 96.31 379 GLN A O 1
ATOM 2936 N N . VAL A 1 380 ? -27.478 2.218 26.366 1.00 96.75 380 VAL A N 1
ATOM 2937 C CA . VAL A 1 380 ? -26.487 1.597 27.251 1.00 96.75 380 VAL A CA 1
ATOM 2938 C C . VAL A 1 380 ? -27.188 0.845 28.373 1.00 96.75 380 VAL A C 1
ATOM 2940 O O . VAL A 1 380 ? -28.283 1.208 28.795 1.00 96.75 380 VAL A O 1
ATOM 2943 N N . ILE A 1 381 ? -26.544 -0.209 28.860 1.00 97.69 381 ILE A N 1
ATOM 2944 C CA . ILE A 1 381 ? -27.047 -1.037 29.952 1.00 97.69 381 ILE A CA 1
ATOM 2945 C C . ILE A 1 381 ? -26.095 -0.881 31.132 1.00 97.69 381 ILE A C 1
ATOM 2947 O O . ILE A 1 381 ? -24.890 -1.090 30.984 1.00 97.69 381 ILE A O 1
ATOM 2951 N N . CYS A 1 382 ? -26.613 -0.504 32.298 1.00 97.44 382 CYS A N 1
ATOM 2952 C CA . CYS A 1 382 ? -25.819 -0.385 33.516 1.00 97.44 382 CYS A CA 1
ATOM 2953 C C . CYS A 1 382 ? -25.322 -1.765 33.968 1.00 97.44 382 CYS A C 1
ATOM 2955 O O . CYS A 1 382 ? -26.126 -2.654 34.215 1.00 97.44 382 CYS A O 1
ATOM 2957 N N . SER A 1 383 ? -24.014 -1.939 34.161 1.00 96.12 383 SER A N 1
ATOM 2958 C CA . SER A 1 383 ? -23.443 -3.226 34.592 1.00 96.12 383 SER A CA 1
ATOM 2959 C C . SER A 1 383 ? -23.676 -3.540 36.078 1.00 96.12 383 SER A C 1
ATOM 2961 O O . SER A 1 383 ? -23.357 -4.638 36.522 1.00 96.12 383 SER A O 1
ATOM 2963 N N . VAL A 1 384 ? -24.190 -2.578 36.855 1.00 94.69 384 VAL A N 1
ATOM 2964 C CA . VAL A 1 384 ? -24.461 -2.732 38.296 1.00 94.69 384 VAL A CA 1
ATOM 2965 C C . VAL A 1 384 ? -25.894 -3.195 38.565 1.00 94.69 384 VAL A C 1
ATOM 2967 O O . VAL A 1 384 ? -26.110 -4.013 39.451 1.00 94.69 384 VAL A O 1
ATOM 2970 N N . CYS A 1 385 ? -26.873 -2.650 37.837 1.00 95.56 385 CYS A N 1
ATOM 2971 C CA . CYS A 1 385 ? -28.299 -2.898 38.085 1.00 95.56 385 CYS A CA 1
ATOM 2972 C C . CYS A 1 385 ? -29.083 -3.347 36.843 1.00 95.56 385 CYS A C 1
ATOM 2974 O O . CYS A 1 385 ? -30.311 -3.378 36.884 1.00 95.56 385 CYS A O 1
ATOM 2976 N N . ASP A 1 386 ? -28.391 -3.611 35.731 1.00 96.62 386 ASP A N 1
ATOM 2977 C CA . ASP A 1 386 ? -28.945 -4.070 34.449 1.00 96.62 386 ASP A CA 1
ATOM 2978 C C . ASP A 1 386 ? -30.023 -3.158 33.836 1.00 96.62 386 ASP A C 1
ATOM 2980 O O . ASP A 1 386 ? -30.763 -3.552 32.937 1.00 96.62 386 ASP A O 1
ATOM 2984 N N . THR A 1 387 ? -30.100 -1.902 34.285 1.00 97.31 387 THR A N 1
ATOM 2985 C CA . THR A 1 387 ? -31.025 -0.917 33.715 1.00 97.31 387 THR A CA 1
ATOM 2986 C C . THR A 1 387 ? -30.553 -0.490 32.335 1.00 97.31 387 THR A C 1
ATOM 2988 O O . THR A 1 387 ? -29.443 0.021 32.182 1.00 97.31 387 THR A O 1
ATOM 2991 N N . GLU A 1 388 ? -31.418 -0.673 31.344 1.00 97.62 388 GLU A N 1
ATOM 2992 C CA . GLU A 1 388 ? -31.245 -0.146 29.997 1.00 97.62 388 GLU A CA 1
ATOM 2993 C C . GLU A 1 388 ? -31.772 1.291 29.915 1.00 97.62 388 GLU A C 1
ATOM 2995 O O . GLU A 1 388 ? -32.877 1.590 30.373 1.00 97.62 388 GLU A O 1
ATOM 3000 N N . GLN A 1 389 ? -30.964 2.192 29.359 1.00 96.69 389 GLN A N 1
ATOM 3001 C CA . GLN A 1 389 ? -31.272 3.616 29.280 1.00 96.69 389 GLN A CA 1
ATOM 3002 C C . GLN A 1 389 ? -30.575 4.288 28.086 1.00 96.69 389 GLN A C 1
ATOM 3004 O O . GLN A 1 389 ? -29.564 3.777 27.588 1.00 96.69 389 GLN A O 1
ATOM 3009 N N . PRO A 1 390 ? -31.040 5.483 27.671 1.00 97.06 390 PRO A N 1
ATOM 3010 C CA . PRO A 1 390 ? -30.308 6.307 26.721 1.00 97.06 390 PRO A CA 1
ATOM 3011 C C . PRO A 1 390 ? -28.887 6.608 27.203 1.00 97.06 390 PRO A C 1
ATOM 3013 O O . PRO A 1 390 ? -28.631 6.668 28.412 1.00 97.06 390 PRO A O 1
ATOM 3016 N N . VAL A 1 391 ? -27.968 6.833 26.258 1.00 95.56 391 VAL A N 1
ATOM 3017 C CA . VAL A 1 391 ? -26.578 7.198 26.576 1.00 95.56 391 VAL A CA 1
ATOM 3018 C C . VAL A 1 391 ? -26.548 8.406 27.509 1.00 95.56 391 VAL A C 1
ATOM 3020 O O . VAL A 1 391 ? -26.899 9.517 27.127 1.00 95.56 391 VAL A O 1
ATOM 3023 N N . ALA A 1 392 ? -26.069 8.175 28.723 1.00 95.88 392 ALA A N 1
ATOM 3024 C CA . ALA A 1 392 ? -25.800 9.184 29.733 1.00 95.88 392 ALA A CA 1
ATOM 3025 C C . ALA A 1 392 ? -24.609 8.724 30.578 1.00 95.88 392 ALA A C 1
ATOM 3027 O O . ALA A 1 392 ? -24.269 7.540 30.567 1.00 95.88 392 ALA A O 1
ATOM 3028 N N . GLN A 1 393 ? -23.967 9.634 31.310 1.00 95.50 393 GLN A N 1
ATOM 3029 C CA . GLN A 1 393 ? -22.855 9.269 32.191 1.00 95.50 393 GLN A CA 1
ATOM 3030 C C . GLN A 1 393 ? -23.324 8.515 33.443 1.00 95.50 393 GLN A C 1
ATOM 3032 O O . GLN A 1 393 ? -22.656 7.591 33.891 1.00 95.50 393 GLN A O 1
ATOM 3037 N N . VAL A 1 394 ? -24.480 8.885 33.994 1.00 96.25 394 VAL A N 1
ATOM 3038 C CA . VAL A 1 394 ? -24.993 8.360 35.266 1.00 96.25 394 VAL A CA 1
ATOM 3039 C C . VAL A 1 394 ? -26.189 7.447 35.020 1.00 96.25 394 VAL A C 1
ATOM 3041 O O . VAL A 1 394 ? -27.031 7.717 34.155 1.00 96.25 394 VAL A O 1
ATOM 3044 N N . CYS A 1 395 ? -26.270 6.349 35.771 1.00 96.75 395 CYS A N 1
ATOM 3045 C CA . CYS A 1 395 ? -27.414 5.455 35.688 1.00 96.75 395 CYS A CA 1
ATOM 3046 C C . CYS A 1 395 ? -28.674 6.108 36.276 1.00 96.75 395 CYS A C 1
ATOM 3048 O O . CYS A 1 395 ? -28.648 6.590 37.406 1.00 96.75 395 CYS A O 1
ATOM 3050 N N . THR A 1 396 ? -29.792 6.082 35.548 1.00 95.56 396 THR A N 1
ATOM 3051 C CA . THR A 1 396 ? -31.057 6.699 35.988 1.00 95.56 396 THR A CA 1
ATOM 3052 C C . THR A 1 396 ? -31.734 5.947 37.132 1.00 95.56 396 THR A C 1
ATOM 3054 O O . THR A 1 396 ? -32.501 6.551 37.876 1.00 95.56 396 THR A O 1
ATOM 3057 N N . ASN A 1 397 ? -31.456 4.649 37.284 1.00 94.12 397 ASN A N 1
ATOM 3058 C CA . ASN A 1 397 ? -32.058 3.808 38.318 1.00 94.12 397 ASN A CA 1
ATOM 3059 C C . ASN A 1 397 ? -31.209 3.760 39.598 1.00 94.12 397 ASN A C 1
ATOM 3061 O O . ASN A 1 397 ? -31.667 4.165 40.662 1.00 94.12 397 ASN A O 1
ATOM 3065 N N . CYS A 1 398 ? -29.955 3.299 39.513 1.00 93.75 398 CYS A N 1
ATOM 3066 C CA . CYS A 1 398 ? -29.106 3.132 40.700 1.00 93.75 398 CYS A CA 1
ATOM 3067 C C . CYS A 1 398 ? -28.194 4.330 41.011 1.00 93.75 398 CYS A C 1
ATOM 3069 O O . CYS A 1 398 ? -27.567 4.349 42.069 1.00 93.75 398 CYS A O 1
ATOM 3071 N N . GLY A 1 399 ? -28.104 5.324 40.121 1.00 93.44 399 GLY A N 1
ATOM 3072 C CA . GLY A 1 399 ? -27.312 6.537 40.346 1.00 93.44 399 GLY A CA 1
ATOM 3073 C C . GLY A 1 399 ? -25.794 6.360 40.251 1.00 93.44 399 GLY A C 1
ATOM 3074 O O . GLY A 1 399 ? -25.072 7.301 40.558 1.00 93.44 399 GLY A O 1
ATOM 3075 N N . VAL A 1 400 ? -25.291 5.192 39.835 1.00 94.81 400 VAL A N 1
ATOM 3076 C CA . VAL A 1 400 ? -23.843 4.970 39.674 1.00 94.81 400 VAL A CA 1
ATOM 3077 C C . VAL A 1 400 ? -23.296 5.751 38.483 1.00 94.81 400 VAL A C 1
ATOM 3079 O O . VAL A 1 400 ? -23.958 5.860 37.443 1.00 94.81 400 VAL A O 1
ATOM 3082 N N . ASN A 1 401 ? -22.068 6.252 38.603 1.00 95.12 401 ASN A N 1
ATOM 3083 C CA . ASN A 1 401 ? -21.329 6.772 37.463 1.00 95.12 401 ASN A CA 1
ATOM 3084 C C . ASN A 1 401 ? -20.903 5.591 36.577 1.00 95.12 401 ASN A C 1
ATOM 3086 O O . ASN A 1 401 ? -20.279 4.649 37.057 1.00 95.12 401 ASN A O 1
ATOM 3090 N N . MET A 1 402 ? -21.258 5.599 35.292 1.00 95.75 402 MET A N 1
ATOM 3091 C CA . MET A 1 402 ? -20.941 4.500 34.374 1.00 95.75 402 MET A CA 1
ATOM 3092 C C . MET A 1 402 ? -19.523 4.590 33.781 1.00 95.75 402 MET A C 1
ATOM 3094 O O . MET A 1 402 ? -19.030 3.605 33.221 1.00 95.75 402 MET A O 1
ATOM 3098 N N . GLY A 1 403 ? -18.863 5.743 33.919 1.00 94.62 403 GLY A N 1
ATOM 3099 C CA . GLY A 1 403 ? -17.499 5.995 33.458 1.00 94.62 403 GLY A CA 1
ATOM 3100 C C . GLY A 1 403 ? -16.945 7.282 34.063 1.00 94.62 403 GLY A C 1
ATOM 3101 O O . GLY A 1 403 ? -17.562 8.337 33.923 1.00 94.62 403 GLY A O 1
ATOM 3102 N N . GLU A 1 404 ? -15.778 7.218 34.703 1.00 94.75 404 GLU A N 1
ATOM 3103 C CA . GLU A 1 404 ? -15.113 8.420 35.239 1.00 94.75 404 GLU A CA 1
ATOM 3104 C C . GLU A 1 404 ? -14.813 9.433 34.130 1.00 94.75 404 GLU A C 1
ATOM 3106 O O . GLU A 1 404 ? -15.147 10.611 34.241 1.00 94.75 404 GLU A O 1
ATOM 3111 N N . TYR A 1 405 ? -14.254 8.944 33.023 1.00 94.50 405 TYR A N 1
ATOM 3112 C CA . TYR A 1 405 ? -14.219 9.653 31.759 1.00 94.50 405 TYR A CA 1
ATOM 3113 C C . TYR A 1 405 ? -15.440 9.267 30.925 1.00 94.50 405 TYR A C 1
ATOM 3115 O O . TYR A 1 405 ? -15.655 8.089 30.618 1.00 94.50 405 TYR A O 1
ATOM 3123 N N . PHE A 1 406 ? -16.202 10.274 30.503 1.00 95.31 406 PHE A N 1
ATOM 3124 C CA . PHE A 1 406 ? -17.306 10.125 29.565 1.00 95.31 406 PHE A CA 1
ATOM 3125 C C . PHE A 1 406 ? -17.175 11.139 28.431 1.00 95.31 406 PHE A C 1
ATOM 3127 O O . PHE A 1 406 ? -17.052 12.339 28.662 1.00 95.31 406 PHE A O 1
ATOM 3134 N N . CYS A 1 407 ? -17.238 10.654 27.193 1.00 92.69 407 CYS A N 1
ATOM 3135 C CA . CYS A 1 407 ? -17.358 11.503 26.016 1.00 92.69 407 CYS A CA 1
ATOM 3136 C C . CYS A 1 407 ? -18.695 11.244 25.333 1.00 92.69 407 CYS A C 1
ATOM 3138 O O . CYS A 1 407 ? -18.907 10.179 24.744 1.00 92.69 407 CYS A O 1
ATOM 3140 N N . GLU A 1 408 ? -19.568 12.248 25.355 1.00 90.94 408 GLU A N 1
ATOM 3141 C CA . GLU A 1 408 ? -20.887 12.171 24.737 1.00 90.94 408 GLU A CA 1
ATOM 3142 C C . GLU A 1 408 ? -20.815 12.071 23.210 1.00 90.94 408 GLU A C 1
ATOM 3144 O O . GLU A 1 408 ? -21.594 11.330 22.615 1.00 90.94 408 GLU A O 1
ATOM 3149 N N . ILE A 1 409 ? -19.861 12.751 22.570 1.00 89.56 409 ILE A N 1
ATOM 3150 C CA . ILE A 1 409 ? -19.688 12.729 21.109 1.00 89.56 409 ILE A CA 1
ATOM 3151 C C . ILE A 1 409 ? -19.267 11.328 20.648 1.00 89.56 409 ILE A C 1
ATOM 3153 O O . ILE A 1 409 ? -19.813 10.777 19.696 1.00 89.56 409 ILE A O 1
ATOM 3157 N N . CYS A 1 410 ? -18.307 10.715 21.346 1.00 88.31 410 CYS A N 1
ATOM 3158 C CA . CYS A 1 410 ? -17.792 9.388 21.001 1.00 88.31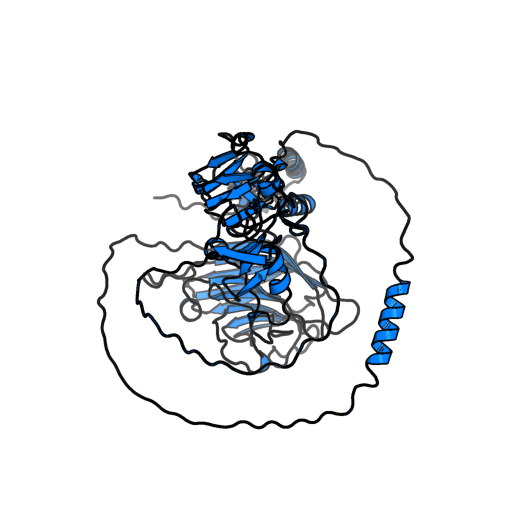 410 CYS A CA 1
ATOM 3159 C C . CYS A 1 410 ? -18.565 8.226 21.634 1.00 88.31 410 CYS A C 1
ATOM 3161 O O . CYS A 1 410 ? -18.229 7.077 21.338 1.00 88.31 410 CYS A O 1
ATOM 3163 N N . LYS A 1 411 ? -19.542 8.507 22.508 1.00 92.12 411 LYS A N 1
ATOM 3164 C CA . LYS A 1 411 ? -20.262 7.511 23.324 1.00 92.12 411 LYS A CA 1
ATOM 3165 C C . LYS A 1 411 ? -19.284 6.595 24.084 1.00 92.12 411 LYS A C 1
ATOM 3167 O O . LYS A 1 411 ? -19.446 5.375 24.141 1.00 92.12 411 LYS A O 1
ATOM 3172 N N . PHE A 1 412 ? -18.209 7.191 24.606 1.00 91.69 412 PHE A N 1
ATOM 3173 C CA . PHE A 1 412 ? -17.065 6.485 25.189 1.00 91.69 412 PHE A CA 1
ATOM 3174 C C . PHE A 1 412 ? -17.034 6.640 26.712 1.00 91.69 412 PHE A C 1
ATOM 3176 O O . PHE A 1 412 ? -17.251 7.736 27.217 1.00 91.69 412 PHE A O 1
ATOM 3183 N N . TYR A 1 413 ? -16.753 5.536 27.408 1.00 94.75 413 TYR A N 1
ATOM 3184 C CA . TYR A 1 413 ? -16.739 5.414 28.865 1.00 94.75 413 TYR A CA 1
ATOM 3185 C C . TYR A 1 413 ? -15.462 4.686 29.291 1.00 94.75 413 TYR A C 1
ATOM 3187 O O . TYR A 1 413 ? -15.192 3.599 28.765 1.00 94.75 413 TYR A O 1
ATOM 3195 N N . ASP A 1 414 ? -14.710 5.253 30.233 1.00 93.69 414 ASP A N 1
ATOM 3196 C CA . ASP A 1 414 ? -13.552 4.603 30.861 1.00 93.69 414 ASP A CA 1
ATOM 3197 C C . ASP A 1 414 ? -13.399 5.084 32.314 1.00 93.69 414 ASP A C 1
ATOM 3199 O O . ASP A 1 414 ? -13.420 6.280 32.585 1.00 93.69 414 ASP A O 1
ATOM 3203 N N . ASP A 1 415 ? -13.238 4.163 33.256 1.00 94.31 415 ASP A N 1
ATOM 3204 C CA . ASP A 1 415 ? -12.968 4.450 34.667 1.00 94.31 415 ASP A CA 1
ATOM 3205 C C . ASP A 1 415 ? -11.488 4.751 34.906 1.00 94.31 415 ASP A C 1
ATOM 3207 O O . ASP A 1 415 ? -11.134 5.391 35.896 1.00 94.31 415 ASP A O 1
ATOM 3211 N N . ASN A 1 416 ? -10.609 4.287 34.012 1.00 92.38 416 ASN A N 1
ATOM 3212 C CA . ASN A 1 416 ? -9.180 4.524 34.133 1.00 92.38 416 ASN A CA 1
ATOM 3213 C C . ASN A 1 416 ? -8.814 5.895 33.548 1.00 92.38 416 ASN A C 1
ATOM 3215 O O . ASN A 1 416 ? -8.465 5.984 32.372 1.00 92.38 416 ASN A O 1
ATOM 3219 N N . THR A 1 417 ? -8.857 6.942 34.366 1.00 90.75 417 THR A N 1
ATOM 3220 C CA . THR A 1 417 ? -8.498 8.318 33.978 1.00 90.75 417 THR A CA 1
ATOM 3221 C C . THR A 1 417 ? -6.993 8.599 33.969 1.00 90.75 417 THR A C 1
ATOM 3223 O O . THR A 1 417 ? -6.581 9.648 33.478 1.00 90.75 417 THR A O 1
ATOM 3226 N N . GLU A 1 418 ? -6.146 7.670 34.430 1.00 90.81 418 GLU A N 1
ATOM 3227 C CA . GLU A 1 418 ? -4.678 7.825 34.399 1.00 90.81 418 GLU A CA 1
ATOM 3228 C C . GLU A 1 418 ? -4.145 7.952 32.967 1.00 90.81 418 GLU A C 1
ATOM 3230 O O . GLU A 1 418 ? -3.085 8.525 32.734 1.00 90.81 418 GLU A O 1
ATOM 3235 N N . LYS A 1 419 ? -4.909 7.464 31.982 1.00 87.69 419 LYS A N 1
ATOM 3236 C CA . LYS A 1 419 ? -4.589 7.605 30.556 1.00 87.69 419 LYS A CA 1
ATOM 3237 C C . LYS A 1 419 ? -4.773 9.034 30.033 1.00 87.69 419 LYS A C 1
ATOM 3239 O O . LYS A 1 419 ? -4.446 9.270 28.871 1.00 87.69 419 LYS A O 1
ATOM 3244 N N . GLN A 1 420 ? -5.339 9.944 30.830 1.00 89.00 420 GLN A N 1
ATOM 3245 C CA . GLN A 1 420 ? -5.602 11.338 30.463 1.00 89.00 420 GLN A CA 1
ATOM 3246 C C . GLN A 1 420 ? -6.325 11.450 29.112 1.00 89.00 420 GLN A C 1
ATOM 3248 O O . GLN A 1 420 ? -5.819 12.012 28.138 1.00 89.00 420 GLN A O 1
ATOM 3253 N N . GLN A 1 421 ? -7.491 10.815 29.011 1.00 90.81 421 GLN A N 1
ATOM 3254 C CA . GLN A 1 421 ? -8.273 10.822 27.782 1.00 90.81 421 GLN A CA 1
ATOM 3255 C C . GLN A 1 421 ? -8.860 12.209 27.516 1.00 90.81 421 GLN A C 1
ATOM 3257 O O . GLN A 1 421 ? -9.331 12.881 28.429 1.00 90.81 421 GLN A O 1
ATOM 3262 N N . PHE A 1 422 ? -8.901 12.616 26.252 1.00 90.31 422 PHE A N 1
ATOM 3263 C CA . PHE A 1 422 ? -9.515 13.878 25.839 1.00 90.31 422 PHE A CA 1
ATOM 3264 C C . PHE A 1 422 ? -10.163 13.739 24.463 1.00 90.31 422 PHE A C 1
ATOM 3266 O O . PHE A 1 422 ? -9.765 12.885 23.673 1.00 90.31 422 PHE A O 1
ATOM 3273 N N . HIS A 1 423 ? -11.177 14.551 24.171 1.00 89.25 423 HIS A N 1
ATOM 3274 C CA . HIS A 1 423 ? -11.785 14.607 22.842 1.00 89.25 423 HIS A CA 1
ATOM 3275 C C . HIS A 1 423 ? -11.119 15.705 22.012 1.00 89.25 423 HIS A C 1
ATOM 3277 O O . HIS A 1 423 ? -10.906 16.800 22.518 1.00 89.25 423 HIS A O 1
ATOM 3283 N N . CYS A 1 424 ? -10.799 15.410 20.753 1.00 88.44 424 CYS A N 1
ATOM 3284 C CA . CYS A 1 424 ? -10.430 16.424 19.771 1.00 88.44 424 CYS A CA 1
ATOM 3285 C C . CYS A 1 424 ? -11.601 16.610 18.806 1.00 88.44 424 CYS A C 1
ATOM 3287 O O . CYS A 1 424 ? -11.941 15.666 18.082 1.00 88.44 424 CYS A O 1
ATOM 3289 N N . ASP A 1 425 ? -12.173 17.814 18.799 1.00 88.44 425 ASP A N 1
ATOM 3290 C CA . ASP A 1 425 ? -13.334 18.170 17.978 1.00 88.44 425 ASP A CA 1
ATOM 3291 C C . ASP A 1 425 ? -13.017 18.076 16.479 1.00 88.44 425 ASP A C 1
ATOM 3293 O O . ASP A 1 425 ? -13.764 17.443 15.732 1.00 88.44 425 ASP A O 1
ATOM 3297 N N . ASP A 1 426 ? -11.852 18.573 16.052 1.00 85.12 426 ASP A N 1
ATOM 3298 C CA . ASP A 1 426 ? -11.439 18.572 14.639 1.00 85.12 426 ASP A CA 1
ATOM 3299 C C . ASP A 1 426 ? -11.222 17.157 14.086 1.00 85.12 426 ASP A C 1
ATOM 3301 O O . ASP A 1 426 ? -11.563 16.836 12.944 1.00 85.12 426 ASP A O 1
ATOM 3305 N N . CYS A 1 427 ? -10.685 16.252 14.912 1.00 81.44 427 CYS A N 1
ATOM 3306 C CA . CYS A 1 427 ? -10.575 14.846 14.531 1.00 81.44 427 CYS A CA 1
ATOM 3307 C C . CYS A 1 427 ? -11.901 14.086 14.695 1.00 81.44 427 CYS A C 1
ATOM 3309 O O . CYS A 1 427 ? -12.079 13.034 14.071 1.00 81.44 427 CYS A O 1
ATOM 3311 N N . GLY A 1 428 ? -12.802 14.559 15.561 1.00 83.75 428 GLY A N 1
ATOM 3312 C CA . GLY A 1 428 ? -14.049 13.893 15.945 1.00 83.75 428 GLY A CA 1
ATOM 3313 C C . GLY A 1 428 ? -13.841 12.623 16.777 1.00 83.75 428 GLY A C 1
ATOM 3314 O O . GLY A 1 428 ? -14.597 11.644 16.640 1.00 83.75 428 GLY A O 1
ATOM 3315 N N . ILE A 1 429 ? -12.767 12.576 17.579 1.00 82.69 429 ILE A N 1
ATOM 3316 C CA . ILE A 1 429 ? -12.325 11.363 18.283 1.00 82.69 429 ILE A CA 1
ATOM 3317 C C . ILE A 1 429 ? -11.678 11.628 19.646 1.00 82.69 429 ILE A C 1
ATOM 3319 O O . ILE A 1 429 ? -10.971 12.613 19.827 1.00 82.69 429 ILE A O 1
ATOM 3323 N N . CYS A 1 430 ? -11.837 10.683 20.580 1.00 86.81 430 CYS A N 1
ATOM 3324 C CA . CYS A 1 430 ? -11.066 10.669 21.825 1.00 86.81 430 CYS A CA 1
ATOM 3325 C C . CYS A 1 430 ? -9.641 10.130 21.624 1.00 86.81 430 CYS A C 1
ATOM 3327 O O . CYS A 1 430 ? -9.463 9.084 20.991 1.00 86.81 430 CYS A O 1
ATOM 3329 N N . ARG A 1 431 ? -8.659 10.823 22.202 1.00 83.06 431 ARG A N 1
ATOM 3330 C CA . ARG A 1 431 ? -7.229 10.492 22.291 1.00 83.06 431 ARG A CA 1
ATOM 3331 C C . ARG A 1 431 ? -6.841 10.246 23.756 1.00 83.06 431 ARG A C 1
ATOM 3333 O O . ARG A 1 431 ? -7.650 10.468 24.652 1.00 83.06 431 ARG A O 1
ATOM 3340 N N . VAL A 1 432 ? -5.628 9.745 23.980 1.00 86.19 432 VAL A N 1
ATOM 3341 C CA . VAL A 1 432 ? -5.040 9.482 25.306 1.00 86.19 432 VAL A CA 1
ATOM 3342 C C . VAL A 1 432 ? -3.707 10.222 25.417 1.00 86.19 432 VAL A C 1
ATOM 3344 O O . VAL A 1 432 ? -3.058 10.418 24.391 1.00 86.19 432 VAL A O 1
ATOM 3347 N N . GLY A 1 433 ? -3.300 10.599 26.629 1.00 84.38 433 GLY A N 1
ATOM 3348 C CA . GLY A 1 433 ? -2.033 11.289 26.898 1.00 84.38 433 GLY A CA 1
ATOM 3349 C C . GLY A 1 433 ? -2.143 12.787 27.199 1.00 84.38 433 GLY A C 1
ATOM 3350 O O . GLY A 1 433 ? -1.120 13.456 27.169 1.00 84.38 433 GLY A O 1
ATOM 3351 N N . GLY A 1 434 ? -3.342 13.304 27.490 1.00 87.31 434 GLY A N 1
ATOM 3352 C CA . GLY A 1 434 ? -3.571 14.692 27.918 1.00 87.31 434 GLY A CA 1
ATOM 3353 C C . GLY A 1 434 ? -3.738 15.664 26.752 1.00 87.31 434 GLY A C 1
ATOM 3354 O O . GLY A 1 434 ? -2.997 15.601 25.778 1.00 87.31 434 GLY A O 1
ATOM 3355 N N . LEU A 1 435 ? -4.721 16.566 26.827 1.00 86.88 435 LEU A N 1
ATOM 3356 C CA . LEU A 1 435 ? -4.978 17.555 25.767 1.00 86.88 435 LEU A CA 1
ATOM 3357 C C . LEU A 1 435 ? -3.778 18.495 25.596 1.00 86.88 435 LEU A C 1
ATOM 3359 O O . LEU A 1 435 ? -3.448 18.899 24.488 1.00 86.88 435 LEU A O 1
ATOM 3363 N N . GLU A 1 436 ? -3.107 18.798 26.701 1.00 87.44 436 GLU A N 1
ATOM 3364 C CA . GLU A 1 436 ? -1.954 19.681 26.798 1.00 87.44 436 GLU A CA 1
ATOM 3365 C C . GLU A 1 436 ? -0.684 19.140 26.142 1.00 87.44 436 GLU A C 1
ATOM 3367 O O . GLU A 1 436 ? 0.267 19.898 26.024 1.00 87.44 436 GLU A O 1
ATOM 3372 N N . ASN A 1 437 ? -0.645 17.867 25.739 1.00 86.25 437 ASN A N 1
ATOM 3373 C CA . ASN A 1 437 ? 0.513 17.260 25.076 1.00 86.25 437 ASN A CA 1
ATOM 3374 C C . ASN A 1 437 ? 0.311 17.109 23.565 1.00 86.25 437 ASN A C 1
ATOM 3376 O O . ASN A 1 437 ? 1.217 16.648 22.867 1.00 86.25 437 ASN A O 1
ATOM 3380 N N . PHE A 1 438 ? -0.860 17.489 23.045 1.00 87.94 438 PHE A N 1
ATOM 3381 C CA . PHE A 1 438 ? -1.211 17.319 21.641 1.00 87.94 438 PHE A CA 1
ATOM 3382 C C . PHE A 1 438 ? -1.719 18.617 21.022 1.00 87.94 438 PHE A C 1
ATOM 3384 O O . PHE A 1 438 ? -2.415 19.405 21.653 1.00 87.94 438 PHE A O 1
ATOM 3391 N N . PHE A 1 439 ? -1.444 18.792 19.734 1.00 88.44 439 PHE A N 1
ATOM 3392 C CA . PHE A 1 439 ? -2.058 19.834 18.920 1.00 88.44 439 PHE A CA 1
ATOM 3393 C C . PHE A 1 439 ? -2.681 19.219 17.666 1.00 88.44 439 PHE A C 1
ATOM 3395 O O . PHE A 1 439 ? -2.223 18.188 17.163 1.00 88.44 439 PHE A O 1
ATOM 3402 N N . HIS A 1 440 ? -3.753 19.832 17.165 1.00 86.81 440 HIS A N 1
ATOM 3403 C CA . HIS A 1 440 ? -4.331 19.475 15.875 1.00 86.81 440 HIS A CA 1
ATOM 3404 C C . HIS A 1 440 ? -3.651 20.279 14.767 1.00 86.81 440 HIS A C 1
ATOM 3406 O O . HIS A 1 440 ? -3.573 21.503 14.843 1.00 86.81 440 HIS A O 1
ATOM 3412 N N . CYS A 1 441 ? -3.167 19.603 13.728 1.00 84.88 441 CYS A N 1
ATOM 3413 C CA . CYS A 1 441 ? -2.672 20.268 12.531 1.00 84.88 441 CYS A CA 1
ATOM 3414 C C . CYS A 1 441 ? -3.751 20.230 11.446 1.00 84.88 441 CYS A C 1
ATOM 3416 O O . CYS A 1 441 ? -4.009 19.163 10.888 1.00 84.88 441 CYS A O 1
ATOM 3418 N N . GLU A 1 442 ? -4.339 21.384 11.116 1.00 82.75 442 GLU A N 1
ATOM 3419 C CA . GLU A 1 442 ? -5.423 21.488 10.125 1.00 82.75 442 GLU A CA 1
ATOM 3420 C C . GLU A 1 442 ? -5.001 20.983 8.742 1.00 82.75 442 GLU A C 1
ATOM 3422 O O . GLU A 1 442 ? -5.709 20.196 8.120 1.00 82.75 442 GLU A O 1
ATOM 3427 N N . LYS A 1 443 ? -3.800 21.361 8.284 1.00 80.25 443 LYS A N 1
ATOM 3428 C CA . LYS A 1 443 ? -3.282 20.950 6.971 1.00 80.25 443 LYS A CA 1
ATOM 3429 C C . LYS A 1 443 ? -3.101 19.431 6.883 1.00 80.25 443 LYS A C 1
ATOM 3431 O O . LYS A 1 443 ? -3.430 18.817 5.876 1.00 80.25 443 LYS A O 1
ATOM 3436 N N . CYS A 1 444 ? -2.606 18.810 7.946 1.00 78.12 444 CYS A N 1
ATOM 3437 C CA . CYS A 1 444 ? -2.397 17.367 8.002 1.00 78.12 444 CYS A CA 1
ATOM 3438 C C . CYS A 1 444 ? -3.676 16.596 8.414 1.00 78.12 444 CYS A C 1
ATOM 3440 O O . CYS A 1 444 ? -3.730 15.366 8.307 1.00 78.12 444 CYS A O 1
ATOM 3442 N N . GLY A 1 445 ? -4.705 17.296 8.907 1.00 77.88 445 GLY A N 1
ATOM 3443 C CA . GLY A 1 445 ? -5.977 16.741 9.374 1.00 77.88 445 GLY A CA 1
ATOM 3444 C C . GLY A 1 445 ? -5.847 15.763 10.547 1.00 77.88 445 GLY A C 1
ATOM 3445 O O . GLY A 1 445 ? -6.648 14.828 10.646 1.00 77.88 445 GLY A O 1
ATOM 3446 N N . SER A 1 446 ? -4.811 15.918 11.382 1.00 80.06 446 SER A N 1
ATOM 3447 C CA . SER A 1 446 ? -4.385 14.926 12.385 1.00 80.06 446 SER A CA 1
ATOM 3448 C C . SER A 1 446 ? -3.833 15.574 13.662 1.00 80.06 446 SER A C 1
ATOM 3450 O O . SER A 1 446 ? -3.257 16.658 13.613 1.00 80.06 446 SER A O 1
ATOM 3452 N N . CYS A 1 447 ? -3.987 14.894 14.807 1.00 82.62 447 CYS A N 1
ATOM 3453 C CA . CYS A 1 447 ? -3.368 15.300 16.074 1.00 82.62 447 CYS A CA 1
ATOM 3454 C C . CYS A 1 447 ? -1.965 14.717 16.225 1.00 82.62 447 CYS A C 1
ATOM 3456 O O . CYS A 1 447 ? -1.800 13.500 16.109 1.00 82.62 447 CYS A O 1
ATOM 3458 N N . TYR A 1 448 ? -1.009 15.567 16.589 1.00 82.19 448 TYR A N 1
ATOM 3459 C CA . TYR A 1 448 ? 0.378 15.203 16.865 1.00 82.19 448 TYR A CA 1
ATOM 3460 C C . TYR A 1 448 ? 0.785 15.623 18.276 1.00 82.19 448 TYR A C 1
ATOM 3462 O O . TYR A 1 448 ? 0.154 16.495 18.869 1.00 82.19 448 TYR A O 1
ATOM 3470 N N . SER A 1 449 ? 1.845 15.000 18.797 1.00 82.56 449 SER A N 1
ATOM 3471 C CA . SER A 1 449 ? 2.541 15.471 20.000 1.00 82.56 449 SER A CA 1
ATOM 3472 C C . SER A 1 449 ? 3.034 16.902 19.789 1.00 82.56 449 SER A C 1
ATOM 3474 O O . SER A 1 449 ? 3.532 17.207 18.706 1.00 82.56 449 SER A O 1
ATOM 3476 N N . ILE A 1 450 ? 2.970 17.750 20.816 1.00 85.25 450 ILE A N 1
ATOM 3477 C CA . ILE A 1 450 ? 3.487 19.132 20.774 1.00 85.25 450 ILE A CA 1
ATOM 3478 C C . ILE A 1 450 ? 4.964 19.206 20.373 1.00 85.25 450 ILE A C 1
ATOM 3480 O O . ILE A 1 450 ? 5.369 20.189 19.763 1.00 85.25 450 ILE A O 1
ATOM 3484 N N . SER A 1 451 ? 5.762 18.158 20.594 1.00 80.94 451 SER A N 1
ATOM 3485 C CA . SER A 1 451 ? 7.149 18.108 20.096 1.00 80.94 451 SER A CA 1
ATOM 3486 C C . SER A 1 451 ? 7.265 18.262 18.569 1.00 80.94 451 SER A C 1
ATOM 3488 O O . SER A 1 451 ? 8.273 18.749 18.060 1.00 80.94 451 SER A O 1
ATOM 3490 N N . LEU A 1 452 ? 6.218 17.897 17.824 1.00 78.31 452 LEU A N 1
ATOM 3491 C CA . LEU A 1 452 ? 6.147 18.036 16.368 1.00 78.31 452 LEU A CA 1
ATOM 3492 C C . LEU A 1 452 ? 5.556 19.376 15.916 1.00 78.31 452 LEU A C 1
ATOM 3494 O O . LEU A 1 452 ? 5.425 19.602 14.709 1.00 78.31 452 LEU A O 1
ATOM 3498 N N . GLN A 1 453 ? 5.181 20.257 16.843 1.00 78.69 453 GLN A N 1
ATOM 3499 C CA . GLN A 1 453 ? 4.666 21.578 16.509 1.00 78.69 453 GLN A CA 1
ATOM 3500 C C . GLN A 1 453 ? 5.751 22.360 15.763 1.00 78.69 453 GLN A C 1
ATOM 3502 O O . GLN A 1 453 ? 6.902 22.400 16.183 1.00 78.69 453 GLN A O 1
ATOM 3507 N N . ASP A 1 454 ? 5.397 22.876 14.586 1.00 76.81 454 ASP A N 1
ATOM 3508 C CA . ASP A 1 454 ? 6.256 23.653 13.678 1.00 76.81 454 ASP A CA 1
ATOM 3509 C C . ASP A 1 454 ? 7.503 22.947 13.099 1.00 76.81 454 ASP A C 1
ATOM 3511 O O . ASP A 1 454 ? 8.192 23.519 12.256 1.00 76.81 454 ASP A O 1
ATOM 3515 N N . ASN A 1 455 ? 7.757 21.685 13.461 1.00 72.31 455 ASN A N 1
ATOM 3516 C CA . ASN A 1 455 ? 8.949 20.935 13.036 1.00 72.31 455 ASN A CA 1
ATOM 3517 C C . ASN A 1 455 ? 8.666 19.784 12.057 1.00 72.31 455 ASN A C 1
ATOM 3519 O O . ASN A 1 455 ? 9.598 19.214 11.489 1.00 72.31 455 ASN A O 1
ATOM 3523 N N . HIS A 1 456 ? 7.402 19.410 11.844 1.00 73.44 456 HIS A N 1
ATOM 3524 C CA . HIS A 1 456 ? 7.060 18.318 10.931 1.00 73.44 456 HIS A CA 1
ATOM 3525 C C . HIS A 1 456 ? 6.809 18.813 9.499 1.00 73.44 456 HIS A C 1
ATOM 3527 O O . HIS A 1 456 ? 6.209 19.863 9.262 1.00 73.44 456 HIS A O 1
ATOM 3533 N N . VAL A 1 457 ? 7.222 18.011 8.513 1.00 74.19 457 VAL A N 1
ATOM 3534 C CA . VAL A 1 457 ? 6.901 18.255 7.101 1.00 74.19 457 VAL A CA 1
ATOM 3535 C C . VAL A 1 457 ? 5.421 17.951 6.887 1.00 74.19 457 VAL A C 1
ATOM 3537 O O . VAL A 1 457 ? 5.033 16.790 6.760 1.00 74.19 457 VAL A O 1
ATOM 3540 N N . CYS A 1 458 ? 4.582 18.989 6.876 1.00 73.06 458 CYS A N 1
ATOM 3541 C CA . CYS A 1 458 ? 3.143 18.779 6.775 1.00 73.06 458 CYS A CA 1
ATOM 3542 C C . CYS A 1 458 ? 2.688 18.529 5.331 1.00 73.06 458 CYS A C 1
ATOM 3544 O O . CYS A 1 458 ? 2.625 19.448 4.498 1.00 73.06 458 CYS A O 1
ATOM 3546 N N . VAL A 1 459 ? 2.344 17.265 5.083 1.00 74.81 459 VAL A N 1
ATOM 3547 C CA . VAL A 1 459 ? 1.679 16.756 3.881 1.00 74.81 459 VAL A CA 1
ATOM 3548 C C . VAL A 1 459 ? 0.184 16.654 4.161 1.00 74.81 459 VAL A C 1
ATOM 3550 O O . VAL A 1 459 ? -0.233 16.215 5.233 1.00 74.81 459 VAL A O 1
ATOM 3553 N N . GLU A 1 460 ? -0.624 17.090 3.199 1.00 74.81 460 GLU A N 1
ATOM 3554 C CA . GLU A 1 460 ? -2.072 17.100 3.354 1.00 74.81 460 GLU A CA 1
ATOM 3555 C C . GLU A 1 460 ? -2.605 15.686 3.595 1.00 74.81 460 GLU A C 1
ATOM 3557 O O . GLU A 1 460 ? -2.219 14.743 2.902 1.00 74.81 460 GLU A O 1
ATOM 3562 N N . ASN A 1 461 ? -3.489 15.533 4.585 1.00 67.62 461 ASN A N 1
ATOM 3563 C CA . ASN A 1 461 ? -4.152 14.259 4.875 1.00 67.62 461 ASN A CA 1
ATOM 3564 C C . ASN A 1 461 ? -3.186 13.073 5.098 1.00 67.62 461 ASN A C 1
ATOM 3566 O O . ASN A 1 461 ? -3.530 11.927 4.801 1.00 67.62 461 ASN A O 1
ATOM 3570 N N . SER A 1 462 ? -2.002 13.322 5.671 1.00 71.75 462 SER A N 1
ATOM 3571 C CA . SER A 1 462 ? -0.911 12.340 5.801 1.00 71.75 462 SER A CA 1
ATOM 3572 C C . SER A 1 462 ? -1.249 11.063 6.583 1.00 71.75 462 SER A C 1
ATOM 3574 O O . SER A 1 462 ? -0.484 10.108 6.522 1.00 71.75 462 SER A O 1
ATOM 3576 N N . MET A 1 463 ? -2.355 11.018 7.336 1.00 72.19 463 MET A N 1
ATOM 3577 C CA . MET A 1 463 ? -2.845 9.797 7.996 1.00 72.19 463 MET A CA 1
ATOM 3578 C C . MET A 1 463 ? -4.146 9.250 7.397 1.00 72.19 463 MET A C 1
ATOM 3580 O O . MET A 1 463 ? -4.596 8.174 7.788 1.00 72.19 463 MET A O 1
ATOM 3584 N N . ARG A 1 464 ? -4.784 9.955 6.457 1.00 75.56 464 ARG A N 1
ATOM 3585 C CA . ARG A 1 464 ? -6.045 9.521 5.828 1.00 75.56 464 ARG A CA 1
ATOM 3586 C C . ARG A 1 464 ? -5.790 8.650 4.600 1.00 75.56 464 ARG A C 1
ATOM 3588 O O . ARG A 1 464 ? -6.419 8.811 3.560 1.00 75.56 464 ARG A O 1
ATOM 3595 N N . HIS A 1 465 ? -4.863 7.710 4.729 1.00 75.31 465 HIS A N 1
ATOM 3596 C CA . HIS A 1 465 ? -4.565 6.716 3.707 1.00 75.31 465 HIS A CA 1
ATOM 3597 C C . HIS A 1 465 ? -4.191 5.373 4.347 1.00 75.31 465 HIS A C 1
ATOM 3599 O O . HIS A 1 465 ? -4.039 5.253 5.565 1.00 75.31 465 HIS A O 1
ATOM 3605 N N . HIS A 1 466 ? -4.076 4.333 3.525 1.00 81.06 466 HIS A N 1
ATOM 3606 C CA . HIS A 1 466 ? -3.644 3.014 3.977 1.00 81.06 466 HIS A CA 1
ATOM 3607 C C . HIS A 1 466 ? -2.127 2.979 4.165 1.00 81.06 466 HIS A C 1
ATOM 3609 O O . HIS A 1 466 ? -1.383 3.626 3.424 1.00 81.06 466 HIS A O 1
ATOM 3615 N N . CYS A 1 467 ? -1.663 2.221 5.156 1.00 84.81 467 CYS A N 1
ATOM 3616 C CA . CYS A 1 467 ? -0.252 1.909 5.310 1.00 84.81 467 CYS A CA 1
ATOM 3617 C C . CYS A 1 467 ? 0.243 1.222 4.025 1.00 84.81 467 CYS A C 1
ATOM 3619 O O . CYS A 1 467 ? -0.353 0.223 3.628 1.00 84.81 467 CYS A O 1
ATOM 3621 N N . PRO A 1 468 ? 1.329 1.688 3.387 1.00 84.25 468 PRO A N 1
ATOM 3622 C CA . PRO A 1 468 ? 1.774 1.136 2.105 1.00 84.25 468 PRO A CA 1
ATOM 3623 C C . PRO A 1 468 ? 2.306 -0.303 2.192 1.00 84.25 468 PRO A C 1
ATOM 3625 O O . PRO A 1 468 ? 2.506 -0.932 1.163 1.00 84.25 468 PRO A O 1
ATOM 3628 N N . ILE A 1 469 ? 2.543 -0.820 3.402 1.00 84.12 469 ILE A N 1
ATOM 3629 C CA . ILE A 1 469 ? 3.110 -2.157 3.620 1.00 84.12 469 ILE A CA 1
ATOM 3630 C C . ILE A 1 469 ? 2.018 -3.155 4.002 1.00 84.12 469 ILE A C 1
ATOM 3632 O O . ILE A 1 469 ? 1.817 -4.145 3.313 1.00 84.12 469 ILE A O 1
ATOM 3636 N N . CYS A 1 470 ? 1.278 -2.900 5.085 1.00 81.44 470 CYS A N 1
ATOM 3637 C CA . CYS A 1 470 ? 0.255 -3.838 5.565 1.00 81.44 470 CYS A CA 1
ATOM 3638 C C . CYS A 1 470 ? -1.173 -3.490 5.116 1.00 81.44 470 CYS A C 1
ATOM 3640 O O . CYS A 1 470 ? -2.117 -4.161 5.526 1.00 81.44 470 CYS A O 1
ATOM 3642 N N . TYR A 1 471 ? -1.340 -2.409 4.348 1.00 81.56 471 TYR A N 1
ATOM 3643 C CA . TYR A 1 471 ? -2.612 -1.940 3.789 1.00 81.56 471 TYR A CA 1
ATOM 3644 C C . TYR A 1 471 ? -3.731 -1.665 4.808 1.00 81.56 471 TYR A C 1
ATOM 3646 O O . TYR A 1 471 ? -4.900 -1.529 4.467 1.00 81.56 471 TYR A O 1
ATOM 3654 N N . GLU A 1 472 ? -3.388 -1.531 6.087 1.00 75.62 472 GLU A N 1
ATOM 3655 C CA . GLU A 1 472 ? -4.324 -1.117 7.129 1.00 75.62 472 GLU A CA 1
ATOM 3656 C C . GLU A 1 472 ? -4.467 0.409 7.124 1.00 75.62 472 GLU A C 1
ATOM 3658 O O . GLU A 1 472 ? -3.476 1.131 7.006 1.00 75.62 472 GLU A O 1
ATOM 3663 N N . TYR A 1 473 ? -5.703 0.901 7.226 1.00 76.88 473 TYR A N 1
ATOM 3664 C CA . TYR A 1 473 ? -6.000 2.332 7.211 1.00 76.88 473 TYR A CA 1
ATOM 3665 C C . TYR A 1 473 ? -5.405 3.027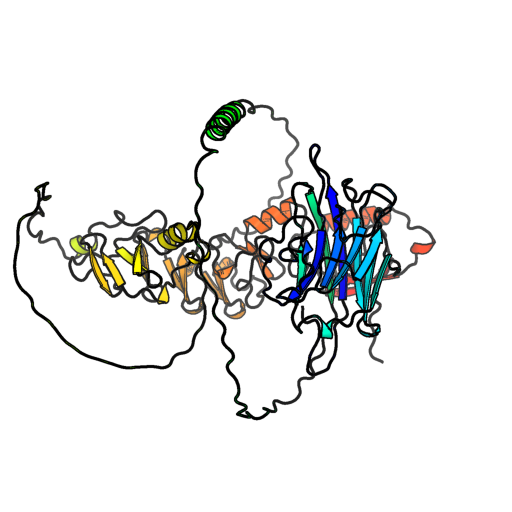 8.442 1.00 76.88 473 TYR A C 1
ATOM 3667 O O . TYR A 1 473 ? -5.732 2.670 9.574 1.00 76.88 473 TYR A O 1
ATOM 3675 N N . LEU A 1 474 ? -4.524 4.010 8.225 1.00 77.88 474 LEU A N 1
ATOM 3676 C CA . LEU A 1 474 ? -3.679 4.581 9.281 1.00 77.88 474 LEU A CA 1
ATOM 3677 C C . LEU A 1 474 ? -4.489 5.342 10.331 1.00 77.88 474 LEU A C 1
ATOM 3679 O O . LEU A 1 474 ? -4.259 5.169 11.523 1.00 77.88 474 LEU A O 1
ATOM 3683 N N . PHE A 1 475 ? -5.468 6.147 9.907 1.00 72.88 475 PHE A N 1
ATOM 3684 C CA . PHE A 1 475 ? -6.261 6.977 10.820 1.00 72.88 475 PHE A CA 1
ATOM 3685 C C . PHE A 1 475 ? -7.060 6.161 11.852 1.00 72.88 475 PHE A C 1
ATOM 3687 O O . PHE A 1 475 ? -7.283 6.625 12.974 1.00 72.88 475 PHE A O 1
ATOM 3694 N N . ASP A 1 476 ? -7.476 4.948 11.478 1.00 60.78 476 ASP A N 1
ATOM 3695 C CA . ASP A 1 476 ? -8.271 4.058 12.330 1.00 60.78 476 ASP A CA 1
ATOM 3696 C C . ASP A 1 476 ? -7.427 2.983 13.035 1.00 60.78 476 ASP A C 1
ATOM 3698 O O . ASP A 1 476 ? -7.962 2.226 13.850 1.00 60.78 476 ASP A O 1
ATOM 3702 N N . SER A 1 477 ? -6.129 2.900 12.733 1.00 67.25 477 SER A N 1
ATOM 3703 C CA . SER A 1 477 ? -5.231 1.883 13.276 1.00 67.25 477 SER A CA 1
ATOM 3704 C C . SER A 1 477 ? -4.874 2.125 14.745 1.00 67.25 477 SER A C 1
ATOM 3706 O O . SER A 1 477 ? -4.704 3.258 15.192 1.00 67.25 477 SER A O 1
ATOM 3708 N N . LEU A 1 478 ? -4.724 1.018 15.482 1.00 66.44 478 LEU A N 1
ATOM 3709 C CA . LEU A 1 478 ? -4.220 0.973 16.864 1.00 66.44 478 LEU A CA 1
ATOM 3710 C C . LEU A 1 478 ? -2.703 1.029 16.959 1.00 66.44 478 LEU A C 1
ATOM 3712 O O . LEU A 1 478 ? -2.176 1.196 18.060 1.00 66.44 478 LEU A O 1
ATOM 3716 N N . LYS A 1 479 ? -2.031 0.760 15.843 1.00 72.44 479 LYS A N 1
ATOM 3717 C CA . LYS A 1 479 ? -0.585 0.623 15.789 1.00 72.44 479 LYS A CA 1
ATOM 3718 C C . LYS A 1 479 ? 0.045 2.001 15.757 1.00 72.44 479 LYS A C 1
ATOM 3720 O O . LYS A 1 479 ? -0.460 2.904 15.090 1.00 72.44 479 LYS A O 1
ATOM 3725 N N . ASP A 1 480 ? 1.187 2.114 16.418 1.00 74.00 480 ASP A N 1
ATOM 3726 C CA . ASP A 1 480 ? 1.979 3.332 16.387 1.00 74.00 480 ASP A CA 1
ATOM 3727 C C . ASP A 1 480 ? 2.336 3.676 14.940 1.00 74.00 480 ASP A C 1
ATOM 3729 O O . ASP A 1 480 ? 2.567 2.795 14.106 1.00 74.00 480 ASP A O 1
ATOM 3733 N N . THR A 1 481 ? 2.352 4.968 14.639 1.00 83.12 481 THR A N 1
ATOM 3734 C CA . THR A 1 481 ? 2.640 5.497 13.309 1.00 83.12 481 THR A CA 1
ATOM 3735 C C . THR A 1 481 ? 3.886 6.357 13.348 1.00 83.12 481 THR A C 1
ATOM 3737 O O . THR A 1 481 ? 4.058 7.154 14.266 1.00 83.12 481 THR A O 1
ATOM 3740 N N . THR A 1 482 ? 4.710 6.250 12.313 1.00 83.56 482 THR A N 1
ATOM 3741 C CA . THR A 1 482 ? 5.894 7.082 12.113 1.00 83.56 482 THR A CA 1
ATOM 3742 C C . THR A 1 482 ? 5.675 7.982 10.905 1.00 83.56 482 THR A C 1
ATOM 3744 O O . THR A 1 482 ? 5.308 7.505 9.826 1.00 83.56 482 THR A O 1
ATOM 3747 N N . VAL A 1 483 ? 5.907 9.283 11.086 1.00 83.94 483 VAL A N 1
ATOM 3748 C CA . VAL A 1 483 ? 5.955 10.257 9.990 1.00 83.94 483 VAL A CA 1
ATOM 3749 C C . VAL A 1 483 ? 7.383 10.277 9.458 1.00 83.94 483 VAL A C 1
ATOM 3751 O O . VAL A 1 483 ? 8.322 10.609 10.177 1.00 83.94 483 VAL A O 1
ATOM 3754 N N . MET A 1 484 ? 7.563 9.877 8.204 1.00 85.62 484 MET A N 1
ATOM 3755 C CA . MET A 1 484 ? 8.878 9.842 7.564 1.00 85.62 484 MET A CA 1
ATOM 3756 C C . MET A 1 484 ? 9.334 11.251 7.164 1.00 85.62 484 MET A C 1
ATOM 3758 O O . MET A 1 484 ? 8.520 12.162 7.027 1.00 85.62 484 MET A O 1
ATOM 3762 N N . LYS A 1 485 ? 10.629 11.426 6.861 1.00 82.19 485 LYS A N 1
ATOM 3763 C CA . LYS A 1 485 ? 11.202 12.720 6.421 1.00 82.19 485 LYS A CA 1
ATOM 3764 C C . LYS A 1 485 ? 10.523 13.323 5.186 1.00 82.19 485 LYS A C 1
ATOM 3766 O O . LYS A 1 485 ? 10.492 14.535 5.025 1.00 82.19 485 LYS A O 1
ATOM 3771 N N . CYS A 1 486 ? 9.967 12.483 4.317 1.00 84.06 486 CYS A N 1
ATOM 3772 C CA . CYS A 1 486 ? 9.201 12.922 3.152 1.00 84.06 486 CYS A CA 1
ATOM 3773 C C . CYS A 1 486 ? 7.767 13.387 3.483 1.00 84.06 486 CYS A C 1
ATOM 3775 O O . CYS A 1 486 ? 7.043 13.774 2.572 1.00 84.06 486 CYS A O 1
ATOM 3777 N N . GLY A 1 487 ? 7.348 13.319 4.752 1.00 80.38 487 GLY A N 1
ATOM 3778 C CA . GLY A 1 487 ? 6.025 13.707 5.248 1.00 80.38 487 GLY A CA 1
ATOM 3779 C C . GLY A 1 487 ? 4.940 12.629 5.132 1.00 80.38 487 GLY A C 1
ATOM 3780 O O . GLY A 1 487 ? 3.858 12.789 5.691 1.00 80.38 487 GLY A O 1
ATOM 3781 N N . HIS A 1 488 ? 5.214 11.511 4.455 1.00 85.44 488 HIS A N 1
ATOM 3782 C CA . HIS A 1 488 ? 4.301 10.367 4.414 1.00 85.44 488 HIS A CA 1
ATOM 3783 C C . HIS A 1 488 ? 4.338 9.563 5.718 1.00 85.44 488 HIS A C 1
ATOM 3785 O O . HIS A 1 488 ? 5.386 9.447 6.360 1.00 85.44 488 HIS A O 1
ATOM 3791 N N . THR A 1 489 ? 3.212 8.943 6.067 1.00 86.06 489 THR A N 1
ATOM 3792 C CA . THR A 1 489 ? 3.056 8.201 7.325 1.00 86.06 489 THR A CA 1
ATOM 3793 C C . THR A 1 489 ? 2.912 6.700 7.064 1.00 86.06 489 THR A C 1
ATOM 3795 O O . THR A 1 489 ? 2.296 6.282 6.085 1.00 86.06 489 THR A O 1
ATOM 3798 N N . MET A 1 490 ? 3.460 5.858 7.939 1.00 88.56 490 MET A N 1
ATOM 3799 C CA . MET A 1 490 ? 3.178 4.414 7.965 1.00 88.56 490 MET A CA 1
ATOM 3800 C C . MET A 1 490 ? 3.224 3.879 9.401 1.00 88.56 490 MET A C 1
ATOM 3802 O O . MET A 1 490 ? 3.655 4.594 10.301 1.00 88.56 490 MET A O 1
ATOM 3806 N N . HIS A 1 491 ? 2.804 2.633 9.643 1.00 88.75 491 HIS A N 1
ATOM 3807 C CA . HIS A 1 491 ? 2.985 2.029 10.966 1.00 88.75 491 HIS A CA 1
ATOM 3808 C C . HIS A 1 491 ? 4.465 1.921 11.322 1.00 88.75 491 HIS A C 1
ATOM 3810 O O . HIS A 1 491 ? 5.273 1.538 10.478 1.00 88.75 491 HIS A O 1
ATOM 3816 N N . SER A 1 492 ? 4.804 2.191 12.579 1.00 88.62 492 SER A N 1
ATOM 3817 C CA . SER A 1 492 ? 6.166 2.102 13.099 1.00 88.62 492 SER A CA 1
ATOM 3818 C C . SER A 1 492 ? 6.735 0.698 12.924 1.00 88.62 492 SER A C 1
ATOM 3820 O O . SER A 1 492 ? 7.864 0.556 12.481 1.00 88.62 492 SER A O 1
ATOM 3822 N N . GLU A 1 493 ? 5.956 -0.352 13.179 1.00 91.19 493 GLU A N 1
ATOM 3823 C CA . GLU A 1 493 ? 6.388 -1.738 12.938 1.00 91.19 493 GLU A CA 1
ATOM 3824 C C . GLU A 1 493 ? 6.728 -1.981 11.458 1.00 91.19 493 GLU A C 1
ATOM 3826 O O . GLU A 1 493 ? 7.798 -2.489 11.138 1.00 91.19 493 GLU A O 1
ATOM 3831 N N . CYS A 1 494 ? 5.862 -1.531 10.544 1.00 90.44 494 CYS A N 1
ATOM 3832 C CA . CYS A 1 494 ? 6.105 -1.629 9.106 1.00 90.44 494 CYS A CA 1
ATOM 3833 C C . CYS A 1 494 ? 7.341 -0.829 8.673 1.00 90.44 494 CYS A C 1
ATOM 3835 O O . CYS A 1 494 ? 8.093 -1.291 7.823 1.00 90.44 494 CYS A O 1
ATOM 3837 N N . TYR A 1 495 ? 7.567 0.342 9.272 1.00 90.56 495 TYR A N 1
ATOM 3838 C CA . TYR A 1 495 ? 8.764 1.147 9.051 1.00 90.56 495 TYR A CA 1
ATOM 3839 C C . TYR A 1 495 ? 10.033 0.395 9.473 1.00 90.56 495 TYR A C 1
ATOM 3841 O O . TYR A 1 495 ? 10.978 0.315 8.695 1.00 90.56 495 TYR A O 1
ATOM 3849 N N . HIS A 1 496 ? 10.049 -0.208 10.665 1.00 88.56 496 HIS A N 1
ATOM 3850 C CA . HIS A 1 496 ? 11.214 -0.955 11.149 1.00 88.56 496 HIS A CA 1
ATOM 3851 C C . HIS A 1 496 ? 11.494 -2.198 10.304 1.00 88.56 496 HIS A C 1
ATOM 3853 O O . HIS A 1 496 ? 12.645 -2.434 9.944 1.00 88.56 496 HIS A O 1
ATOM 3859 N N . GLU A 1 497 ? 10.462 -2.958 9.935 1.00 89.50 497 GLU A N 1
ATOM 3860 C CA . GLU A 1 497 ? 10.622 -4.110 9.041 1.00 89.50 497 GLU A CA 1
ATOM 3861 C C . GLU A 1 497 ? 11.134 -3.680 7.658 1.00 89.50 497 GLU A C 1
ATOM 3863 O O . GLU A 1 497 ? 12.026 -4.316 7.103 1.00 89.50 497 GLU A O 1
ATOM 3868 N N . MET A 1 498 ? 10.662 -2.547 7.127 1.00 89.94 498 MET A N 1
ATOM 3869 C CA . MET A 1 498 ? 11.173 -1.988 5.873 1.00 89.94 498 MET A CA 1
ATOM 3870 C C . MET A 1 498 ? 12.675 -1.671 5.954 1.00 89.94 498 MET A C 1
ATOM 3872 O O . MET A 1 498 ? 13.435 -2.075 5.074 1.00 89.94 498 MET A O 1
ATOM 3876 N N . ILE A 1 499 ? 13.116 -1.008 7.028 1.00 86.44 499 ILE A N 1
ATOM 3877 C CA . ILE A 1 499 ? 14.536 -0.692 7.250 1.00 86.44 499 ILE A CA 1
ATOM 3878 C C . ILE A 1 499 ? 15.374 -1.961 7.437 1.00 86.44 499 ILE A C 1
ATOM 3880 O O . ILE A 1 499 ? 16.465 -2.056 6.882 1.00 86.44 499 ILE A O 1
ATOM 3884 N N . LYS A 1 500 ? 14.859 -2.954 8.166 1.00 86.25 500 LYS A N 1
ATOM 3885 C CA . LYS A 1 500 ? 15.524 -4.246 8.400 1.00 86.25 500 LYS A CA 1
ATOM 3886 C C . LYS A 1 500 ? 15.754 -5.047 7.115 1.00 86.25 500 LYS A C 1
ATOM 3888 O O . LYS A 1 500 ? 16.680 -5.846 7.057 1.00 86.25 500 LYS A O 1
ATOM 3893 N N . HIS A 1 501 ? 14.930 -4.826 6.095 1.00 83.81 501 HIS A N 1
ATOM 3894 C CA . HIS A 1 501 ? 15.083 -5.405 4.760 1.00 83.81 501 HIS A CA 1
ATOM 3895 C C . HIS A 1 501 ? 15.867 -4.501 3.788 1.00 83.81 501 HIS A C 1
ATOM 3897 O O . HIS A 1 501 ? 15.712 -4.625 2.570 1.00 83.81 501 HIS A O 1
ATOM 3903 N N . ASP A 1 502 ? 16.672 -3.572 4.313 1.00 78.88 502 ASP A N 1
ATOM 3904 C CA . ASP A 1 502 ? 17.502 -2.632 3.551 1.00 78.88 502 ASP A CA 1
ATOM 3905 C C . ASP A 1 502 ? 16.707 -1.767 2.552 1.00 78.88 502 ASP A C 1
ATOM 3907 O O . ASP A 1 502 ? 17.233 -1.288 1.542 1.00 78.88 502 ASP A O 1
ATOM 3911 N N . LYS A 1 503 ? 15.415 -1.530 2.816 1.00 85.88 503 LYS A N 1
ATOM 3912 C CA . LYS A 1 503 ? 14.574 -0.633 2.013 1.00 85.88 503 LYS A CA 1
ATOM 3913 C C . LYS A 1 503 ? 14.551 0.753 2.654 1.00 85.88 503 LYS A C 1
ATOM 3915 O O . LYS A 1 503 ? 13.824 1.022 3.602 1.00 85.88 503 LYS A O 1
ATOM 3920 N N . TYR A 1 504 ? 15.349 1.658 2.098 1.00 86.62 504 TYR A N 1
ATOM 3921 C CA . TYR A 1 504 ? 15.543 3.023 2.605 1.00 86.62 504 TYR A CA 1
ATOM 3922 C C . TYR A 1 504 ? 14.731 4.097 1.865 1.00 86.62 504 TYR A C 1
ATOM 3924 O O . TYR A 1 504 ? 14.837 5.281 2.192 1.00 86.62 504 TYR A O 1
ATOM 3932 N N . CYS A 1 505 ? 13.922 3.708 0.878 1.00 89.06 505 CYS A N 1
ATOM 3933 C CA . CYS A 1 505 ? 13.075 4.618 0.110 1.00 89.06 505 CYS A CA 1
ATOM 3934 C C . CYS A 1 505 ? 11.621 4.536 0.575 1.00 89.06 505 CYS A C 1
ATOM 3936 O O . CYS A 1 505 ? 11.087 3.454 0.813 1.00 89.06 505 CYS A O 1
ATOM 3938 N N . CYS A 1 506 ? 10.953 5.685 0.649 1.00 88.44 506 CYS A N 1
ATOM 3939 C CA . CYS A 1 506 ? 9.524 5.752 0.912 1.00 88.44 506 CYS A CA 1
ATOM 3940 C C . CYS A 1 506 ? 8.745 5.000 -0.187 1.00 88.44 506 CYS A C 1
ATOM 3942 O O . CYS A 1 506 ? 8.877 5.368 -1.353 1.00 88.44 506 CYS A O 1
ATOM 3944 N N . PRO A 1 507 ? 7.863 4.041 0.144 1.00 86.94 507 PRO A N 1
ATOM 3945 C CA . PRO A 1 507 ? 7.081 3.314 -0.862 1.00 86.94 507 PRO A CA 1
ATOM 3946 C C . PRO A 1 507 ? 6.088 4.182 -1.649 1.00 86.94 507 PRO A C 1
ATOM 3948 O O . PRO A 1 507 ? 5.581 3.756 -2.677 1.00 86.94 507 PRO A O 1
ATOM 3951 N N . ILE A 1 508 ? 5.775 5.383 -1.148 1.00 84.06 508 ILE A N 1
ATOM 3952 C CA . ILE A 1 508 ? 4.763 6.271 -1.736 1.00 84.06 508 ILE A CA 1
ATOM 3953 C C . ILE A 1 508 ? 5.392 7.269 -2.717 1.00 84.06 508 ILE A C 1
ATOM 3955 O O . ILE A 1 508 ? 4.796 7.585 -3.738 1.00 84.06 508 ILE A O 1
ATOM 3959 N N . CYS A 1 509 ? 6.591 7.776 -2.417 1.00 85.06 509 CYS A N 1
ATOM 3960 C CA . CYS A 1 509 ? 7.226 8.843 -3.206 1.00 85.06 509 CYS A CA 1
ATOM 3961 C C . CYS A 1 509 ? 8.690 8.582 -3.571 1.00 85.06 509 CYS A C 1
ATOM 3963 O O . CYS A 1 509 ? 9.353 9.468 -4.101 1.00 85.06 509 CYS A O 1
ATOM 3965 N N . SER A 1 510 ? 9.218 7.407 -3.233 1.00 90.50 510 SER A N 1
ATOM 3966 C CA . SER A 1 510 ? 10.586 6.965 -3.526 1.00 90.50 510 SER A CA 1
ATOM 3967 C C . SER A 1 510 ? 11.718 7.792 -2.904 1.00 90.50 510 SER A C 1
ATOM 3969 O O . SER A 1 510 ? 12.875 7.439 -3.099 1.00 90.50 510 SER A O 1
ATOM 3971 N N . LYS A 1 511 ? 11.433 8.835 -2.111 1.00 90.69 511 LYS A N 1
ATOM 3972 C CA . LYS A 1 511 ? 12.443 9.614 -1.366 1.00 90.69 511 LYS A CA 1
ATOM 3973 C C . LYS A 1 511 ? 13.178 8.773 -0.329 1.00 90.69 511 LYS A C 1
ATOM 3975 O O . LYS A 1 511 ? 12.544 7.982 0.372 1.00 90.69 511 LYS A O 1
ATOM 3980 N N . SER A 1 512 ? 14.475 9.010 -0.171 1.00 91.06 512 SER A N 1
ATOM 3981 C CA . SER A 1 512 ? 15.290 8.446 0.904 1.00 91.06 512 SER A CA 1
ATOM 3982 C C . SER A 1 512 ? 14.758 8.930 2.255 1.00 91.06 512 SER A C 1
ATOM 3984 O O . SER A 1 512 ? 14.613 10.131 2.490 1.00 91.06 512 SER A O 1
ATOM 3986 N N . ILE A 1 513 ? 14.435 7.997 3.147 1.00 90.44 513 ILE A N 1
ATOM 3987 C CA . ILE A 1 513 ? 13.854 8.304 4.466 1.00 90.44 513 ILE A CA 1
ATOM 3988 C C . ILE A 1 513 ? 14.883 8.272 5.602 1.00 90.44 513 ILE A C 1
ATOM 3990 O O . ILE A 1 513 ? 14.644 8.855 6.659 1.00 90.44 513 ILE A O 1
ATOM 3994 N N . ILE A 1 514 ? 16.045 7.665 5.361 1.00 86.12 514 ILE A N 1
ATOM 3995 C CA . ILE A 1 514 ? 17.198 7.636 6.268 1.00 86.12 514 ILE A CA 1
ATOM 3996 C C . ILE A 1 514 ? 18.373 8.417 5.670 1.00 86.12 514 ILE A C 1
ATOM 3998 O O . ILE A 1 514 ? 18.381 8.731 4.480 1.00 86.12 514 ILE A O 1
ATOM 4002 N N . ASP A 1 515 ? 19.353 8.782 6.500 1.00 86.12 515 ASP A N 1
ATOM 4003 C CA . ASP A 1 515 ? 20.563 9.446 6.008 1.00 86.12 515 ASP A CA 1
ATOM 4004 C C . ASP A 1 515 ? 21.455 8.456 5.244 1.00 86.12 515 ASP A C 1
ATOM 4006 O O . ASP A 1 515 ? 22.076 7.567 5.822 1.00 86.12 515 ASP A O 1
ATOM 4010 N N . MET A 1 516 ? 21.524 8.643 3.927 1.00 89.06 516 MET A N 1
ATOM 4011 C CA . MET A 1 516 ? 22.298 7.805 3.012 1.00 89.06 516 MET A CA 1
ATOM 4012 C C . MET A 1 516 ? 23.696 8.362 2.714 1.00 89.06 516 MET A C 1
ATOM 4014 O O . MET A 1 516 ? 24.419 7.791 1.897 1.00 89.06 516 MET A O 1
ATOM 4018 N N . SER A 1 517 ? 24.128 9.438 3.384 1.00 88.81 517 SER A N 1
ATOM 4019 C CA . SER A 1 517 ? 25.402 10.120 3.102 1.00 88.81 517 SER A CA 1
ATOM 4020 C C . SER A 1 517 ? 26.614 9.185 3.134 1.00 88.81 517 SER A C 1
ATOM 4022 O O . SER A 1 517 ? 27.515 9.293 2.301 1.00 88.81 517 SER A O 1
ATOM 4024 N N . ARG A 1 518 ? 26.654 8.237 4.082 1.00 88.38 518 ARG A N 1
ATOM 4025 C CA . ARG A 1 518 ? 27.742 7.246 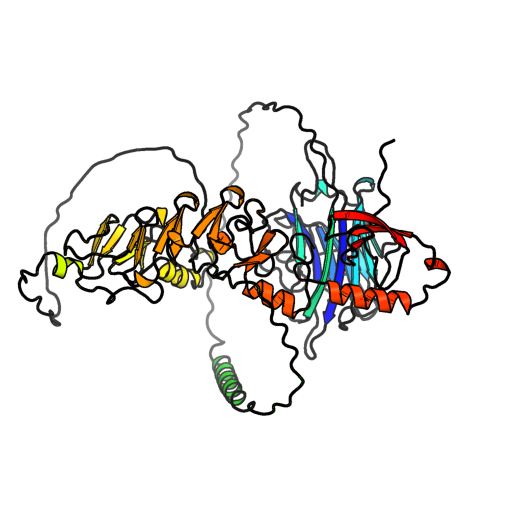4.175 1.00 88.38 518 ARG A CA 1
ATOM 4026 C C . ARG A 1 518 ? 27.711 6.251 3.014 1.00 88.38 518 ARG A C 1
ATOM 4028 O O . ARG A 1 518 ? 28.768 5.902 2.495 1.00 88.38 518 ARG A O 1
ATOM 4035 N N . THR A 1 519 ? 26.524 5.815 2.607 1.00 87.06 519 THR A N 1
ATOM 4036 C CA . THR A 1 519 ? 26.329 4.890 1.485 1.00 87.06 519 THR A CA 1
ATOM 4037 C C . THR A 1 519 ? 26.720 5.550 0.167 1.00 87.06 519 THR A C 1
ATOM 4039 O O . THR A 1 519 ? 27.486 4.974 -0.598 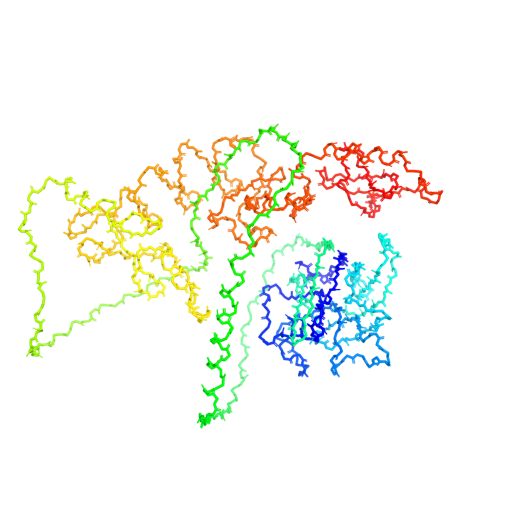1.00 87.06 519 THR A O 1
ATOM 4042 N N . TRP A 1 520 ? 26.309 6.800 -0.057 1.00 91.94 520 TRP A N 1
ATOM 4043 C CA . TRP A 1 520 ? 26.690 7.580 -1.241 1.00 91.94 520 TRP A CA 1
ATOM 4044 C C . TRP A 1 520 ? 28.202 7.783 -1.352 1.00 91.94 520 TRP A C 1
ATOM 4046 O O . TRP A 1 520 ? 28.757 7.628 -2.435 1.00 91.94 520 TRP A O 1
ATOM 4056 N N . LYS A 1 521 ? 28.894 8.023 -0.230 1.00 90.75 521 LYS A N 1
ATOM 4057 C CA . LYS A 1 521 ? 30.365 8.086 -0.208 1.00 90.75 521 LYS A CA 1
ATOM 4058 C C . LYS A 1 521 ? 31.034 6.762 -0.587 1.00 90.75 521 LYS A C 1
ATOM 4060 O O . LYS A 1 521 ? 32.117 6.787 -1.155 1.00 90.75 521 LYS A O 1
ATOM 4065 N N . ARG A 1 522 ? 30.431 5.612 -0.265 1.00 89.19 522 ARG A N 1
ATOM 4066 C CA . ARG A 1 522 ? 30.957 4.307 -0.703 1.00 89.19 522 ARG A CA 1
ATOM 4067 C C . ARG A 1 522 ? 30.791 4.128 -2.209 1.00 89.19 522 ARG A C 1
ATOM 4069 O O . ARG A 1 522 ? 31.755 3.751 -2.862 1.00 89.19 522 ARG A O 1
ATOM 4076 N N . LEU A 1 523 ? 29.627 4.490 -2.751 1.00 90.06 523 LEU A N 1
ATOM 4077 C CA . LEU A 1 523 ? 29.399 4.460 -4.198 1.00 90.06 523 LEU A CA 1
ATOM 4078 C C . LEU A 1 523 ? 30.369 5.377 -4.951 1.00 90.06 523 LEU A C 1
ATOM 4080 O O . LEU A 1 523 ? 30.870 4.976 -5.993 1.00 90.06 523 LEU A O 1
ATOM 4084 N N . ASP A 1 524 ? 30.689 6.561 -4.413 1.00 92.19 524 ASP A N 1
ATOM 4085 C CA . ASP A 1 524 ? 31.704 7.451 -5.000 1.00 92.19 524 ASP A CA 1
ATOM 4086 C C . ASP A 1 524 ? 33.058 6.738 -5.173 1.00 92.19 524 ASP A C 1
ATOM 4088 O O . ASP A 1 524 ? 33.656 6.802 -6.246 1.00 92.19 524 ASP A O 1
ATOM 4092 N N . VAL A 1 525 ? 33.518 6.022 -4.140 1.00 90.12 525 VAL A N 1
ATOM 4093 C CA . VAL A 1 525 ? 34.785 5.272 -4.173 1.00 90.12 525 VAL A CA 1
ATOM 4094 C C . VAL A 1 525 ? 34.722 4.115 -5.170 1.00 90.12 525 VAL A C 1
ATOM 4096 O O . VAL A 1 525 ? 35.678 3.887 -5.908 1.00 90.12 525 VAL A O 1
ATOM 4099 N N . GLU A 1 526 ? 33.609 3.383 -5.216 1.00 90.56 526 GLU A N 1
ATOM 4100 C CA . GLU A 1 526 ? 33.444 2.272 -6.160 1.00 90.56 526 GLU A CA 1
ATOM 4101 C C . GLU A 1 526 ? 33.389 2.758 -7.616 1.00 90.56 526 GLU A C 1
ATOM 4103 O O . GLU A 1 526 ? 33.974 2.133 -8.497 1.00 90.56 526 GLU A O 1
ATOM 4108 N N . ILE A 1 527 ? 32.744 3.897 -7.870 1.00 89.56 527 ILE A N 1
ATOM 4109 C CA . ILE A 1 527 ? 32.693 4.538 -9.190 1.00 89.56 527 ILE A CA 1
ATOM 4110 C C . ILE A 1 527 ? 34.079 5.009 -9.632 1.00 89.56 527 ILE A C 1
ATOM 4112 O O . ILE A 1 527 ? 34.445 4.833 -10.790 1.00 89.56 527 ILE A O 1
ATOM 4116 N N . GLU A 1 528 ? 34.877 5.573 -8.725 1.00 89.94 528 GLU A N 1
ATOM 4117 C CA . GLU A 1 528 ? 36.255 5.969 -9.034 1.00 89.94 528 GLU A CA 1
ATOM 4118 C C . GLU A 1 528 ? 37.160 4.754 -9.305 1.00 89.94 528 GLU A C 1
ATOM 4120 O O . GLU A 1 528 ? 38.034 4.804 -10.172 1.00 89.94 528 GLU A O 1
ATOM 4125 N N . ALA A 1 529 ? 36.935 3.642 -8.600 1.00 88.81 529 ALA A N 1
ATOM 4126 C CA . ALA A 1 529 ? 37.716 2.417 -8.752 1.00 88.81 529 ALA A CA 1
ATOM 4127 C C . ALA A 1 529 ? 37.385 1.622 -10.030 1.00 88.81 529 ALA A C 1
ATOM 4129 O O . ALA A 1 529 ? 38.210 0.820 -10.481 1.00 88.81 529 ALA A O 1
ATOM 4130 N N . ILE A 1 530 ? 36.200 1.816 -10.619 1.00 86.19 530 ILE A N 1
ATOM 4131 C CA . ILE A 1 530 ? 35.745 1.067 -11.795 1.00 86.19 530 ILE A CA 1
ATOM 4132 C C . ILE A 1 530 ? 35.870 1.912 -13.062 1.00 86.19 530 ILE A C 1
ATOM 4134 O O . ILE A 1 530 ? 35.113 2.837 -13.335 1.00 86.19 530 ILE A O 1
ATOM 4138 N N . MET A 1 531 ? 36.815 1.525 -13.916 1.00 87.81 531 MET A N 1
ATOM 4139 C CA . MET A 1 531 ? 36.971 2.116 -15.243 1.00 87.81 531 MET A CA 1
ATOM 4140 C C . MET A 1 531 ? 35.829 1.673 -16.166 1.00 87.81 531 MET A C 1
ATOM 4142 O O . MET A 1 531 ? 35.747 0.503 -16.544 1.00 87.81 531 MET A O 1
ATOM 4146 N N . MET A 1 532 ? 34.983 2.614 -16.592 1.00 88.12 532 MET A N 1
ATOM 4147 C CA . MET A 1 532 ? 33.926 2.325 -17.566 1.00 88.12 532 MET A CA 1
ATOM 4148 C C . MET A 1 532 ? 34.510 1.871 -18.921 1.00 88.12 532 MET A C 1
ATOM 4150 O O . MET A 1 532 ? 35.527 2.433 -19.368 1.00 88.12 532 MET A O 1
ATOM 4154 N N . PRO A 1 533 ? 33.869 0.898 -19.606 1.00 90.81 533 PRO A N 1
ATOM 4155 C CA . PRO A 1 533 ? 34.242 0.508 -20.962 1.00 90.81 533 PRO A CA 1
ATOM 4156 C C . PRO A 1 533 ? 34.176 1.695 -21.925 1.00 90.81 533 PRO A C 1
ATOM 4158 O O . PRO A 1 533 ? 33.419 2.644 -21.714 1.00 90.81 533 PRO A O 1
ATOM 4161 N N . GLU A 1 534 ? 34.965 1.636 -22.993 1.00 88.31 534 GLU A N 1
ATOM 4162 C CA . GLU A 1 534 ? 35.183 2.766 -23.901 1.00 88.31 534 GLU A CA 1
ATOM 4163 C C . GLU A 1 534 ? 33.883 3.300 -24.525 1.00 88.31 534 GLU A C 1
ATOM 4165 O O . GLU A 1 534 ? 33.668 4.512 -24.528 1.00 88.31 534 GLU A O 1
ATOM 4170 N N . ASP A 1 535 ? 32.960 2.407 -24.895 1.00 87.75 535 ASP A N 1
ATOM 4171 C CA . ASP A 1 535 ? 31.651 2.753 -25.471 1.00 87.75 535 ASP A CA 1
ATOM 4172 C C . ASP A 1 535 ? 30.722 3.511 -24.504 1.00 87.75 535 ASP A C 1
ATOM 4174 O O . ASP A 1 535 ? 29.799 4.211 -24.927 1.00 87.75 535 ASP A O 1
ATOM 4178 N N . TYR A 1 536 ? 30.953 3.390 -23.193 1.00 86.94 536 TYR A N 1
ATOM 4179 C CA . TYR A 1 536 ? 30.115 3.992 -22.153 1.00 86.94 536 TYR A CA 1
ATOM 4180 C C . TYR A 1 536 ? 30.796 5.149 -21.420 1.00 86.94 536 TYR A C 1
ATOM 4182 O O . TYR A 1 536 ? 30.105 5.960 -20.810 1.00 86.94 536 TYR A O 1
ATOM 4190 N N . ARG A 1 537 ? 32.126 5.271 -21.511 1.00 85.62 537 ARG A N 1
ATOM 4191 C CA . ARG A 1 537 ? 32.941 6.236 -20.751 1.00 85.62 537 ARG A CA 1
ATOM 4192 C C . ARG A 1 537 ? 32.489 7.689 -20.901 1.00 85.62 537 ARG A C 1
ATOM 4194 O O . ARG A 1 537 ? 32.570 8.454 -19.947 1.00 85.62 537 ARG A O 1
ATOM 4201 N N . TYR A 1 538 ? 32.014 8.061 -22.086 1.00 90.06 538 TYR A N 1
ATOM 4202 C CA . TYR A 1 538 ? 31.539 9.416 -22.388 1.00 90.06 538 TYR A CA 1
ATOM 4203 C C . TYR A 1 538 ? 30.033 9.478 -22.642 1.00 90.06 538 TYR A C 1
ATOM 4205 O O . TYR A 1 538 ? 29.512 10.526 -23.030 1.00 90.06 538 TYR A O 1
ATOM 4213 N N . LYS A 1 539 ? 29.319 8.366 -22.432 1.00 92.19 539 LYS A N 1
ATOM 4214 C CA . LYS A 1 539 ? 27.871 8.330 -22.597 1.00 92.19 539 LYS A CA 1
ATOM 4215 C C . LYS A 1 539 ? 27.235 9.137 -21.475 1.00 92.19 539 LYS A C 1
ATOM 4217 O O . LYS A 1 539 ? 27.506 8.900 -20.301 1.00 92.19 539 LYS A O 1
ATOM 4222 N N . LYS A 1 540 ? 26.366 10.073 -21.839 1.00 93.19 540 LYS A N 1
ATOM 4223 C CA . LYS A 1 540 ? 25.560 10.830 -20.888 1.00 93.19 540 LYS A CA 1
ATOM 4224 C C . LYS A 1 540 ? 24.123 10.338 -20.868 1.00 93.19 540 LYS A C 1
ATOM 4226 O O . LYS A 1 540 ? 23.603 9.871 -21.883 1.00 93.19 540 LYS A O 1
ATOM 4231 N N . VAL A 1 541 ? 23.500 10.443 -19.705 1.00 93.31 541 VAL A N 1
ATOM 4232 C CA . VAL A 1 541 ? 22.099 10.098 -19.476 1.00 93.31 541 VAL A CA 1
ATOM 4233 C C . VAL A 1 541 ? 21.422 11.201 -18.677 1.00 93.31 541 VAL A C 1
ATOM 4235 O O . VAL A 1 541 ? 22.030 11.818 -17.802 1.00 93.31 541 VAL A O 1
ATOM 4238 N N . TRP A 1 542 ? 20.150 11.436 -18.978 1.00 94.00 542 TRP A N 1
ATOM 4239 C CA . TRP A 1 542 ? 19.302 12.294 -18.165 1.00 94.00 542 TRP A CA 1
ATOM 4240 C C . TRP A 1 542 ? 18.756 11.498 -16.990 1.00 94.00 542 TRP A C 1
ATOM 4242 O O . TRP A 1 542 ? 18.325 10.356 -17.151 1.00 94.00 542 TRP A O 1
ATOM 4252 N N . ILE A 1 543 ? 18.782 12.099 -15.808 1.00 94.62 543 ILE A N 1
ATOM 4253 C CA . ILE A 1 543 ? 18.266 11.497 -14.583 1.00 94.62 543 ILE A CA 1
ATOM 4254 C C . ILE A 1 543 ? 17.290 12.437 -13.885 1.00 94.62 543 ILE A C 1
ATOM 4256 O O . ILE A 1 543 ? 17.456 13.653 -13.944 1.00 94.62 543 ILE A O 1
ATOM 4260 N N . LEU A 1 544 ? 16.305 11.862 -13.197 1.00 93.56 544 LEU A N 1
ATOM 4261 C CA . LEU A 1 544 ? 15.510 12.522 -12.165 1.00 93.56 544 LEU A CA 1
ATOM 4262 C C . LEU A 1 544 ? 15.994 12.029 -10.802 1.00 93.56 544 LEU A C 1
ATOM 4264 O O . LEU A 1 544 ? 16.057 10.819 -10.569 1.00 93.56 544 LEU A O 1
ATOM 4268 N N . CYS A 1 545 ? 16.316 12.947 -9.895 1.00 94.94 545 CYS A N 1
ATOM 4269 C CA . CYS A 1 545 ? 16.637 12.589 -8.519 1.00 94.94 545 CYS A CA 1
ATOM 4270 C C . CYS A 1 545 ? 15.367 12.476 -7.680 1.00 94.94 545 CYS A C 1
ATOM 4272 O O . CYS A 1 545 ? 14.623 13.444 -7.564 1.00 94.94 545 CYS A O 1
ATOM 4274 N N . ASN A 1 546 ? 15.144 11.328 -7.041 1.00 92.31 546 ASN A N 1
ATOM 4275 C CA . ASN A 1 546 ? 13.971 11.129 -6.191 1.00 92.31 546 ASN A CA 1
ATOM 4276 C C . ASN A 1 546 ? 14.044 11.969 -4.905 1.00 92.31 546 ASN A C 1
ATOM 4278 O O . ASN A 1 546 ? 13.008 12.299 -4.342 1.00 92.31 546 ASN A O 1
ATOM 4282 N N . ASP A 1 547 ? 15.243 12.346 -4.442 1.00 91.69 547 ASP A N 1
ATOM 4283 C CA . ASP A 1 547 ? 15.410 13.091 -3.188 1.00 91.69 547 ASP A CA 1
ATOM 4284 C C . ASP A 1 547 ? 15.134 14.594 -3.354 1.00 91.69 547 ASP A C 1
ATOM 4286 O O . ASP A 1 547 ? 14.328 15.160 -2.600 1.00 91.69 547 ASP A O 1
ATOM 4290 N N . CYS A 1 548 ? 15.751 15.238 -4.356 1.00 92.31 548 CYS A N 1
ATOM 4291 C CA . CYS A 1 548 ? 15.573 16.674 -4.620 1.00 92.31 548 CYS A CA 1
ATOM 4292 C C . CYS A 1 548 ? 14.535 16.997 -5.706 1.00 92.31 548 CYS A C 1
ATOM 4294 O O . CYS A 1 548 ? 14.143 18.151 -5.816 1.00 92.31 548 CYS A O 1
ATOM 4296 N N . ASN A 1 549 ? 14.039 15.999 -6.445 1.00 91.00 549 ASN A N 1
ATOM 4297 C CA . ASN A 1 549 ? 13.111 16.143 -7.577 1.00 91.00 549 ASN A CA 1
ATOM 4298 C C . ASN A 1 549 ? 13.649 16.955 -8.773 1.00 91.00 549 ASN A C 1
ATOM 4300 O O . ASN A 1 549 ? 12.876 17.281 -9.671 1.00 91.00 549 ASN A O 1
ATOM 4304 N N . ASP A 1 550 ? 14.952 17.236 -8.830 1.00 92.12 550 ASP A N 1
ATOM 4305 C CA . ASP A 1 550 ? 15.568 17.910 -9.974 1.00 92.12 550 ASP A CA 1
ATOM 4306 C C . ASP A 1 550 ? 16.013 16.925 -11.060 1.00 92.12 550 ASP A C 1
ATOM 4308 O O . ASP A 1 550 ? 16.331 15.756 -10.798 1.00 92.12 550 ASP A O 1
ATOM 4312 N N . THR A 1 551 ? 16.091 17.434 -12.289 1.00 92.12 551 THR A N 1
ATOM 4313 C CA . THR A 1 551 ? 16.591 16.704 -13.456 1.00 92.12 551 THR A CA 1
ATOM 4314 C C . THR A 1 551 ? 17.983 17.174 -13.857 1.00 92.12 551 THR A C 1
ATOM 4316 O O . THR A 1 551 ? 18.192 18.371 -14.050 1.00 92.12 551 THR A O 1
ATOM 4319 N N . THR A 1 552 ? 18.919 16.247 -14.062 1.00 92.69 552 THR A N 1
ATOM 4320 C CA . THR A 1 552 ? 20.297 16.566 -14.485 1.00 92.69 552 THR A CA 1
ATOM 4321 C C . THR A 1 552 ? 20.800 15.608 -15.549 1.00 92.69 552 THR A C 1
ATOM 4323 O O . THR A 1 552 ? 20.445 14.432 -15.545 1.00 92.69 552 THR A O 1
ATOM 4326 N N . GLU A 1 553 ? 21.678 16.090 -16.425 1.00 95.50 553 GLU A N 1
ATOM 4327 C CA . GLU A 1 553 ? 22.437 15.246 -17.345 1.00 95.50 553 GLU A CA 1
ATOM 4328 C C . GLU A 1 553 ? 23.781 14.864 -16.709 1.00 95.50 553 GLU A C 1
ATOM 4330 O O . GLU A 1 553 ? 24.559 15.738 -16.322 1.00 95.50 553 GLU A O 1
ATOM 4335 N N . VAL A 1 554 ? 24.067 13.565 -16.606 1.00 94.31 554 VAL A N 1
ATOM 4336 C CA . VAL A 1 554 ? 25.278 13.042 -15.949 1.00 94.31 554 VAL A CA 1
ATOM 4337 C C . VAL A 1 554 ? 25.938 11.954 -16.789 1.00 94.31 554 VAL A C 1
ATOM 4339 O O . VAL A 1 554 ? 25.309 11.375 -17.675 1.00 94.31 554 VAL A O 1
ATOM 4342 N N . TYR A 1 555 ? 27.220 11.681 -16.538 1.00 92.94 555 TYR A N 1
ATOM 4343 C CA . TYR A 1 555 ? 27.898 10.550 -17.172 1.00 92.94 555 TYR A CA 1
ATOM 4344 C C . TYR A 1 555 ? 27.327 9.239 -16.651 1.00 92.94 555 TYR A C 1
ATOM 4346 O O . TYR A 1 555 ? 27.181 9.061 -15.445 1.00 92.94 555 TYR A O 1
ATOM 4354 N N . PHE A 1 556 ? 27.024 8.335 -17.574 1.00 92.88 556 PHE A N 1
ATOM 4355 C CA . PHE A 1 556 ? 26.521 7.015 -17.254 1.00 92.88 556 PHE A CA 1
ATOM 4356 C C . PHE A 1 556 ? 27.606 6.185 -16.568 1.00 92.88 556 PHE A C 1
ATOM 4358 O O . PHE A 1 556 ? 28.658 5.924 -17.153 1.00 92.88 556 PHE A O 1
ATOM 4365 N N . HIS A 1 557 ? 27.311 5.704 -15.365 1.00 91.56 557 HIS A N 1
ATOM 4366 C CA . HIS A 1 557 ? 28.107 4.687 -14.690 1.00 91.56 557 HIS A CA 1
ATOM 4367 C C . HIS A 1 557 ? 27.262 3.457 -14.341 1.00 91.56 557 HIS A C 1
ATOM 4369 O O . HIS A 1 557 ? 26.102 3.591 -13.961 1.00 91.56 557 HIS A O 1
ATOM 4375 N N . ILE A 1 558 ? 27.829 2.252 -14.446 1.00 88.44 558 ILE A N 1
ATOM 4376 C CA . ILE A 1 558 ? 27.090 0.997 -14.210 1.00 88.44 558 ILE A CA 1
ATOM 4377 C C . ILE A 1 558 ? 26.599 0.842 -12.761 1.00 88.44 558 ILE A C 1
ATOM 4379 O O . ILE A 1 558 ? 25.525 0.304 -12.533 1.00 88.44 558 ILE A O 1
ATOM 4383 N N . ILE A 1 559 ? 27.366 1.349 -11.793 1.00 86.88 559 ILE A N 1
ATOM 4384 C CA . ILE A 1 559 ? 27.022 1.305 -10.360 1.00 86.88 559 ILE A CA 1
ATOM 4385 C C . ILE A 1 559 ? 25.846 2.223 -10.004 1.00 86.88 559 ILE A C 1
ATOM 4387 O O . ILE A 1 559 ? 25.040 1.887 -9.141 1.00 86.88 559 ILE A O 1
ATOM 4391 N N . GLY A 1 560 ? 25.740 3.393 -10.630 1.00 89.44 560 GLY A N 1
ATOM 4392 C CA . GLY A 1 560 ? 24.713 4.360 -10.267 1.00 89.44 560 GLY A CA 1
ATOM 4393 C C . GLY A 1 560 ? 24.988 5.748 -10.817 1.00 89.44 560 GLY A C 1
ATOM 4394 O O . GLY A 1 560 ? 26.120 6.089 -11.153 1.00 89.44 560 GLY A O 1
ATOM 4395 N N . GLN A 1 561 ? 23.932 6.556 -10.895 1.00 94.00 561 GLN A N 1
ATOM 4396 C CA . GLN A 1 561 ? 24.005 7.913 -11.427 1.00 94.00 561 GLN A CA 1
ATOM 4397 C C . GLN A 1 561 ? 23.898 8.929 -10.291 1.00 94.00 561 GLN A C 1
ATOM 4399 O O . GLN A 1 561 ? 22.868 9.012 -9.616 1.00 94.00 561 GLN A O 1
ATOM 4404 N N . LYS A 1 562 ? 24.957 9.714 -10.080 1.00 94.75 562 LYS A N 1
ATOM 4405 C CA . LYS A 1 562 ? 25.003 10.725 -9.018 1.00 94.75 562 LYS A CA 1
ATOM 4406 C C . LYS A 1 562 ? 24.253 11.983 -9.434 1.00 94.75 562 LYS A C 1
ATOM 4408 O O . LYS A 1 562 ? 24.607 12.604 -10.431 1.00 94.75 562 LYS A O 1
ATOM 4413 N N . CYS A 1 563 ? 23.279 12.421 -8.646 1.00 94.75 563 CYS A N 1
ATOM 4414 C CA . CYS A 1 563 ? 22.632 13.712 -8.858 1.00 94.75 563 CYS A CA 1
ATOM 4415 C C . CYS A 1 563 ? 23.626 14.867 -8.665 1.00 94.75 563 CYS A C 1
ATOM 4417 O O . CYS A 1 563 ? 24.273 14.968 -7.622 1.00 94.75 563 CYS A O 1
ATOM 4419 N N . SER A 1 564 ? 23.705 15.785 -9.631 1.00 93.75 564 SER A N 1
ATOM 4420 C CA . SER A 1 564 ? 24.607 16.944 -9.539 1.00 93.75 564 SER A CA 1
ATOM 4421 C C . SER A 1 564 ? 24.143 18.018 -8.546 1.00 93.75 564 SER A C 1
ATOM 4423 O O . SER A 1 564 ? 24.961 18.830 -8.126 1.00 93.75 564 SER A O 1
ATOM 4425 N N . HIS A 1 565 ? 22.864 18.026 -8.150 1.00 93.69 565 HIS A N 1
ATOM 4426 C CA . HIS A 1 565 ? 22.319 19.019 -7.214 1.00 93.69 565 HIS A CA 1
ATOM 4427 C C . HIS A 1 565 ? 22.508 18.622 -5.749 1.00 93.69 565 HIS A C 1
ATOM 4429 O O . HIS A 1 565 ? 23.005 19.417 -4.956 1.00 93.69 565 HIS A O 1
ATOM 4435 N N . CYS A 1 566 ? 22.126 17.396 -5.380 1.00 93.06 566 CYS A N 1
ATOM 4436 C CA . CYS A 1 566 ? 22.124 16.947 -3.983 1.00 93.06 566 CYS A CA 1
ATOM 4437 C C . CYS A 1 566 ? 23.115 15.812 -3.686 1.00 93.06 566 CYS A C 1
ATOM 4439 O O . CYS A 1 566 ? 23.166 15.330 -2.558 1.00 93.06 566 CYS A O 1
ATOM 4441 N N . SER A 1 567 ? 23.901 15.368 -4.677 1.00 93.44 567 SER A N 1
ATOM 4442 C CA . SER A 1 567 ? 24.851 14.247 -4.558 1.00 93.44 567 SER A CA 1
ATOM 4443 C C . SER A 1 567 ? 24.234 12.888 -4.193 1.00 93.44 567 SER A C 1
ATOM 4445 O O . SER A 1 567 ? 24.974 11.951 -3.902 1.00 93.44 567 SER A O 1
ATOM 4447 N N . SER A 1 568 ? 22.905 12.757 -4.228 1.00 93.69 568 SER A N 1
ATOM 4448 C CA . SER A 1 568 ? 22.222 11.483 -4.011 1.00 93.69 568 SER A CA 1
ATOM 4449 C C . SER A 1 568 ? 22.355 10.555 -5.218 1.00 93.69 568 SER A C 1
ATOM 4451 O O . SER A 1 568 ? 22.334 11.011 -6.363 1.00 93.69 568 SER A O 1
ATOM 4453 N N . TYR A 1 569 ? 22.433 9.251 -4.956 1.00 92.81 569 TYR A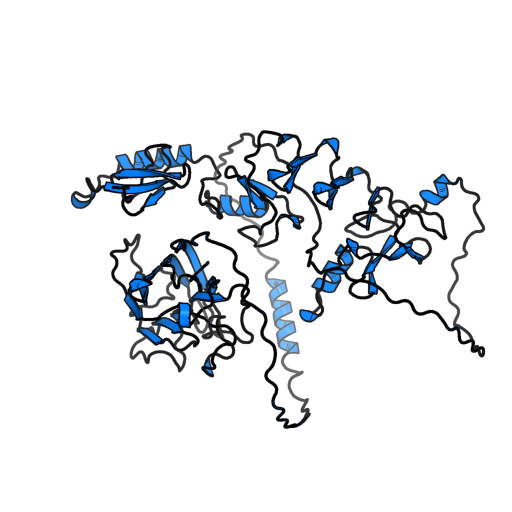 N 1
ATOM 4454 C CA . TYR A 1 569 ? 22.327 8.202 -5.974 1.00 92.81 569 TYR A CA 1
ATOM 4455 C C . TYR A 1 569 ? 20.928 7.574 -6.041 1.00 92.81 569 TYR A C 1
ATOM 4457 O O . TYR A 1 569 ? 20.702 6.675 -6.846 1.00 92.81 569 TYR A O 1
ATOM 4465 N N . ASN A 1 570 ? 19.965 8.057 -5.249 1.00 93.00 570 ASN A N 1
ATOM 4466 C CA . ASN A 1 570 ? 18.556 7.693 -5.390 1.00 93.00 570 ASN A CA 1
ATOM 4467 C C . ASN A 1 570 ? 17.957 8.417 -6.609 1.00 93.00 570 ASN A C 1
ATOM 4469 O O . ASN A 1 570 ? 17.272 9.439 -6.496 1.00 93.00 570 ASN A O 1
ATOM 4473 N N . THR A 1 571 ? 18.309 7.932 -7.794 1.00 93.31 571 THR A N 1
ATOM 4474 C CA . THR A 1 571 ? 18.003 8.554 -9.082 1.00 93.31 571 THR A CA 1
ATOM 4475 C C . THR A 1 571 ? 17.442 7.518 -10.050 1.00 93.31 571 THR A C 1
ATOM 4477 O O . THR A 1 571 ? 17.687 6.320 -9.919 1.00 93.31 571 THR A O 1
ATOM 4480 N N . ARG A 1 572 ? 16.672 7.980 -11.036 1.00 90.88 572 ARG A N 1
ATOM 4481 C CA . ARG A 1 572 ? 16.186 7.153 -12.148 1.00 90.88 572 ARG A CA 1
ATOM 4482 C C . ARG A 1 572 ? 16.506 7.816 -13.475 1.00 90.88 572 ARG A C 1
ATOM 4484 O O . ARG A 1 572 ? 16.446 9.040 -13.583 1.00 90.88 572 ARG A O 1
ATOM 4491 N N . THR A 1 573 ? 16.841 7.021 -14.484 1.00 90.56 573 THR A N 1
ATOM 4492 C CA . THR A 1 573 ? 17.071 7.526 -15.839 1.00 90.56 573 THR A CA 1
ATOM 4493 C C . THR A 1 573 ? 15.751 7.954 -16.471 1.00 90.56 573 THR A C 1
ATOM 4495 O O . THR A 1 573 ? 14.739 7.270 -16.343 1.00 90.56 573 THR A O 1
ATOM 4498 N N . ILE A 1 574 ? 15.763 9.090 -17.157 1.00 90.19 574 ILE A N 1
ATOM 4499 C CA . ILE A 1 574 ? 14.613 9.652 -17.865 1.00 90.19 574 ILE A CA 1
ATOM 4500 C C . ILE A 1 574 ? 14.994 9.976 -19.311 1.00 90.19 574 ILE A C 1
ATOM 4502 O O . ILE A 1 574 ? 16.174 10.044 -19.664 1.00 90.19 574 ILE A O 1
ATOM 4506 N N . ALA A 1 575 ? 13.987 10.183 -20.160 1.00 86.38 575 ALA A N 1
ATOM 4507 C CA . ALA A 1 575 ? 14.209 10.737 -21.489 1.00 86.38 575 ALA A CA 1
ATOM 4508 C C . ALA A 1 575 ? 14.733 12.187 -21.391 1.00 86.38 575 ALA A C 1
ATOM 4510 O O . ALA A 1 575 ? 14.470 12.864 -20.392 1.00 86.38 575 ALA A O 1
ATOM 4511 N N . PRO A 1 576 ? 15.449 12.684 -22.416 1.00 83.88 576 PRO A N 1
ATOM 4512 C CA . PRO A 1 576 ? 15.856 14.082 -22.467 1.00 83.88 576 PRO A CA 1
ATOM 4513 C C . PRO A 1 576 ? 14.645 15.016 -22.300 1.00 83.88 576 PRO A C 1
ATOM 4515 O O . PRO A 1 576 ? 13.621 14.789 -22.953 1.00 83.88 576 PRO A O 1
ATOM 4518 N N . PRO A 1 577 ? 14.732 16.052 -21.447 1.00 77.00 577 PRO A N 1
ATOM 4519 C CA . PRO A 1 577 ? 13.639 16.989 -21.253 1.00 77.00 577 PRO A CA 1
ATOM 4520 C C . PRO A 1 577 ? 13.336 17.726 -22.561 1.00 77.00 577 PRO A C 1
ATOM 4522 O O . PRO A 1 577 ? 14.236 18.203 -23.256 1.00 77.00 577 PRO A O 1
ATOM 4525 N N . VAL A 1 578 ? 12.050 17.820 -22.896 1.00 72.06 578 VAL A N 1
ATOM 4526 C CA . VAL A 1 578 ? 11.581 18.588 -24.051 1.00 72.06 578 VAL A CA 1
ATOM 4527 C C . VAL A 1 578 ? 11.643 20.063 -23.667 1.00 72.06 578 VAL A C 1
ATOM 4529 O O . VAL A 1 578 ? 10.814 20.541 -22.896 1.00 72.06 578 VAL A O 1
ATOM 4532 N N . MET A 1 579 ? 12.654 20.784 -24.153 1.00 54.69 579 MET A N 1
ATOM 4533 C CA . MET A 1 579 ? 12.727 22.226 -23.922 1.00 54.69 579 MET A CA 1
ATOM 4534 C C . MET A 1 579 ? 11.622 22.929 -24.728 1.00 54.69 579 MET A C 1
ATOM 4536 O O . MET A 1 579 ? 11.479 22.631 -25.919 1.00 54.69 579 MET A O 1
ATOM 4540 N N . PRO A 1 580 ? 10.843 23.844 -24.118 1.00 47.91 580 PRO A N 1
ATOM 4541 C CA . PRO A 1 580 ? 9.926 24.699 -24.863 1.00 47.91 580 PRO A CA 1
ATOM 4542 C C . PRO A 1 580 ? 10.713 25.491 -25.913 1.00 47.91 580 PRO A C 1
ATOM 4544 O O . PRO A 1 580 ? 11.768 26.042 -25.593 1.00 47.91 580 PRO A O 1
ATOM 4547 N N . GLN A 1 581 ? 10.224 25.493 -27.156 1.00 38.56 581 GLN A N 1
ATOM 4548 C CA . GLN A 1 581 ? 10.783 26.302 -28.244 1.00 38.56 581 GLN A CA 1
ATOM 4549 C C . GLN A 1 581 ? 10.508 27.789 -28.048 1.00 38.56 581 GLN A C 1
ATOM 4551 O O . GLN A 1 581 ? 9.397 28.121 -27.573 1.00 38.56 581 GLN A O 1
#

Sequence (581 aa):
MHLWDARTGQIADFSTHFSFNISQLPEGWIGDGLAFFLSPNGSQVPENATGGCLALFTNCSDFKVPKNPIVAVEFDTYQNGWDPNGLDDPRDHVGININSIKSVTNLTWGTSMKNGSIANAWISYNSQTSNLSLFLTYLDNPVFLGNSTLSYKVNLSKVLPEWVNVGFSSATGEGVEIHYILSWEFNSTELISDQGNDAIPPTSNNGNKAQGGANIGVVIGSVVGGLVLVGGVLSTLVFSWRKSRKAEDQQSTVESDDHSIDNEFEHGMGPKRSRQTKSNNLIFPNQETLSLSFFFSSLALPPSVAPAISIPTLMEGSANERLDFGKMGYGCKHYRRRCKIRAPCCNEIFECRHCHNEAVGMLKNPYDRHEINRLEVTQVICSVCDTEQPVAQVCTNCGVNMGEYFCEICKFYDDNTEKQQFHCDDCGICRVGGLENFFHCEKCGSCYSISLQDNHVCVENSMRHHCPICYEYLFDSLKDTTVMKCGHTMHSECYHEMIKHDKYCCPICSKSIIDMSRTWKRLDVEIEAIMMPEDYRYKKVWILCNDCNDTTEVYFHIIGQKCSHCSSYNTRTIAPPVMPQ

Secondary structure (DSSP, 8-state):
-B-B-TTT--B--EEEEEEEEEEE-SSS----EEEEEEEETT--PPTT--GGGTTTSTTGGG-PPPSS--EEEEEE-S--TTS---SSS---EEEEEESSSS-SEEEE-SS-TTB-PPEEEEEEEETTTTEEEEEEE--SSPPP-S--SEEEE--GGGTS-SBEEEEEEE---SS-EEEEEEEEEEEEPPP--------PPPP----------------------S-SSSHHHHHHHHHHHHHHTTSS-----------------------------------------------------PPPP-PPPPPP------HHHHHTTTTTTSB-SS-B-SEEEE-TTT--EESSHHHHHHHHHT-SSGGG-----GGG--EEEETTT--EEES-SB-TTT--BS-SEEETTTTEEES-GGG--EEETTTTEEESS-GGGEEEETTTTEEEEGGGTTTS---TTTTSSB-TTT--BGGG--S-EEE-TTS-EEEHHHHHHHHHTT--B-TTT--B-S--HHHHHHHHHHHHHS---HHHHT-EEEEEETTT--EEEEE--SS----TTT----EEEEPPP----

pLDDT: mean 76.38, std 24.05, range [22.08, 98.62]

Foldseek 3Di:
DQQADPVVRDGKKKKKKFKKAKAADPDFAADFWKKKKKWAPPDDQDPCCATLSLSPAHPQVVFDQGPTWMKIKIFTQDDDPLADDDPDPPQTKIAIDTSGSRGPDIDGDPDHRHHGQMKMKMWIADQVQQKIFIDIDRDDPDDDPPDGPDMDRDNVVVGHPSDIDIDMTGHRDRHDMDMDTPDMDMDMDDDDDDPDDDDDDDDDDDDDDDDDDDDDDDDDDDDDDDPDPPVVVVVVVVVVVVVVVPPDDDDDDDDDDDDDDDDDDDPFFFFQFAFDDDDDDDDDDDDDDDDDDDDDDDDDDDDDDDDDDDDDDDDPDDLVCLQCPCQQVDADPVARWQKWFQAPVPRDIGSDQVRVQVVLVPDPDPVSHDGGDQQPTQWMAGNPPRDIDGLDQADPPSGYGGAPDADPQRSDGHSPCVQVWDDDVLLSDITGDHPVQWDQDVQCSDIGGCVCVVPAPRDGVQQQAAAPQPRHRRSNDSAGKDQFNVRHIHGPVSVVVCVVVVNQADPVQRAGRDDCVVVLVVLVVVQVVDDDPPVQNADWFWKQASHVRDIDIARDDSSATADPPPRDRSIDTDDDDDDDD

Organism: Acer saccharum (NCBI:txid4024)

InterPro domains:
  IPR000985 Legume lectin, alpha chain, conserved site [PS00308] (160-169)
  IPR001220 Legume lectin domain [PF00139] (1-193)
  IPR001220 Legume lectin domain [cd06899] (1-189)
  IPR001841 Zinc finger, RING-type [PF13639] (466-509)
  IPR001841 Zinc finger, RING-type [PS50089] (467-510)
  IPR001841 Zinc finger, RING-type [SM00184] (467-509)
  IPR008913 Zinc finger, CHY-type [PF05495] (332-405)
  IPR008913 Zinc finger, CHY-type [PS51266] (325-400)
  IPR013083 Zinc finger, RING/FYVE/PHD-type [G3DSA:3.30.40.10] (451-539)
  IPR013320 Concanavalin A-like lectin/glucanase domain superfamily [SSF49899] (1-195)
  IPR017921 Zinc finger, CTCHY-type [PS51270] (402-466)
  IPR019825 Legume lectin, beta chain, Mn/Ca-binding site [PS00307] (71-77)
  IPR037274 Zinc finger, CHY-type superfamily [SSF161219] (329-401)
  IPR037275 Zinc finger, CTCHY-type superfamily [SSF161245] (403-460)
  IPR039512 RCHY1, zinc-ribbon [PF14599] (514-572)

Radius of gyration: 32.04 Å; chains: 1; bounding box: 92×71×85 Å